Protein AF-A0AA36JQH6-F1 (afdb_monomer_lite)

Foldseek 3Di:
DDDDDDDDDDDDDDDDDDDDDDDDDDDDDDDDDDDDDDDDDDDDDDDDDDDDDDDDDDDDPPPDPPPPDDPPPPDPPCDPVNVVLVVLLVVVVVVQVVLVVVDPFDQDDDFPLLVLLVVLCVVLCVPHDQPDDQFPLNLRCLQSVQQVLPVPDPVCPQWFEEEEEDCRSNSSVCSNLRRTAANHEYEYEDQPPDPNRVVSQVSSQVVQVVRNHGYDYDHDQCLVVLVLCLVAQGQEYEYDYQLALVSLLSNVVSNLSSYDQNHKYKYKLAPFPDLSNPNVPVSVSVCVVVQQWDWSHKDPSDNGIIITMTGGHPPPPVPPPVVVVVVVPPDDPPPDDDDDDPDPCSVVVVVLVLLCVLQVDDLPDDLVSLVVSLVVLCVVLPLVVDDPVCSVVSVVSNVSSVVSSVSSNVSVVVVVVPDPVVVVVVVVVVVVVVVVVVVVVVVVVVVVVVVVVVVVVVVVVVVVVVVVPPPDPDPQPPVRVVVVVVVVVVVVVVVPDDPPDPDDDDDDDDDDDDDDDDDDDDDDDPPPVSVVVVVSVVVVVVVPPPDDDDD

pLDDT: mean 70.56, std 23.98, range [26.64, 98.62]

Structure (mmCIF, N/CA/C/O backbone):
data_AF-A0AA36JQH6-F1
#
_entry.id   AF-A0AA36JQH6-F1
#
loop_
_atom_site.group_PDB
_atom_site.id
_atom_site.type_symbol
_atom_site.label_atom_id
_atom_site.label_alt_id
_atom_site.label_comp_id
_atom_site.label_asym_id
_atom_site.label_entity_id
_atom_site.label_seq_id
_atom_site.pdbx_PDB_ins_code
_atom_site.Cartn_x
_atom_site.Cartn_y
_atom_site.Cartn_z
_atom_site.occupancy
_atom_site.B_iso_or_equiv
_atom_site.auth_seq_id
_atom_site.auth_comp_id
_atom_site.auth_asym_id
_atom_site.auth_atom_id
_atom_site.pdbx_PDB_model_num
ATOM 1 N N . MET A 1 1 ? 5.036 10.871 55.704 1.00 32.91 1 MET A N 1
ATOM 2 C CA . MET A 1 1 ? 5.614 12.116 56.252 1.00 32.91 1 MET A CA 1
ATOM 3 C C . MET A 1 1 ? 6.876 12.451 55.466 1.00 32.91 1 MET A C 1
ATOM 5 O O . MET A 1 1 ? 7.753 11.609 55.403 1.00 32.91 1 MET A O 1
ATOM 9 N N . GLN A 1 2 ? 6.891 13.655 54.884 1.00 33.25 2 GLN A N 1
ATOM 10 C CA . GLN A 1 2 ? 8.028 14.502 54.476 1.00 33.25 2 GLN A CA 1
ATOM 11 C C . GLN A 1 2 ? 9.043 14.059 53.398 1.00 33.25 2 GLN A C 1
ATOM 13 O O . GLN A 1 2 ? 9.871 13.175 53.583 1.00 33.25 2 GLN A O 1
ATOM 18 N N . CYS A 1 3 ? 9.012 14.841 52.309 1.00 30.34 3 CYS A N 1
ATOM 19 C CA . CYS A 1 3 ? 10.095 15.170 51.379 1.00 30.34 3 CYS A CA 1
ATOM 20 C C . CYS A 1 3 ? 11.311 15.819 52.060 1.00 30.34 3 CYS A C 1
ATOM 22 O O . CYS A 1 3 ? 11.116 16.521 53.041 1.00 30.34 3 CYS A O 1
ATOM 24 N N . TYR A 1 4 ? 12.495 15.688 51.443 1.00 40.56 4 TYR A N 1
ATOM 25 C CA . TYR A 1 4 ? 13.598 16.662 51.220 1.00 40.56 4 TYR A CA 1
ATOM 26 C C . TYR A 1 4 ? 14.717 15.861 50.502 1.00 40.56 4 TYR A C 1
ATOM 28 O O . TYR A 1 4 ? 14.885 14.688 50.803 1.00 40.56 4 TYR A O 1
ATOM 36 N N . GLY A 1 5 ? 15.539 16.313 49.554 1.00 30.97 5 GLY A N 1
ATOM 37 C CA . GLY A 1 5 ? 15.844 17.599 48.935 1.00 30.97 5 GLY A CA 1
ATOM 38 C C . GLY A 1 5 ? 17.164 17.434 48.140 1.00 30.97 5 GLY A C 1
ATOM 39 O O . GLY A 1 5 ? 18.012 16.624 48.506 1.00 30.97 5 GLY A O 1
ATOM 40 N N . CYS A 1 6 ? 17.317 18.172 47.037 1.00 33.44 6 CYS A N 1
ATOM 41 C CA . CYS A 1 6 ? 18.451 18.166 46.097 1.00 33.44 6 CYS A CA 1
ATOM 42 C C . CYS A 1 6 ? 19.841 18.454 46.706 1.00 33.44 6 CYS A C 1
ATOM 44 O O . CYS A 1 6 ? 19.935 19.220 47.664 1.00 33.44 6 CYS A O 1
ATOM 46 N N . ARG A 1 7 ? 20.918 18.026 46.010 1.00 33.38 7 ARG A N 1
ATOM 47 C CA . ARG A 1 7 ? 22.128 18.843 45.715 1.00 33.38 7 ARG A CA 1
ATOM 48 C C . ARG A 1 7 ? 23.041 18.204 44.646 1.00 33.38 7 ARG A C 1
ATOM 50 O O . ARG A 1 7 ? 23.493 17.076 44.794 1.00 33.38 7 ARG A O 1
ATOM 57 N N . HIS A 1 8 ? 23.336 18.979 43.599 1.00 34.56 8 HIS A N 1
ATOM 58 C CA . HIS A 1 8 ? 24.419 18.783 42.623 1.00 34.56 8 HIS A CA 1
ATOM 59 C C . HIS A 1 8 ? 25.797 19.048 43.250 1.00 34.56 8 HIS A C 1
ATOM 61 O O . HIS A 1 8 ? 25.884 19.999 44.017 1.00 34.56 8 HIS A O 1
ATOM 67 N N . ILE A 1 9 ? 26.856 18.341 42.816 1.00 35.47 9 ILE A N 1
ATOM 68 C CA . ILE A 1 9 ? 28.257 18.824 42.724 1.00 35.47 9 ILE A CA 1
ATOM 69 C C . ILE A 1 9 ? 28.956 18.128 41.528 1.00 35.47 9 ILE A C 1
ATOM 71 O O . ILE A 1 9 ? 28.904 16.911 41.375 1.00 35.47 9 ILE A O 1
ATOM 75 N N . LEU A 1 10 ? 29.608 18.942 40.689 1.00 33.53 10 LEU A N 1
ATOM 76 C CA . LEU A 1 10 ? 30.513 18.615 39.575 1.00 33.53 10 LEU A CA 1
ATOM 77 C C . LEU A 1 10 ? 31.900 18.170 40.071 1.00 33.53 10 LEU A C 1
ATOM 79 O O . LEU A 1 10 ? 32.489 18.902 40.862 1.00 33.53 10 LEU A O 1
ATOM 83 N N . VAL A 1 11 ? 32.497 17.115 39.494 1.00 33.66 11 VAL A N 1
ATOM 84 C CA . VAL A 1 11 ? 33.967 16.917 39.467 1.00 33.66 11 VAL A CA 1
ATOM 85 C C . VAL A 1 11 ? 34.404 16.200 38.172 1.00 33.66 11 VAL A C 1
ATOM 87 O O . VAL A 1 11 ? 33.908 15.127 37.849 1.00 33.66 11 VAL A O 1
ATOM 90 N N . ARG A 1 12 ? 35.356 16.797 37.435 1.00 36.34 12 ARG A N 1
ATOM 91 C CA . ARG A 1 12 ? 36.116 16.208 36.304 1.00 36.34 12 ARG A CA 1
ATOM 92 C C . ARG A 1 12 ? 37.389 15.493 36.801 1.00 36.34 12 ARG A C 1
ATOM 94 O O . ARG A 1 12 ? 38.004 15.995 37.740 1.00 36.34 12 ARG A O 1
ATOM 101 N N . PRO A 1 13 ? 37.919 14.510 36.049 1.00 44.22 13 PRO A N 1
ATOM 102 C CA . PRO A 1 13 ? 39.379 14.408 35.847 1.00 44.22 13 PRO A CA 1
ATOM 103 C C . PRO A 1 13 ? 39.734 14.184 34.355 1.00 44.22 13 PRO A C 1
ATOM 105 O O . PRO A 1 13 ? 39.079 13.421 33.660 1.00 44.22 13 PRO A O 1
ATOM 108 N N . ARG A 1 14 ? 40.558 15.038 33.725 1.00 32.00 14 ARG A N 1
ATOM 109 C CA . ARG A 1 14 ? 42.038 15.015 33.574 1.00 32.00 14 ARG A CA 1
ATOM 110 C C . ARG A 1 14 ? 42.609 13.824 32.771 1.00 32.00 14 ARG A C 1
ATOM 112 O O . ARG A 1 14 ? 42.687 12.708 33.259 1.00 32.00 14 ARG A O 1
ATOM 119 N N . LEU A 1 15 ? 43.075 14.156 31.560 1.00 36.34 15 LEU A N 1
ATOM 120 C CA . LEU A 1 15 ? 43.945 13.395 30.645 1.00 36.34 15 LEU A CA 1
ATOM 121 C C . LEU A 1 15 ? 45.370 13.206 31.204 1.00 36.34 15 LEU A C 1
ATOM 123 O O . LEU A 1 15 ? 45.842 14.104 31.910 1.00 36.34 15 LEU A O 1
ATOM 127 N N . PRO A 1 16 ? 46.128 12.185 30.754 1.00 44.91 16 PRO A N 1
ATOM 128 C CA . PRO A 1 16 ? 47.583 12.207 30.781 1.00 44.91 16 PRO A CA 1
ATOM 129 C C . PRO A 1 16 ? 48.196 12.496 29.398 1.00 44.91 16 PRO A C 1
ATOM 131 O O . PRO A 1 16 ? 47.676 12.119 28.348 1.00 44.91 16 PRO A O 1
ATOM 134 N N . LYS A 1 17 ? 49.334 13.192 29.440 1.00 33.78 17 LYS A N 1
ATOM 135 C CA . LYS A 1 17 ? 50.207 13.590 28.332 1.00 33.78 17 LYS A CA 1
ATOM 136 C C . LYS A 1 17 ? 51.505 12.768 28.366 1.00 33.78 17 LYS A C 1
ATOM 138 O O . LYS A 1 17 ? 52.043 12.552 29.443 1.00 33.78 17 LYS A O 1
ATOM 143 N N . CYS A 1 18 ? 52.027 12.516 27.163 1.00 31.12 18 CYS A N 1
ATOM 144 C CA . CYS A 1 18 ? 53.443 12.430 26.771 1.00 31.12 18 CYS A CA 1
ATOM 145 C C . CYS A 1 18 ? 54.308 11.238 27.223 1.00 31.12 18 CYS A C 1
ATOM 147 O O . CYS A 1 18 ? 54.627 11.109 28.395 1.00 31.12 18 CYS A O 1
ATOM 149 N N . CYS A 1 19 ? 54.887 10.552 26.227 1.00 31.78 19 CYS A N 1
ATOM 150 C CA . CYS A 1 19 ? 56.325 10.267 26.169 1.00 31.78 19 CYS A CA 1
ATOM 151 C C . CYS A 1 19 ? 56.838 10.509 24.736 1.00 31.78 19 CYS A C 1
ATOM 153 O O . CYS A 1 19 ? 56.255 10.039 23.762 1.00 31.78 19 CYS A O 1
ATOM 155 N N . LEU A 1 20 ? 57.907 11.300 24.652 1.00 32.56 20 LEU A N 1
ATOM 156 C CA . LEU A 1 20 ? 58.714 11.639 23.479 1.00 32.56 20 LEU A CA 1
ATOM 157 C C . LEU A 1 20 ? 59.750 10.538 23.212 1.00 32.56 20 LEU A C 1
ATOM 159 O O . LEU A 1 20 ? 60.310 10.015 24.170 1.00 32.56 20 LEU A O 1
ATOM 163 N N . PHE A 1 21 ? 60.108 10.302 21.947 1.00 32.84 21 PHE A N 1
ATOM 164 C CA . PHE A 1 21 ? 61.467 9.887 21.575 1.00 32.84 21 PHE A CA 1
ATOM 165 C C . PHE A 1 21 ? 61.855 10.480 20.210 1.00 32.84 21 PHE A C 1
ATOM 167 O O . PHE A 1 21 ? 61.095 10.422 19.246 1.00 32.84 21 PHE A O 1
ATOM 174 N N . HIS A 1 22 ? 63.038 11.096 20.174 1.00 37.53 22 HIS A N 1
ATOM 175 C CA . HIS A 1 22 ? 63.713 11.670 19.009 1.00 37.53 22 HIS A CA 1
ATOM 176 C C . HIS A 1 22 ? 64.668 10.648 18.368 1.00 37.53 22 HIS A C 1
ATOM 178 O O . HIS A 1 22 ? 65.313 9.891 19.088 1.00 37.53 22 HIS A O 1
ATOM 184 N N . GLY A 1 23 ? 64.864 10.733 17.046 1.00 28.55 23 GLY A N 1
ATOM 185 C CA . GLY A 1 23 ? 66.065 10.227 16.363 1.00 28.55 23 GLY A CA 1
ATOM 186 C C . GLY A 1 23 ? 65.950 10.233 14.822 1.00 28.55 23 GLY A C 1
ATOM 187 O O . GLY A 1 23 ? 64.893 9.835 14.346 1.00 28.55 23 GLY A O 1
ATOM 188 N N . PRO A 1 24 ? 66.949 10.701 14.033 1.00 54.59 24 PRO A N 1
ATOM 189 C CA . PRO A 1 24 ? 66.757 11.195 12.655 1.00 54.59 24 PRO A CA 1
ATOM 190 C C . PRO A 1 24 ? 67.507 10.390 11.559 1.00 54.59 24 PRO A C 1
ATOM 192 O O . PRO A 1 24 ? 68.151 9.392 11.862 1.00 54.59 24 PRO A O 1
ATOM 195 N N . VAL A 1 25 ? 67.525 10.949 10.326 1.00 32.41 25 VAL A N 1
ATOM 196 C CA . VAL A 1 25 ? 68.379 10.621 9.142 1.00 32.41 25 VAL A CA 1
ATOM 197 C C . VAL A 1 25 ? 67.731 9.540 8.232 1.00 32.41 25 VAL A C 1
ATOM 199 O O . VAL A 1 25 ? 67.203 8.567 8.736 1.00 32.41 25 VAL A O 1
ATOM 202 N N . GLU A 1 26 ? 67.578 9.636 6.899 1.00 29.95 26 GLU A N 1
ATOM 203 C CA . GLU A 1 26 ? 68.432 10.175 5.833 1.00 29.95 26 GLU A CA 1
ATOM 204 C C . GLU A 1 26 ? 67.656 10.422 4.514 1.00 29.95 26 GLU A C 1
ATOM 206 O O . GLU A 1 26 ? 66.592 9.861 4.260 1.00 29.95 26 GLU A O 1
ATOM 211 N N . ARG A 1 27 ? 68.235 11.254 3.640 1.00 38.19 27 ARG A N 1
ATOM 212 C CA . ARG A 1 27 ? 67.774 11.580 2.279 1.00 38.19 27 ARG A CA 1
ATOM 213 C C . ARG A 1 27 ? 67.980 10.411 1.307 1.00 38.19 27 ARG A C 1
ATOM 215 O O . ARG A 1 27 ? 69.056 9.829 1.315 1.00 38.19 27 ARG A O 1
ATOM 222 N N . ARG A 1 28 ? 67.079 10.246 0.328 1.00 32.28 28 ARG A N 1
ATOM 223 C CA . ARG A 1 28 ? 67.417 9.944 -1.084 1.00 32.28 28 ARG A CA 1
ATOM 224 C C . ARG A 1 28 ? 66.214 10.189 -2.002 1.00 32.28 28 ARG A C 1
ATOM 226 O O . ARG A 1 28 ? 65.122 9.693 -1.766 1.00 32.28 28 ARG A O 1
ATOM 233 N N . SER A 1 29 ? 66.443 10.988 -3.040 1.00 33.47 29 SER A N 1
ATOM 234 C CA . SER A 1 29 ? 65.605 11.108 -4.239 1.00 33.47 29 SER A CA 1
ATOM 235 C C . SER A 1 29 ? 65.913 9.942 -5.207 1.00 33.47 29 SER A C 1
ATOM 237 O O . SER A 1 29 ? 66.907 9.242 -4.986 1.00 33.47 29 SER A O 1
ATOM 239 N N . PRO A 1 30 ? 65.106 9.703 -6.264 1.00 49.97 30 PRO A N 1
ATOM 240 C CA . PRO A 1 30 ? 65.275 10.488 -7.489 1.00 49.97 30 PRO A CA 1
ATOM 241 C C . PRO A 1 30 ? 63.983 10.853 -8.252 1.00 49.97 30 PRO A C 1
ATOM 243 O O . PRO A 1 30 ? 62.890 10.346 -8.035 1.00 49.97 30 PRO A O 1
ATOM 246 N N . LYS A 1 31 ? 64.208 11.801 -9.163 1.00 39.59 31 LYS A N 1
ATOM 247 C CA . LYS A 1 31 ? 63.353 12.469 -10.153 1.00 39.59 31 LYS A CA 1
ATOM 248 C C . LYS A 1 31 ? 62.659 11.501 -11.132 1.00 39.59 31 LYS A C 1
ATOM 250 O O . LYS A 1 31 ? 63.304 10.549 -11.543 1.00 39.59 31 LYS A O 1
ATOM 255 N N . PHE A 1 32 ? 61.478 11.868 -11.655 1.00 31.11 32 PHE A N 1
ATOM 256 C CA . PHE A 1 32 ? 61.259 12.078 -13.104 1.00 31.11 32 PHE A CA 1
ATOM 257 C C . PHE A 1 32 ? 59.944 12.837 -13.420 1.00 31.11 32 PHE A C 1
ATOM 259 O O . PHE A 1 32 ? 58.983 12.802 -12.663 1.00 31.11 32 PHE A O 1
ATOM 266 N N . LEU A 1 33 ? 59.988 13.587 -14.527 1.00 33.53 33 LEU A N 1
ATOM 267 C CA . LEU A 1 33 ? 59.097 14.652 -15.024 1.00 33.53 33 LEU A CA 1
ATOM 268 C C . LEU A 1 33 ? 57.762 14.210 -15.666 1.00 33.53 33 LEU A C 1
ATOM 270 O O . LEU A 1 33 ? 57.743 13.202 -16.363 1.00 33.53 33 LEU A O 1
ATOM 274 N N . ARG A 1 34 ? 56.744 15.100 -15.631 1.00 31.11 34 ARG A N 1
ATOM 275 C CA . ARG A 1 34 ? 56.141 15.867 -16.774 1.00 31.11 34 ARG A CA 1
ATOM 276 C C . ARG A 1 34 ? 54.832 16.553 -16.309 1.00 31.11 34 ARG A C 1
ATOM 278 O O . ARG A 1 34 ? 53.919 15.882 -15.862 1.00 31.11 34 ARG A O 1
ATOM 285 N N . HIS A 1 35 ? 54.803 17.877 -16.115 1.00 32.59 35 HIS A N 1
ATOM 286 C CA . HIS A 1 35 ? 54.339 18.922 -17.058 1.00 32.59 35 HIS A CA 1
ATOM 287 C C . HIS A 1 35 ? 52.913 18.737 -17.615 1.00 32.59 35 HIS A C 1
ATOM 289 O O . HIS A 1 35 ? 52.744 17.991 -18.568 1.00 32.59 35 HIS A O 1
ATOM 295 N N . PHE A 1 36 ? 51.949 19.527 -17.119 1.00 29.11 36 PHE A N 1
ATOM 296 C CA . PHE A 1 36 ? 51.114 20.410 -17.951 1.00 29.11 36 PHE A CA 1
ATOM 297 C C . PHE A 1 36 ? 50.567 21.578 -17.108 1.00 29.11 36 PHE A C 1
ATOM 299 O O . PHE A 1 36 ? 50.152 21.399 -15.965 1.00 29.11 36 PHE A O 1
ATOM 306 N N . ARG A 1 37 ? 50.681 22.791 -17.660 1.00 29.39 37 ARG A N 1
ATOM 307 C CA . ARG A 1 37 ? 50.362 24.085 -17.039 1.00 29.39 37 ARG A CA 1
ATOM 308 C C . ARG A 1 37 ? 48.853 24.288 -16.893 1.00 29.39 37 ARG A C 1
ATOM 310 O O . ARG A 1 37 ? 48.108 24.042 -17.833 1.00 29.39 37 ARG A O 1
ATOM 317 N N . ALA A 1 38 ? 48.465 24.850 -15.753 1.00 32.44 38 ALA A N 1
ATOM 318 C CA . ALA A 1 38 ? 47.220 25.577 -15.554 1.00 32.44 38 ALA A CA 1
ATOM 319 C C . ALA A 1 38 ? 47.520 27.081 -15.632 1.00 32.44 38 ALA A C 1
ATOM 321 O O . ALA A 1 38 ? 48.481 27.537 -15.007 1.00 32.44 38 ALA A O 1
ATOM 322 N N . GLU A 1 39 ? 46.688 27.844 -16.337 1.00 34.47 39 GLU A N 1
ATOM 323 C CA . GLU A 1 39 ? 46.599 29.291 -16.153 1.00 34.47 39 GLU A CA 1
ATOM 324 C C . GLU A 1 39 ? 45.194 29.703 -15.714 1.00 34.47 39 GLU A C 1
ATOM 326 O O . GLU A 1 39 ? 44.181 29.091 -16.046 1.00 34.47 39 GLU A O 1
ATOM 331 N N . ARG A 1 40 ? 45.228 30.711 -14.848 1.00 35.12 40 ARG A N 1
ATOM 332 C CA . ARG A 1 40 ? 44.230 31.244 -13.925 1.00 35.12 40 ARG A CA 1
ATOM 333 C C . ARG A 1 40 ? 43.465 32.411 -14.578 1.00 35.12 40 ARG A C 1
ATOM 335 O O . ARG A 1 40 ? 44.050 33.146 -15.355 1.00 35.12 40 ARG A O 1
ATOM 342 N N . VAL A 1 41 ? 42.152 32.520 -14.345 1.00 33.66 41 VAL A N 1
ATOM 343 C CA . VAL A 1 41 ? 41.445 33.436 -13.403 1.00 33.66 41 VAL A CA 1
ATOM 344 C C . VAL A 1 41 ? 41.214 34.870 -13.897 1.00 33.66 41 VAL A C 1
ATOM 346 O O . VAL A 1 41 ? 42.155 35.611 -14.150 1.00 33.66 41 VAL A O 1
ATOM 349 N N . GLY A 1 42 ? 39.940 35.275 -13.786 1.00 29.78 42 GLY A N 1
ATOM 350 C CA . GLY A 1 42 ? 39.485 36.636 -13.463 1.00 29.78 42 GLY A CA 1
ATOM 351 C C . GLY A 1 42 ? 38.738 37.323 -14.608 1.00 29.78 42 GLY A C 1
ATOM 352 O O . GLY A 1 42 ? 39.168 37.235 -15.744 1.00 29.78 42 GLY A O 1
ATOM 353 N N . ALA A 1 43 ? 37.639 38.051 -14.422 1.00 31.03 43 ALA A N 1
ATOM 354 C CA . ALA A 1 43 ? 36.817 38.373 -13.262 1.00 31.03 43 ALA A CA 1
ATOM 355 C C . ALA A 1 43 ? 35.540 39.088 -13.769 1.00 31.03 43 ALA A C 1
ATOM 357 O O . ALA A 1 43 ? 35.568 39.709 -14.825 1.00 31.03 43 ALA A O 1
ATOM 358 N N . MET A 1 44 ? 34.465 38.976 -12.979 1.00 30.97 44 MET A N 1
ATOM 359 C CA . MET A 1 44 ? 33.331 39.899 -12.757 1.00 30.97 44 MET A CA 1
ATOM 360 C C . MET A 1 44 ? 33.048 41.076 -13.724 1.00 30.97 44 MET A C 1
ATOM 362 O O . MET A 1 44 ? 33.906 41.914 -13.958 1.00 30.97 44 MET A O 1
ATOM 366 N N . VAL A 1 45 ? 31.771 41.253 -14.096 1.00 29.05 45 VAL A N 1
ATOM 367 C CA . VAL A 1 45 ? 30.817 42.293 -13.612 1.00 29.05 45 VAL A CA 1
ATOM 368 C C . VAL A 1 45 ? 29.595 42.285 -14.552 1.00 29.05 45 VAL A C 1
ATOM 370 O O . VAL A 1 45 ? 29.737 42.213 -15.769 1.00 29.05 45 VAL A O 1
ATOM 373 N N . GLY A 1 46 ? 28.388 42.300 -13.977 1.00 29.89 46 GLY A N 1
ATOM 374 C CA . GLY A 1 46 ? 27.118 42.274 -14.711 1.00 29.89 46 GLY A CA 1
ATOM 375 C C . GLY A 1 46 ? 26.636 43.638 -15.213 1.00 29.89 46 GLY A C 1
ATOM 376 O O . GLY A 1 46 ? 27.298 44.644 -15.008 1.00 29.89 46 GLY A O 1
ATOM 377 N N . ILE A 1 47 ? 25.460 43.645 -15.851 1.00 29.30 47 ILE A N 1
ATOM 378 C CA . ILE A 1 47 ? 24.344 44.605 -15.709 1.00 29.30 47 ILE A CA 1
ATOM 379 C C . ILE A 1 47 ? 23.246 44.233 -16.726 1.00 29.30 47 ILE A C 1
ATOM 381 O O . ILE A 1 47 ? 23.494 43.627 -17.764 1.00 29.30 47 ILE A O 1
ATOM 385 N N . ALA A 1 48 ? 22.018 44.541 -16.322 1.00 30.52 48 ALA A N 1
ATOM 386 C CA . ALA A 1 48 ? 20.726 44.176 -16.873 1.00 30.52 48 ALA A CA 1
ATOM 387 C C . ALA A 1 48 ? 20.354 44.758 -18.261 1.00 30.52 48 ALA A C 1
ATOM 389 O O . ALA A 1 48 ? 20.970 45.692 -18.762 1.00 30.52 48 ALA A O 1
ATOM 390 N N . LEU A 1 49 ? 19.275 44.156 -18.791 1.00 36.12 49 LEU A N 1
ATOM 391 C CA . LEU A 1 49 ? 18.345 44.467 -19.902 1.00 36.12 49 LEU A CA 1
ATOM 392 C C . LEU A 1 49 ? 18.283 45.925 -20.425 1.00 36.12 49 LEU A C 1
ATOM 394 O O . LEU A 1 49 ? 18.467 46.865 -19.654 1.00 36.12 49 LEU A O 1
ATOM 398 N N . PRO A 1 50 ? 17.837 46.132 -21.689 1.00 46.62 50 PRO A N 1
ATOM 399 C CA . PRO A 1 50 ? 16.414 46.482 -21.877 1.00 46.62 50 PRO A CA 1
ATOM 400 C C . PRO A 1 50 ? 15.711 45.987 -23.171 1.00 46.62 50 PRO A C 1
ATOM 402 O O . PRO A 1 50 ? 16.297 45.865 -24.240 1.00 46.62 50 PRO A O 1
ATOM 405 N N . TYR A 1 51 ? 14.401 45.749 -23.010 1.00 31.84 51 TYR A N 1
ATOM 406 C CA . TYR A 1 51 ? 13.240 46.009 -23.886 1.00 31.84 51 TYR A CA 1
ATOM 407 C C . TYR A 1 51 ? 13.355 46.070 -25.430 1.00 31.84 51 TYR A C 1
ATOM 409 O O . TYR A 1 51 ? 13.920 46.990 -26.006 1.00 31.84 51 TYR A O 1
ATOM 417 N N . GLY A 1 52 ? 12.594 45.170 -26.074 1.00 33.44 52 GLY A N 1
ATOM 418 C CA . GLY A 1 52 ? 11.426 45.475 -26.921 1.00 33.44 52 GLY A CA 1
ATOM 419 C C . GLY A 1 52 ? 11.573 46.378 -28.152 1.00 33.44 52 GLY A C 1
ATOM 420 O O . GLY A 1 52 ? 11.598 47.593 -28.022 1.00 33.44 52 GLY A O 1
ATOM 421 N N . HIS A 1 53 ? 11.428 45.799 -29.353 1.00 29.98 53 HIS A N 1
ATOM 422 C CA . HIS A 1 53 ? 10.839 46.502 -30.499 1.00 29.98 53 HIS A CA 1
ATOM 423 C C . HIS A 1 53 ? 10.054 45.567 -31.434 1.00 29.98 53 HIS A C 1
ATOM 425 O O . HIS A 1 53 ? 10.501 44.501 -31.848 1.00 29.98 53 HIS A O 1
ATOM 431 N N . VAL A 1 54 ? 8.850 46.033 -31.756 1.00 40.94 54 VAL A N 1
ATOM 432 C CA . VAL A 1 54 ? 7.875 45.532 -32.728 1.00 40.94 54 VAL A CA 1
ATOM 433 C C . VAL A 1 54 ? 8.436 45.601 -34.149 1.00 40.94 54 VAL A C 1
ATOM 435 O O . VAL A 1 54 ? 8.783 46.695 -34.578 1.00 40.94 54 VAL A O 1
ATOM 438 N N . LEU A 1 55 ? 8.390 44.510 -34.931 1.00 33.38 55 LEU A N 1
ATOM 439 C CA . LEU A 1 55 ? 8.376 44.586 -36.401 1.00 33.38 55 LEU A CA 1
ATOM 440 C C . LEU A 1 55 ? 7.535 43.468 -37.061 1.00 33.38 55 LEU A C 1
ATOM 442 O O . LEU A 1 55 ? 7.839 42.283 -37.032 1.00 33.38 55 LEU A O 1
ATOM 446 N N . ARG A 1 56 ? 6.429 43.948 -37.637 1.00 32.44 56 ARG A N 1
ATOM 447 C CA . ARG A 1 56 ? 5.580 43.496 -38.754 1.00 32.44 56 ARG A CA 1
ATOM 448 C C . ARG A 1 56 ? 5.772 42.103 -39.385 1.00 32.44 56 ARG A C 1
ATOM 450 O O . ARG A 1 56 ? 6.786 41.773 -39.984 1.00 32.44 56 ARG A O 1
ATOM 457 N N . ARG A 1 57 ? 4.618 41.425 -39.469 1.00 45.97 57 ARG A N 1
ATOM 458 C CA . ARG A 1 57 ? 4.226 40.396 -40.449 1.00 45.97 57 ARG A CA 1
ATOM 459 C C . ARG A 1 57 ? 4.639 40.749 -41.888 1.00 45.97 57 ARG A C 1
ATOM 461 O O . ARG A 1 57 ? 4.175 41.764 -42.405 1.00 45.97 57 ARG A O 1
ATOM 468 N N . ARG A 1 58 ? 5.336 39.829 -42.564 1.00 37.84 58 ARG A N 1
ATOM 469 C CA . ARG A 1 58 ? 5.085 39.367 -43.951 1.00 37.84 58 ARG A CA 1
ATOM 470 C C . ARG A 1 58 ? 6.087 38.258 -44.301 1.00 37.84 58 ARG A C 1
ATOM 472 O O . ARG A 1 58 ? 7.282 38.474 -44.189 1.00 37.84 58 ARG A O 1
ATOM 479 N N . GLY A 1 59 ? 5.585 37.106 -44.757 1.00 39.91 59 GLY A N 1
ATOM 480 C CA . GLY A 1 59 ? 6.403 36.091 -45.438 1.00 39.91 59 GLY A CA 1
ATOM 481 C C . GLY A 1 59 ? 6.635 34.776 -44.688 1.00 39.91 59 GLY A C 1
ATOM 482 O O . GLY A 1 59 ? 7.773 34.403 -44.464 1.00 39.91 59 GLY A O 1
ATOM 483 N N . ALA A 1 60 ? 5.576 34.040 -44.337 1.00 34.72 60 ALA A N 1
ATOM 484 C CA . ALA A 1 60 ? 5.699 32.626 -43.945 1.00 34.72 60 ALA A CA 1
ATOM 485 C C . ALA A 1 60 ? 4.474 31.802 -44.388 1.00 34.72 60 ALA A C 1
ATOM 487 O O . ALA A 1 60 ? 3.899 31.028 -43.631 1.00 34.72 60 ALA A O 1
ATOM 488 N N . ARG A 1 61 ? 4.029 32.005 -45.634 1.00 38.59 61 ARG A N 1
ATOM 489 C CA . ARG A 1 61 ? 3.051 31.139 -46.317 1.00 38.59 61 ARG A CA 1
ATOM 490 C C . ARG A 1 61 ? 3.643 30.618 -47.624 1.00 38.59 61 ARG A C 1
ATOM 492 O O . ARG A 1 61 ? 3.079 30.845 -48.683 1.00 38.59 61 ARG A O 1
ATOM 499 N N . GLN A 1 62 ? 4.801 29.964 -47.561 1.00 36.94 62 GLN A N 1
ATOM 500 C CA . GLN A 1 62 ? 5.301 29.194 -48.708 1.00 36.94 62 GLN A CA 1
ATOM 501 C C . GLN A 1 62 ? 6.291 28.082 -48.332 1.00 36.94 62 GLN A C 1
ATOM 503 O O . GLN A 1 62 ? 7.104 27.686 -49.151 1.00 36.94 62 GLN A O 1
ATOM 508 N N . ILE A 1 63 ? 6.214 27.554 -47.105 1.00 38.06 63 ILE A N 1
ATOM 509 C CA . ILE A 1 63 ? 6.933 26.338 -46.690 1.00 38.06 63 ILE A CA 1
ATOM 510 C C . ILE A 1 63 ? 6.003 25.549 -45.759 1.00 38.06 63 ILE A C 1
ATOM 512 O O . ILE A 1 63 ? 6.225 25.475 -44.563 1.00 38.06 63 ILE A O 1
ATOM 516 N N . LEU A 1 64 ? 4.858 25.090 -46.275 1.00 34.50 64 LEU A N 1
ATOM 517 C CA . LEU A 1 64 ? 3.944 24.165 -45.571 1.00 34.50 64 LEU A CA 1
ATOM 518 C C . LEU A 1 64 ? 2.936 23.524 -46.548 1.00 34.50 64 LEU A C 1
ATOM 520 O O . LEU A 1 64 ? 1.761 23.346 -46.242 1.00 34.50 64 LEU A O 1
ATOM 524 N N . ARG A 1 65 ? 3.378 23.230 -47.780 1.00 35.50 65 ARG A N 1
ATOM 525 C CA . ARG A 1 65 ? 2.536 22.593 -48.814 1.00 35.50 65 ARG A CA 1
ATOM 526 C C . ARG A 1 65 ? 3.230 21.507 -49.646 1.00 35.50 65 ARG A C 1
ATOM 528 O O . ARG A 1 65 ? 2.688 21.109 -50.667 1.00 35.50 65 ARG A O 1
ATOM 535 N N . GLN A 1 66 ? 4.392 21.005 -49.219 1.00 36.84 66 GLN A N 1
ATOM 536 C CA . GLN A 1 66 ? 5.120 19.949 -49.948 1.00 36.84 66 GLN A CA 1
ATOM 537 C C . GLN A 1 66 ? 5.514 18.728 -49.097 1.00 36.84 66 GLN A C 1
ATOM 539 O O . GLN A 1 66 ? 6.381 17.961 -49.491 1.00 36.84 66 GLN A O 1
ATOM 544 N N . SER A 1 67 ? 4.855 18.495 -47.959 1.00 34.41 67 SER A N 1
ATOM 545 C CA . SER A 1 67 ? 5.092 17.298 -47.129 1.00 34.41 67 SER A CA 1
ATOM 546 C C . SER A 1 67 ? 3.819 16.523 -46.760 1.00 34.41 67 SER A C 1
ATOM 548 O O . SER A 1 67 ? 3.841 15.658 -45.891 1.00 34.41 67 SER A O 1
ATOM 550 N N . SER A 1 68 ? 2.704 16.767 -47.453 1.00 39.91 68 SER A N 1
ATOM 551 C CA . SER A 1 68 ? 1.491 15.944 -47.364 1.00 39.91 68 SER A CA 1
ATOM 552 C C . SER A 1 68 ? 1.521 14.857 -48.443 1.00 39.91 68 SER A C 1
ATOM 554 O O . SER A 1 68 ? 0.907 15.013 -49.497 1.00 39.91 68 SER A O 1
ATOM 556 N N . GLY A 1 69 ? 2.294 13.793 -48.219 1.00 36.44 69 GLY A N 1
ATOM 557 C CA . GLY A 1 69 ? 2.448 12.720 -49.209 1.00 36.44 69 GLY A CA 1
ATOM 558 C C . GLY A 1 69 ? 2.871 11.352 -48.677 1.00 36.44 69 GLY A C 1
ATOM 559 O O . GLY A 1 69 ? 2.916 10.405 -49.453 1.00 36.44 69 GLY A O 1
ATOM 560 N N . THR A 1 70 ? 3.130 11.202 -47.379 1.00 36.38 70 THR A N 1
ATOM 561 C CA . THR A 1 70 ? 3.373 9.894 -46.758 1.00 36.38 70 THR A CA 1
ATOM 562 C C . THR A 1 70 ? 2.199 9.554 -45.857 1.00 36.38 70 THR A C 1
ATOM 564 O O . THR A 1 70 ? 2.153 9.892 -44.677 1.00 36.38 70 THR A O 1
ATOM 567 N N . LEU A 1 71 ? 1.211 8.891 -46.461 1.00 39.12 71 LEU A N 1
ATOM 568 C CA . LEU A 1 71 ? 0.217 8.109 -45.741 1.00 39.12 71 LEU A CA 1
ATOM 569 C C . LEU A 1 71 ? 1.001 7.063 -44.931 1.00 39.12 71 LEU A C 1
ATOM 571 O O . LEU A 1 71 ? 1.501 6.089 -45.497 1.00 39.12 71 LEU A O 1
ATOM 575 N N . TRP A 1 72 ? 1.171 7.288 -43.629 1.00 34.91 72 TRP A N 1
ATOM 576 C CA . TRP A 1 72 ? 1.663 6.261 -42.716 1.00 34.91 72 TRP A CA 1
ATOM 577 C C . TRP A 1 72 ? 0.658 5.110 -42.759 1.00 34.91 72 TRP A C 1
ATOM 579 O O . TRP A 1 72 ? -0.412 5.176 -42.153 1.00 34.91 72 TRP A O 1
ATOM 589 N N . ARG A 1 73 ? 0.950 4.079 -43.559 1.00 39.03 73 ARG A N 1
ATOM 590 C CA . ARG A 1 73 ? 0.170 2.843 -43.547 1.00 39.03 73 ARG A CA 1
ATOM 591 C C . ARG A 1 73 ? 0.285 2.255 -42.145 1.00 39.03 73 ARG A C 1
ATOM 593 O O . ARG A 1 73 ? 1.393 2.020 -41.668 1.00 39.03 73 ARG A O 1
ATOM 600 N N . ARG A 1 74 ? -0.871 2.043 -41.507 1.00 40.94 74 ARG A N 1
ATOM 601 C CA . ARG A 1 74 ? -1.002 1.310 -40.244 1.00 40.94 74 ARG A CA 1
ATOM 602 C C . ARG A 1 74 ? -0.231 -0.018 -40.351 1.00 40.94 74 ARG A C 1
ATOM 604 O O . ARG A 1 74 ? -0.400 -0.714 -41.357 1.00 40.94 74 ARG A O 1
ATOM 611 N N . PRO A 1 75 ? 0.594 -0.386 -39.359 1.00 44.19 75 PRO A N 1
ATOM 612 C CA . PRO A 1 75 ? 1.131 -1.735 -39.275 1.00 44.19 75 PRO A CA 1
ATOM 613 C C . PRO A 1 75 ? -0.030 -2.732 -39.175 1.00 44.19 75 PRO A C 1
ATOM 615 O O . PRO A 1 75 ? -0.911 -2.579 -38.336 1.00 44.19 75 PRO A O 1
ATOM 618 N N . ASN A 1 76 ? -0.042 -3.738 -40.047 1.00 46.00 76 ASN A N 1
ATOM 619 C CA . ASN A 1 76 ? -1.145 -4.697 -40.212 1.00 46.00 76 ASN A CA 1
ATOM 620 C C . ASN A 1 76 ? -1.276 -5.724 -39.062 1.00 46.00 76 ASN A C 1
ATOM 622 O O . ASN A 1 76 ? -1.995 -6.705 -39.217 1.00 46.00 76 ASN A O 1
ATOM 626 N N . TRP A 1 77 ? -0.542 -5.544 -37.959 1.00 45.28 77 TRP A N 1
ATOM 627 C CA . TRP A 1 77 ? -0.431 -6.516 -36.866 1.00 45.28 77 TRP A CA 1
ATOM 628 C C . TRP A 1 77 ? -1.109 -6.080 -35.563 1.00 45.28 77 TRP A C 1
ATOM 630 O O . TRP A 1 77 ? -1.297 -6.925 -34.699 1.00 45.28 77 TRP A O 1
ATOM 640 N N . ALA A 1 78 ? -1.489 -4.806 -35.414 1.00 43.47 78 ALA A N 1
ATOM 641 C CA . ALA A 1 78 ? -2.250 -4.374 -34.244 1.00 43.47 78 ALA A CA 1
ATOM 642 C C . ALA A 1 78 ? -3.670 -4.943 -34.351 1.00 43.47 78 ALA A C 1
ATOM 644 O O . ALA A 1 78 ? -4.418 -4.592 -35.273 1.00 43.47 78 ALA A O 1
ATOM 645 N N . SER A 1 79 ? -4.014 -5.857 -33.448 1.00 66.44 79 SER A N 1
ATOM 646 C CA . SER A 1 79 ? -5.353 -6.428 -33.382 1.00 66.44 79 SER A CA 1
ATOM 647 C C . SER A 1 79 ? -6.363 -5.354 -32.954 1.00 66.44 79 SER A C 1
ATOM 649 O O . SER A 1 79 ? -6.006 -4.307 -32.407 1.00 66.44 79 SER A O 1
ATOM 651 N N . SER A 1 80 ? -7.654 -5.580 -33.207 1.00 71.06 80 SER A N 1
ATOM 652 C CA . SER A 1 80 ? -8.703 -4.682 -32.701 1.00 71.06 80 SER A CA 1
ATOM 653 C C . SER A 1 80 ? -8.748 -4.623 -31.169 1.00 71.06 80 SER A C 1
ATOM 655 O O . SER A 1 80 ? -9.236 -3.636 -30.621 1.00 71.06 80 SER A O 1
ATOM 657 N N . GLU A 1 81 ? -8.251 -5.663 -30.496 1.00 70.50 81 GLU A N 1
ATOM 658 C CA . GLU A 1 81 ? -8.179 -5.756 -29.035 1.00 70.50 81 GLU A CA 1
ATOM 659 C C . GLU A 1 81 ? -7.092 -4.823 -28.485 1.00 70.50 81 GLU A C 1
ATOM 661 O O . GLU A 1 81 ? -7.386 -4.017 -27.603 1.00 70.50 81 GLU A O 1
ATOM 666 N N . ASP A 1 82 ? -5.910 -4.791 -29.113 1.00 73.38 82 ASP A N 1
ATOM 667 C CA . ASP A 1 82 ? -4.819 -3.877 -28.735 1.00 73.38 82 ASP A CA 1
ATOM 668 C C . ASP A 1 82 ? -5.243 -2.399 -28.832 1.00 73.38 82 ASP A C 1
ATOM 670 O O . ASP A 1 82 ? -4.887 -1.567 -27.993 1.00 73.38 82 ASP A O 1
ATOM 674 N N . GLU A 1 83 ? -6.044 -2.049 -29.849 1.00 79.25 83 GLU A N 1
ATOM 675 C CA . GLU A 1 83 ? -6.560 -0.683 -30.009 1.00 79.25 83 GLU A CA 1
ATOM 676 C C . GLU A 1 83 ? -7.599 -0.329 -28.926 1.00 79.25 83 GLU A C 1
ATOM 678 O O . GLU A 1 83 ? -7.693 0.831 -28.512 1.00 79.25 83 GLU A O 1
ATOM 683 N N . SER A 1 84 ? -8.385 -1.305 -28.466 1.00 82.94 84 SER A N 1
ATOM 684 C CA . SER A 1 84 ? -9.354 -1.124 -27.380 1.00 82.94 84 SER A CA 1
ATOM 685 C C . SER A 1 84 ? -8.652 -0.936 -26.035 1.00 82.94 84 SER A C 1
ATOM 687 O O . SER A 1 84 ? -8.989 -0.010 -25.291 1.00 82.94 84 SER A O 1
ATOM 689 N N . ASP A 1 85 ? -7.639 -1.752 -25.752 1.00 80.56 85 ASP A N 1
ATOM 690 C CA . ASP A 1 85 ? -6.888 -1.693 -24.499 1.00 80.56 85 ASP A CA 1
ATOM 691 C C . ASP A 1 85 ? -6.084 -0.403 -24.368 1.00 80.56 85 ASP A C 1
ATOM 693 O O . ASP A 1 85 ? -6.173 0.267 -23.339 1.00 80.56 85 ASP A O 1
ATOM 697 N N . ALA A 1 86 ? -5.418 0.038 -25.437 1.00 81.81 86 ALA A N 1
ATOM 698 C CA . ALA A 1 86 ? -4.714 1.320 -25.440 1.00 81.81 86 ALA A CA 1
ATOM 699 C C . ALA A 1 86 ? -5.663 2.514 -25.215 1.00 81.81 86 ALA A C 1
ATOM 701 O O . ALA A 1 86 ? -5.318 3.478 -24.525 1.00 81.81 86 ALA A O 1
ATOM 702 N N . LYS A 1 87 ? -6.882 2.468 -25.776 1.00 86.25 87 LYS A N 1
ATOM 703 C CA . LYS A 1 87 ? -7.908 3.501 -25.539 1.00 86.25 87 LYS A CA 1
ATOM 704 C C . LYS A 1 87 ? -8.402 3.483 -24.098 1.00 86.25 87 LYS A C 1
ATOM 706 O O . LYS A 1 87 ? -8.580 4.554 -23.518 1.00 86.25 87 LYS A O 1
ATOM 711 N N . HIS A 1 88 ? -8.625 2.296 -23.538 1.00 87.50 88 HIS A N 1
ATOM 712 C CA . HIS A 1 88 ? -9.042 2.141 -22.151 1.00 87.50 88 HIS A CA 1
ATOM 713 C C . HIS A 1 88 ? -7.971 2.667 -21.192 1.00 87.50 88 HIS A C 1
ATOM 715 O O . HIS A 1 88 ? -8.274 3.517 -20.359 1.00 87.50 88 HIS A O 1
ATOM 721 N N . GLU A 1 89 ? -6.717 2.255 -21.371 1.00 87.62 89 GLU A N 1
ATOM 722 C CA . GLU A 1 89 ? -5.592 2.742 -20.575 1.00 87.62 89 GLU A CA 1
ATOM 723 C C . GLU A 1 89 ? -5.468 4.267 -20.640 1.00 87.62 89 GLU A C 1
ATOM 725 O O . GLU A 1 89 ? -5.380 4.930 -19.605 1.00 87.62 89 GLU A O 1
ATOM 730 N N . MET A 1 90 ? -5.511 4.843 -21.845 1.00 87.19 90 MET A N 1
ATOM 731 C CA . MET A 1 90 ? -5.451 6.294 -22.018 1.00 87.19 90 MET A CA 1
ATOM 732 C C . MET A 1 90 ? -6.604 6.998 -21.288 1.00 87.19 90 MET A C 1
ATOM 734 O O . MET A 1 90 ? -6.385 8.017 -20.634 1.00 87.19 90 MET A O 1
ATOM 738 N N . ALA A 1 91 ? -7.822 6.455 -21.356 1.00 89.19 91 ALA A N 1
ATOM 739 C CA . ALA A 1 91 ? -8.974 7.008 -20.649 1.00 89.19 91 ALA A CA 1
ATOM 740 C C . ALA A 1 91 ? -8.797 6.951 -19.122 1.00 89.19 91 ALA A C 1
ATOM 742 O O . ALA A 1 91 ? -9.057 7.949 -18.448 1.00 89.19 91 ALA A O 1
ATOM 743 N N . VAL A 1 92 ? -8.304 5.828 -18.585 1.00 89.38 92 VAL A N 1
ATOM 744 C CA . VAL A 1 92 ? -8.018 5.671 -17.150 1.00 89.38 92 VAL A CA 1
ATOM 745 C C . VAL A 1 92 ? -6.942 6.658 -16.698 1.00 89.38 92 VAL A C 1
ATOM 747 O O . VAL A 1 92 ? -7.134 7.328 -15.684 1.00 89.38 92 VAL A O 1
ATOM 750 N N . ARG A 1 93 ? -5.852 6.816 -17.463 1.00 85.94 93 ARG A N 1
ATOM 751 C CA . ARG A 1 93 ? -4.781 7.789 -17.176 1.00 85.94 93 ARG A CA 1
ATOM 752 C C . ARG A 1 93 ? -5.302 9.228 -17.162 1.00 85.94 93 ARG A C 1
ATOM 754 O O . ARG A 1 93 ? -4.964 9.992 -16.261 1.00 85.94 93 ARG A O 1
ATOM 761 N N . ILE A 1 94 ? -6.138 9.603 -18.134 1.00 86.62 94 ILE A N 1
ATOM 762 C CA . ILE A 1 94 ? -6.752 10.940 -18.193 1.00 86.62 94 ILE A CA 1
ATOM 763 C C . ILE A 1 94 ? -7.653 11.179 -16.974 1.00 86.62 94 ILE A C 1
ATOM 765 O O . ILE A 1 94 ? -7.577 12.246 -16.364 1.00 86.62 94 ILE A O 1
ATOM 769 N N . ASP A 1 95 ? -8.478 10.197 -16.597 1.00 88.62 95 ASP A N 1
ATOM 770 C CA . ASP A 1 95 ? -9.309 10.282 -15.392 1.00 88.62 95 ASP A CA 1
ATOM 771 C C . ASP A 1 95 ? -8.457 10.438 -14.123 1.00 88.62 95 ASP A C 1
ATOM 773 O O . ASP A 1 95 ? -8.746 11.293 -13.284 1.00 88.62 95 ASP A O 1
ATOM 777 N N . ALA A 1 96 ? -7.366 9.678 -14.026 1.00 86.31 96 ALA A N 1
ATOM 778 C CA . ALA A 1 96 ? -6.434 9.709 -12.903 1.00 86.31 96 ALA A CA 1
ATOM 779 C C . ALA A 1 96 ? -5.808 11.099 -12.736 1.00 86.31 96 ALA A C 1
ATOM 781 O O . ALA A 1 96 ? -5.807 11.654 -11.636 1.00 86.31 96 ALA A O 1
ATOM 782 N N . LEU A 1 97 ? -5.332 11.690 -13.837 1.00 82.25 97 LEU A N 1
ATOM 783 C CA . LEU A 1 97 ? -4.756 13.037 -13.848 1.00 82.25 97 LEU A CA 1
ATOM 784 C C . LEU A 1 97 ? -5.781 14.111 -13.473 1.00 82.25 97 LEU A C 1
ATOM 786 O O . LEU A 1 97 ? -5.443 15.043 -12.745 1.00 82.25 97 LEU A O 1
ATOM 790 N N . ARG A 1 98 ? -7.028 13.982 -13.938 1.00 88.31 98 ARG A N 1
ATOM 791 C CA . ARG A 1 98 ? -8.112 14.898 -13.559 1.00 88.31 98 ARG A CA 1
ATOM 792 C C . ARG A 1 98 ? -8.374 14.842 -12.053 1.00 88.31 98 ARG A C 1
ATOM 794 O O . ARG A 1 98 ? -8.358 15.879 -11.403 1.00 88.31 98 ARG A O 1
ATOM 801 N N . ARG A 1 99 ? -8.545 13.642 -11.492 1.00 86.81 99 ARG A N 1
ATOM 802 C CA . ARG A 1 99 ? -8.782 13.449 -10.051 1.00 86.81 99 ARG A CA 1
ATOM 803 C C . ARG A 1 99 ? -7.593 13.906 -9.200 1.00 86.81 99 ARG A C 1
ATOM 805 O O . ARG A 1 99 ? -7.780 14.454 -8.120 1.00 86.81 99 ARG A O 1
ATOM 812 N N . LEU A 1 100 ? -6.363 13.760 -9.699 1.00 79.25 100 LEU A N 1
ATOM 813 C CA . LEU A 1 100 ? -5.175 14.308 -9.039 1.00 79.25 100 LEU A CA 1
ATOM 814 C C . LEU A 1 100 ? -5.210 15.832 -8.933 1.00 79.25 100 LEU A C 1
ATOM 816 O O . LEU A 1 100 ? -4.857 16.370 -7.891 1.00 79.25 100 LEU A O 1
ATOM 820 N N . GLN A 1 101 ? -5.636 16.530 -9.987 1.00 81.56 101 GLN A N 1
ATOM 821 C CA . GLN A 1 101 ? -5.765 17.992 -9.951 1.00 81.56 101 GLN A CA 1
ATOM 822 C C . GLN A 1 101 ? -6.812 18.459 -8.932 1.00 81.56 101 GLN A C 1
ATOM 824 O O . GLN A 1 101 ? -6.728 19.579 -8.429 1.00 81.56 101 GLN A O 1
ATOM 829 N N . GLU A 1 102 ? -7.782 17.602 -8.618 1.00 85.44 102 GLU A N 1
ATOM 830 C CA . GLU A 1 102 ? -8.806 17.846 -7.605 1.00 85.44 102 GLU A CA 1
ATOM 831 C C . GLU A 1 102 ? -8.300 17.540 -6.180 1.00 85.44 102 GLU A C 1
ATOM 833 O O . GLU A 1 102 ? -8.795 18.129 -5.215 1.00 85.44 102 GLU A O 1
ATOM 838 N N . MET A 1 103 ? -7.279 16.684 -6.026 1.00 83.56 103 MET A N 1
ATOM 839 C CA . MET A 1 103 ? -6.662 16.379 -4.731 1.00 83.56 103 MET A CA 1
ATOM 840 C C . MET A 1 103 ? -5.803 17.545 -4.225 1.00 83.56 103 MET A C 1
ATOM 842 O O . MET A 1 103 ? -4.657 17.744 -4.625 1.00 83.56 103 MET A O 1
ATOM 846 N N . GLN A 1 104 ? -6.348 18.300 -3.273 1.00 84.44 104 GLN A N 1
ATOM 847 C CA . GLN A 1 104 ? -5.634 19.369 -2.569 1.00 84.44 104 GLN A CA 1
ATOM 848 C C . GLN A 1 104 ? -4.812 18.817 -1.395 1.00 84.44 104 GLN A C 1
ATOM 850 O O . GLN A 1 104 ? -5.175 18.994 -0.232 1.00 84.44 104 GLN A O 1
ATOM 855 N N . LEU A 1 105 ? -3.705 18.138 -1.706 1.00 88.75 105 LEU A N 1
ATOM 856 C CA . LEU A 1 105 ? -2.811 17.594 -0.683 1.00 88.75 105 LEU A CA 1
ATOM 857 C C . LEU A 1 105 ? -2.127 18.729 0.103 1.00 88.75 105 LEU A C 1
ATOM 859 O O . LEU A 1 105 ? -1.583 19.655 -0.508 1.00 88.75 105 LEU A O 1
ATOM 863 N N . PRO A 1 106 ? -2.113 18.676 1.447 1.00 91.38 106 PRO A N 1
ATOM 864 C CA . PRO A 1 106 ? -1.406 19.661 2.252 1.00 91.38 106 PRO A CA 1
ATOM 865 C C . PRO A 1 106 ? 0.107 19.537 2.053 1.00 91.38 106 PRO A C 1
ATOM 867 O O . PRO A 1 106 ? 0.642 18.438 1.921 1.00 91.38 106 PRO A O 1
ATOM 870 N N . SER A 1 107 ? 0.814 20.666 2.088 1.00 92.94 107 SER A N 1
ATOM 871 C CA . SER A 1 107 ? 2.271 20.657 2.231 1.00 92.94 107 SER A CA 1
ATOM 872 C C . SER A 1 107 ? 2.614 20.469 3.703 1.00 92.94 107 SER A C 1
ATOM 874 O O . SER A 1 107 ? 2.164 21.252 4.546 1.00 92.94 107 SER A O 1
ATOM 876 N N . LEU A 1 108 ? 3.389 19.434 4.017 1.00 94.81 108 LEU A N 1
ATOM 877 C CA . LEU A 1 108 ? 3.767 19.118 5.386 1.00 94.81 108 LEU A CA 1
ATOM 878 C C . LEU A 1 108 ? 5.212 19.555 5.658 1.00 94.81 108 LEU A C 1
ATOM 880 O O . LEU A 1 108 ? 6.052 19.604 4.757 1.00 94.81 108 LEU A O 1
ATOM 884 N N . PRO A 1 109 ? 5.556 19.877 6.917 1.00 95.62 109 PRO A N 1
ATOM 885 C CA . PRO A 1 109 ? 6.948 20.090 7.278 1.00 95.62 109 PRO A CA 1
ATOM 886 C C . PRO A 1 109 ? 7.753 18.787 7.105 1.00 95.62 109 PRO A C 1
ATOM 888 O O . PRO A 1 109 ? 7.185 17.689 7.191 1.00 95.62 109 PRO A O 1
ATOM 891 N N . PRO A 1 110 ? 9.087 18.865 6.930 1.00 96.12 110 PRO A N 1
ATOM 892 C CA . PRO A 1 110 ? 9.936 17.678 6.865 1.00 96.12 110 PRO A CA 1
ATOM 893 C C . PRO A 1 110 ? 9.758 16.778 8.096 1.00 96.12 110 PRO A C 1
ATOM 895 O O . PRO A 1 110 ? 9.845 17.254 9.231 1.00 96.12 110 PRO A O 1
ATOM 898 N N . SER A 1 111 ? 9.548 15.475 7.889 1.00 97.00 111 SER A N 1
ATOM 899 C CA . SER A 1 111 ? 9.371 14.531 9.002 1.00 97.00 111 SER A CA 1
ATOM 900 C C . SER A 1 111 ? 10.665 14.372 9.806 1.00 97.00 111 SER A C 1
ATOM 902 O O . S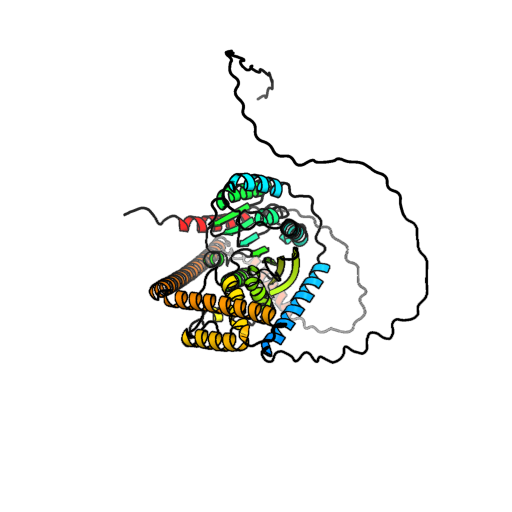ER A 1 111 ? 11.743 14.091 9.270 1.00 97.00 111 SER A O 1
ATOM 904 N N . ALA A 1 112 ? 10.572 14.527 11.128 1.00 97.31 112 ALA A N 1
ATOM 905 C CA . ALA A 1 112 ? 11.658 14.162 12.032 1.00 97.31 112 ALA A CA 1
ATOM 906 C C . ALA A 1 112 ? 11.895 12.643 12.038 1.00 97.31 112 ALA A C 1
ATOM 908 O O . ALA A 1 112 ? 13.048 12.217 12.017 1.00 97.31 112 ALA A O 1
ATOM 909 N N . ASN A 1 113 ? 10.826 11.849 11.961 1.00 97.25 113 ASN A N 1
ATOM 910 C CA . ASN A 1 113 ? 10.878 10.389 12.004 1.00 97.25 113 ASN A CA 1
ATOM 911 C C . ASN A 1 113 ? 11.567 9.808 10.764 1.00 97.25 113 ASN A C 1
ATOM 913 O O . ASN A 1 113 ? 12.429 8.942 10.900 1.00 97.25 113 ASN A O 1
ATOM 917 N N . LEU A 1 114 ? 11.302 10.352 9.569 1.00 97.12 114 LEU A N 1
ATOM 918 C CA . LEU A 1 114 ? 12.036 9.954 8.357 1.00 97.12 114 LEU A CA 1
ATOM 919 C C . LEU A 1 114 ? 13.533 10.286 8.442 1.00 97.12 114 LEU A C 1
ATOM 921 O O . LEU A 1 114 ? 14.355 9.530 7.929 1.00 97.12 114 LEU A O 1
ATOM 925 N N . ARG A 1 115 ? 13.924 11.373 9.124 1.00 97.06 115 ARG A N 1
ATOM 926 C CA . ARG A 1 115 ? 15.349 11.677 9.363 1.00 97.06 115 ARG A CA 1
ATOM 927 C C . ARG A 1 115 ? 15.993 10.681 10.326 1.00 97.06 115 ARG A C 1
ATOM 929 O O . ARG A 1 115 ? 17.127 10.268 10.088 1.00 97.06 115 ARG A O 1
ATOM 936 N N . VAL A 1 116 ? 15.286 10.296 11.392 1.00 97.75 116 VAL A N 1
ATOM 937 C CA . VAL A 1 116 ? 15.751 9.267 12.339 1.00 97.75 116 VAL A CA 1
ATOM 938 C C . VAL A 1 116 ? 15.920 7.928 11.622 1.00 97.75 116 VAL A C 1
ATOM 940 O O . VAL A 1 116 ? 16.992 7.325 11.714 1.00 97.75 116 VAL A O 1
ATOM 943 N N . LEU A 1 117 ? 14.921 7.512 10.836 1.00 96.62 117 LEU A N 1
ATOM 944 C CA . LEU A 1 117 ? 15.007 6.301 10.024 1.00 96.62 117 LEU A CA 1
ATOM 945 C C . LEU A 1 117 ? 16.165 6.385 9.023 1.00 96.62 117 LEU A C 1
ATOM 947 O O . LEU A 1 117 ? 16.971 5.467 8.969 1.00 96.62 117 LEU A O 1
ATOM 951 N N . GLY A 1 118 ? 16.330 7.494 8.297 1.00 95.19 118 GLY A N 1
ATOM 952 C CA . GLY A 1 118 ? 17.426 7.658 7.333 1.00 95.19 118 GLY A CA 1
ATOM 953 C C . GLY A 1 118 ? 18.821 7.522 7.962 1.00 95.19 118 GLY A C 1
ATOM 954 O O . GLY A 1 118 ? 19.729 6.920 7.376 1.00 95.19 118 GLY A O 1
ATOM 955 N N . ALA A 1 119 ? 18.997 8.009 9.195 1.00 95.81 119 ALA A N 1
ATOM 956 C CA . ALA A 1 119 ? 20.225 7.794 9.960 1.00 95.81 119 ALA A CA 1
ATOM 957 C C . ALA A 1 119 ? 20.409 6.317 10.360 1.00 95.81 119 ALA A C 1
ATOM 959 O O . ALA A 1 119 ? 21.528 5.797 10.300 1.00 95.81 119 ALA A O 1
ATOM 960 N N . ALA A 1 120 ? 19.328 5.628 10.737 1.00 95.50 120 ALA A N 1
ATOM 961 C CA . ALA A 1 120 ? 19.353 4.199 11.038 1.00 95.50 120 ALA A CA 1
ATOM 962 C C . ALA A 1 120 ? 19.654 3.354 9.792 1.00 95.50 120 ALA A C 1
ATOM 964 O O . ALA A 1 120 ? 20.524 2.486 9.860 1.00 95.50 120 ALA A O 1
ATOM 965 N N . VAL A 1 121 ? 19.029 3.650 8.653 1.00 93.62 121 VAL A N 1
ATOM 966 C CA . VAL A 1 121 ? 19.287 3.011 7.355 1.00 93.62 121 VAL A CA 1
ATOM 967 C C . VAL A 1 121 ? 20.767 3.130 7.011 1.00 93.62 121 VAL A C 1
ATOM 969 O O . VAL A 1 121 ? 21.432 2.115 6.849 1.00 93.62 121 VAL A O 1
ATOM 972 N N . SER A 1 122 ? 21.333 4.341 7.068 1.00 92.38 122 SER A N 1
ATOM 973 C CA . SER A 1 122 ? 22.763 4.589 6.802 1.00 92.38 122 SER A CA 1
ATOM 974 C C . SER A 1 122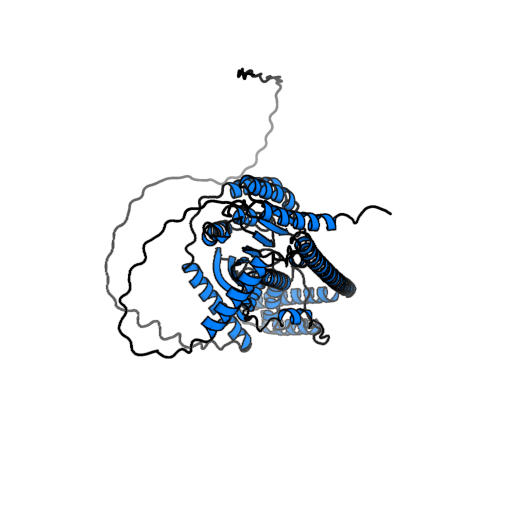 ? 23.718 3.799 7.713 1.00 92.38 122 SER A C 1
ATOM 976 O O . SER A 1 122 ? 24.885 3.572 7.377 1.00 92.38 122 SER A O 1
ATOM 978 N N . LYS A 1 123 ? 23.259 3.414 8.908 1.00 92.94 123 LYS A N 1
ATOM 979 C CA . LYS A 1 123 ? 24.026 2.598 9.854 1.00 92.94 123 LYS A CA 1
ATOM 980 C C . LYS A 1 123 ? 23.919 1.104 9.537 1.00 92.94 123 LYS A C 1
ATOM 982 O O . LYS A 1 123 ? 24.930 0.415 9.658 1.00 92.94 123 LYS A O 1
ATOM 987 N N . HIS A 1 124 ? 22.732 0.624 9.170 1.00 88.88 124 HIS A N 1
ATOM 988 C CA . HIS A 1 124 ? 22.435 -0.804 9.015 1.00 88.88 124 HIS A CA 1
ATOM 989 C C . HIS A 1 124 ? 22.642 -1.319 7.586 1.00 88.88 124 HIS A C 1
ATOM 991 O O . HIS A 1 124 ? 22.893 -2.503 7.420 1.00 88.88 124 HIS A O 1
ATOM 997 N N . SER A 1 125 ? 22.639 -0.449 6.573 1.00 82.44 125 SER A N 1
ATOM 998 C CA . SER A 1 125 ? 22.900 -0.826 5.176 1.00 82.44 125 SER A CA 1
ATOM 999 C C . SER A 1 125 ? 24.390 -0.881 4.811 1.00 82.44 125 SER A C 1
ATOM 1001 O O . SER A 1 125 ? 24.739 -1.048 3.644 1.00 82.44 125 SER A O 1
ATOM 1003 N N . ARG A 1 126 ? 25.310 -0.712 5.776 1.00 78.31 126 ARG A N 1
ATOM 1004 C CA . ARG A 1 126 ? 26.755 -0.658 5.494 1.00 78.31 126 ARG A CA 1
ATOM 1005 C C . ARG A 1 126 ? 27.240 -1.960 4.852 1.00 78.31 126 ARG A C 1
ATOM 1007 O O . ARG A 1 126 ? 27.466 -2.943 5.548 1.00 78.31 126 ARG A O 1
ATOM 1014 N N . GLY A 1 127 ? 27.485 -1.908 3.544 1.00 73.50 127 GLY A N 1
ATOM 1015 C CA . GLY A 1 127 ? 28.026 -3.019 2.759 1.00 73.50 127 GLY A CA 1
ATOM 1016 C C . GLY A 1 127 ? 26.996 -3.783 1.924 1.00 73.50 127 GLY A C 1
ATOM 1017 O O . GLY A 1 127 ? 27.397 -4.704 1.221 1.00 73.50 127 GLY A O 1
ATOM 1018 N N . GLN A 1 128 ? 25.718 -3.397 1.958 1.00 76.88 128 GLN A N 1
ATOM 1019 C CA . GLN A 1 128 ? 24.672 -3.941 1.087 1.00 76.88 128 GLN A CA 1
ATOM 1020 C C . GLN A 1 128 ? 24.136 -2.837 0.173 1.00 76.88 128 GLN A C 1
ATOM 1022 O O . GLN A 1 128 ? 23.981 -1.690 0.603 1.00 76.88 128 GLN A O 1
ATOM 1027 N N . GLU A 1 129 ? 23.854 -3.172 -1.087 1.00 77.94 129 GLU A N 1
ATOM 1028 C CA . GLU A 1 129 ? 22.997 -2.321 -1.911 1.00 77.94 129 GLU A CA 1
ATOM 1029 C C . GLU A 1 129 ? 21.605 -2.330 -1.275 1.00 77.94 129 GLU A C 1
ATOM 1031 O O . GLU A 1 129 ? 21.026 -3.389 -1.042 1.00 77.94 129 GLU A O 1
ATOM 1036 N N . MET A 1 130 ? 21.117 -1.150 -0.890 1.00 80.62 130 MET A N 1
ATOM 1037 C CA . MET A 1 130 ? 19.785 -1.024 -0.312 1.00 80.62 130 MET A CA 1
ATOM 1038 C C . MET A 1 130 ? 18.770 -1.096 -1.447 1.00 80.62 130 MET A C 1
ATOM 1040 O O . MET A 1 130 ? 18.778 -0.241 -2.336 1.00 80.62 130 MET A O 1
ATOM 1044 N N . GLU A 1 131 ? 17.897 -2.091 -1.394 1.00 76.81 131 GLU A N 1
ATOM 1045 C CA . GLU A 1 131 ? 16.737 -2.169 -2.268 1.00 76.81 131 GLU A CA 1
ATOM 1046 C C . GLU A 1 131 ? 15.616 -1.258 -1.739 1.00 76.81 131 GLU A C 1
ATOM 1048 O O . GLU A 1 131 ? 15.616 -0.868 -0.570 1.00 76.81 131 GLU A O 1
ATOM 1053 N N . GLY A 1 132 ? 14.670 -0.880 -2.604 1.00 67.56 132 GLY A N 1
ATOM 1054 C CA . GLY A 1 132 ? 13.397 -0.244 -2.237 1.00 67.56 132 GLY A CA 1
ATOM 1055 C C . GLY A 1 132 ? 13.500 1.094 -1.492 1.00 67.56 132 GLY A C 1
ATOM 1056 O O . GLY A 1 132 ? 12.855 1.311 -0.462 1.00 67.56 132 GLY A O 1
ATOM 1057 N N . HIS A 1 133 ? 14.291 2.025 -2.030 1.00 75.38 133 HIS A N 1
ATOM 1058 C CA . HIS A 1 133 ? 14.262 3.421 -1.601 1.00 75.38 133 HIS A CA 1
ATOM 1059 C C . HIS A 1 133 ? 13.008 4.124 -2.154 1.00 75.38 133 HIS A C 1
ATOM 1061 O O . HIS A 1 133 ? 12.910 4.374 -3.353 1.00 75.38 133 HIS A O 1
ATOM 1067 N N . CYS A 1 134 ? 12.086 4.533 -1.277 1.00 86.56 134 CYS A N 1
ATOM 1068 C CA . CYS A 1 134 ? 10.972 5.407 -1.665 1.00 86.56 134 CYS A CA 1
ATOM 1069 C C . CYS A 1 134 ? 11.482 6.813 -2.005 1.00 86.56 134 CYS A C 1
ATOM 1071 O O . CYS A 1 134 ? 12.198 7.418 -1.200 1.00 86.56 134 CYS A O 1
ATOM 1073 N N . ALA A 1 135 ? 11.091 7.355 -3.158 1.00 89.25 135 ALA A N 1
ATOM 1074 C CA . ALA A 1 135 ? 11.450 8.721 -3.537 1.00 89.25 135 ALA A CA 1
ATOM 1075 C C . ALA A 1 135 ? 10.887 9.746 -2.523 1.00 89.25 135 ALA A C 1
ATOM 1077 O O . ALA A 1 135 ? 9.806 9.520 -1.971 1.00 89.25 135 ALA A O 1
ATOM 1078 N N . PRO A 1 136 ? 11.566 10.881 -2.267 1.00 91.31 136 PRO A N 1
ATOM 1079 C CA . PRO A 1 136 ? 11.075 11.904 -1.337 1.00 91.31 136 PRO A CA 1
ATOM 1080 C C . PRO A 1 136 ? 9.639 12.365 -1.618 1.00 91.31 136 PRO A C 1
ATOM 1082 O O . PRO A 1 136 ? 8.852 12.546 -0.694 1.00 91.31 136 PRO A O 1
ATOM 1085 N N . GLU A 1 137 ? 9.280 12.502 -2.888 1.00 91.44 137 GLU A N 1
ATOM 1086 C CA . GLU A 1 137 ? 7.946 12.878 -3.350 1.00 91.44 137 GLU A CA 1
ATOM 1087 C C . GLU A 1 137 ? 6.899 11.799 -3.041 1.00 91.44 137 GLU A C 1
ATOM 1089 O O . GLU A 1 137 ? 5.773 12.121 -2.671 1.00 91.44 137 GLU A O 1
ATOM 1094 N N . GLN A 1 138 ? 7.277 10.518 -3.128 1.00 92.81 138 GLN A N 1
ATOM 1095 C CA . GLN A 1 138 ? 6.422 9.399 -2.722 1.00 92.81 138 GLN A CA 1
ATOM 1096 C C . GLN A 1 138 ? 6.139 9.448 -1.220 1.00 92.81 138 GLN A C 1
ATOM 1098 O O . GLN A 1 138 ? 5.001 9.271 -0.791 1.00 92.81 138 GLN A O 1
ATOM 1103 N N . LEU A 1 139 ? 7.171 9.716 -0.417 1.00 94.81 139 LEU A N 1
ATOM 1104 C CA . LEU A 1 139 ? 7.037 9.823 1.034 1.00 94.81 139 LEU A CA 1
ATOM 1105 C C . LEU A 1 139 ? 6.172 11.018 1.430 1.00 94.81 139 LEU A C 1
ATOM 1107 O O . LEU A 1 139 ? 5.316 10.881 2.300 1.00 94.81 139 LEU A O 1
ATOM 1111 N N . GLU A 1 140 ? 6.358 12.167 0.782 1.00 94.44 140 GLU A N 1
ATOM 1112 C CA . GLU A 1 140 ? 5.516 13.339 1.020 1.00 94.44 140 GLU A CA 1
ATOM 1113 C C . GLU A 1 140 ? 4.065 13.071 0.617 1.00 94.44 140 GLU A C 1
ATOM 1115 O O . GLU A 1 140 ? 3.160 13.371 1.391 1.00 94.44 140 GLU A O 1
ATOM 1120 N N . PHE A 1 141 ? 3.836 12.418 -0.526 1.00 94.88 141 PHE A N 1
ATOM 1121 C CA . PHE A 1 141 ? 2.497 12.009 -0.933 1.00 94.88 141 PHE A CA 1
ATOM 1122 C C . PHE A 1 141 ? 1.815 11.133 0.117 1.00 94.88 141 PHE A C 1
ATOM 1124 O O . PHE A 1 141 ? 0.710 11.467 0.530 1.00 94.88 141 PHE A O 1
ATOM 1131 N N . LEU A 1 142 ? 2.456 10.052 0.577 1.00 96.56 142 LEU A N 1
ATOM 1132 C CA . LEU A 1 142 ? 1.858 9.146 1.565 1.00 96.56 142 LEU A CA 1
ATOM 1133 C C . LEU A 1 142 ? 1.487 9.891 2.854 1.00 96.56 142 LEU A C 1
ATOM 1135 O O . LEU A 1 142 ? 0.380 9.728 3.368 1.00 96.56 142 LEU A O 1
ATOM 1139 N N . ARG A 1 143 ? 2.376 10.767 3.337 1.00 96.88 143 ARG A N 1
ATOM 1140 C CA . ARG A 1 143 ? 2.135 11.587 4.532 1.00 96.88 143 ARG A CA 1
ATOM 1141 C C . ARG A 1 143 ? 0.949 12.526 4.330 1.00 96.88 143 ARG A C 1
ATOM 1143 O O . ARG A 1 143 ? 0.018 12.526 5.133 1.00 96.88 143 ARG A O 1
ATOM 1150 N N . SER A 1 144 ? 0.964 13.311 3.256 1.00 95.56 144 SER A N 1
ATOM 1151 C CA . SER A 1 144 ? -0.091 14.280 2.955 1.00 95.56 144 SER A CA 1
ATOM 1152 C C . SER A 1 144 ? -1.426 13.604 2.675 1.00 95.56 144 SER A C 1
ATOM 1154 O O . SER A 1 144 ? -2.466 14.119 3.084 1.00 95.56 144 SER A O 1
ATOM 1156 N N . PHE A 1 145 ? -1.402 12.433 2.039 1.00 95.31 145 PHE A N 1
ATOM 1157 C CA . PHE A 1 145 ? -2.582 11.625 1.778 1.00 95.31 145 PHE A CA 1
ATOM 1158 C C . PHE A 1 145 ? -3.236 11.175 3.085 1.00 95.31 145 PHE A C 1
ATOM 1160 O O . PHE A 1 145 ? -4.428 11.423 3.269 1.00 95.31 145 PHE A O 1
ATOM 1167 N N . VAL A 1 146 ? -2.460 10.597 4.012 1.00 95.75 146 VAL A N 1
ATOM 1168 C CA . VAL A 1 146 ? -2.970 10.173 5.326 1.00 95.75 146 VAL A CA 1
ATOM 1169 C C . VAL A 1 146 ? -3.490 11.371 6.125 1.00 95.75 146 VAL A C 1
ATOM 1171 O O . VAL A 1 146 ? -4.603 11.316 6.652 1.00 95.75 146 VAL A O 1
ATOM 1174 N N . ALA A 1 147 ? -2.743 12.480 6.151 1.00 94.12 147 ALA A N 1
ATOM 1175 C CA . ALA A 1 147 ? -3.161 13.706 6.832 1.00 94.12 147 ALA A CA 1
ATOM 1176 C C . ALA A 1 147 ? -4.505 14.234 6.304 1.00 94.12 147 ALA A C 1
ATOM 1178 O O . ALA A 1 147 ? -5.389 14.574 7.088 1.00 94.12 147 ALA A O 1
ATOM 1179 N N . GLN A 1 148 ? -4.672 14.282 4.980 1.00 92.50 148 GLN A N 1
ATOM 1180 C CA . GLN A 1 148 ? -5.879 14.810 4.347 1.00 92.50 148 GLN A CA 1
ATOM 1181 C C . GLN A 1 148 ? -7.084 13.875 4.500 1.00 92.50 148 GLN A C 1
ATOM 1183 O O . GLN A 1 148 ? -8.178 14.347 4.801 1.00 92.50 148 GLN A O 1
ATOM 1188 N N . HIS A 1 149 ? -6.903 12.572 4.271 1.00 91.19 149 HIS A N 1
ATOM 1189 C CA . HIS A 1 149 ? -8.019 11.620 4.215 1.00 91.19 149 HIS A CA 1
ATOM 1190 C C . HIS A 1 149 ? -8.467 11.157 5.599 1.00 91.19 149 HIS A C 1
ATOM 1192 O O . HIS A 1 149 ? -9.647 10.878 5.798 1.00 91.19 149 HIS A O 1
ATOM 1198 N N . PHE A 1 150 ? -7.550 11.113 6.566 1.00 91.62 150 PHE A N 1
ATOM 1199 C CA . PHE A 1 150 ? -7.826 10.516 7.869 1.00 91.62 150 PHE A CA 1
ATOM 1200 C C . PHE A 1 150 ? -7.559 11.448 9.055 1.00 91.62 150 PHE A C 1
ATOM 1202 O O . PHE A 1 150 ? -8.102 11.212 10.132 1.00 91.62 150 PHE A O 1
ATOM 1209 N N . GLY A 1 151 ? -6.808 12.541 8.881 1.00 80.88 151 GLY A N 1
ATOM 1210 C CA . GLY A 1 151 ? -6.418 13.435 9.980 1.00 80.88 151 GLY A CA 1
ATOM 1211 C C . GLY A 1 151 ? -7.567 14.205 10.647 1.00 80.88 151 GLY A C 1
ATOM 1212 O O . GLY A 1 151 ? -7.391 14.751 11.732 1.00 80.88 151 GLY A O 1
ATOM 1213 N N . SER A 1 152 ? -8.750 14.269 10.031 1.00 71.12 152 SER A N 1
ATOM 1214 C CA . SER A 1 152 ? -9.953 14.897 10.611 1.00 71.12 152 SER A CA 1
ATOM 1215 C C . SER A 1 152 ? -11.194 14.003 10.547 1.00 71.12 152 SER A C 1
ATOM 1217 O O . SER A 1 152 ? -12.301 14.472 10.814 1.00 71.12 152 SER A O 1
ATOM 1219 N N . SER A 1 153 ? -11.037 12.731 10.166 1.00 68.00 153 SER A N 1
ATOM 1220 C CA . SER A 1 153 ? -12.183 11.839 9.992 1.00 68.00 153 SER A CA 1
ATOM 1221 C C . SER A 1 153 ? -12.753 11.422 11.355 1.00 68.00 153 SER A C 1
ATOM 1223 O O . SER A 1 153 ? -11.997 10.968 12.211 1.00 68.00 153 SER A O 1
ATOM 1225 N N . PRO A 1 154 ? -14.081 11.475 11.568 1.00 62.44 154 PRO A N 1
ATOM 1226 C CA . PRO A 1 154 ? -14.726 10.854 12.729 1.00 62.44 154 PRO A CA 1
ATOM 1227 C C . PRO A 1 154 ? -14.454 9.345 12.837 1.00 62.44 154 PRO A C 1
ATOM 1229 O O . PRO A 1 154 ? -14.585 8.778 13.917 1.00 62.44 154 PRO A O 1
ATOM 1232 N N . GLN A 1 155 ? -14.066 8.689 11.737 1.00 61.53 155 GLN A N 1
ATOM 1233 C CA . GLN A 1 155 ? -13.667 7.275 11.721 1.00 61.53 155 GLN A CA 1
ATOM 1234 C C . GLN A 1 155 ? -12.313 7.038 12.404 1.00 61.53 155 GLN A C 1
ATOM 1236 O O . GLN A 1 155 ? -12.037 5.925 12.826 1.00 61.53 155 GLN A O 1
ATOM 1241 N N . ALA A 1 156 ? -11.497 8.082 12.583 1.00 61.84 156 ALA A N 1
ATOM 1242 C CA . ALA A 1 156 ? -10.235 8.008 13.315 1.00 61.84 156 ALA A CA 1
ATOM 1243 C C . ALA A 1 156 ? -10.413 7.926 14.842 1.00 61.84 156 ALA A C 1
ATOM 1245 O O . ALA A 1 156 ? -9.420 7.864 15.571 1.00 61.84 156 ALA A O 1
ATOM 1246 N N . VAL A 1 157 ? -11.652 7.951 15.352 1.00 67.81 157 VAL A N 1
ATOM 1247 C CA . VAL A 1 157 ? -11.942 7.773 16.779 1.00 67.81 157 VAL A CA 1
ATOM 1248 C C . VAL A 1 157 ? -11.604 6.327 17.160 1.00 67.81 157 VAL A C 1
ATOM 1250 O O . VAL A 1 157 ? -12.419 5.422 17.009 1.00 67.81 157 VAL A O 1
ATOM 1253 N N . GLY A 1 158 ? -10.371 6.119 17.626 1.00 78.56 158 GLY A N 1
ATOM 1254 C CA . GLY A 1 158 ? -9.803 4.802 17.939 1.00 78.56 158 GLY A CA 1
ATOM 1255 C C . GLY A 1 158 ? -8.550 4.428 17.138 1.00 78.56 158 GLY A C 1
ATOM 1256 O O . GLY A 1 158 ? -8.006 3.354 17.378 1.00 78.56 158 GLY A O 1
ATOM 1257 N N . GLY A 1 159 ? -8.078 5.302 16.241 1.00 90.69 159 GLY A N 1
ATOM 1258 C CA . GLY A 1 159 ? -6.920 5.051 15.381 1.00 90.69 159 GLY A CA 1
ATOM 1259 C C . GLY A 1 159 ? -7.269 4.327 14.078 1.00 90.69 159 GLY A C 1
ATOM 1260 O O . GLY A 1 159 ? -8.338 3.740 13.943 1.00 90.69 159 GLY A O 1
ATOM 1261 N N . LEU A 1 160 ? -6.361 4.387 13.103 1.00 95.50 160 LEU A N 1
ATOM 1262 C CA . LEU A 1 160 ? -6.503 3.708 11.811 1.00 95.50 160 LEU A CA 1
ATOM 1263 C C . LEU A 1 160 ? -5.953 2.288 11.860 1.00 95.50 160 LEU A C 1
ATOM 1265 O O . LEU A 1 160 ? -4.903 2.052 12.453 1.00 95.50 160 LEU A O 1
ATOM 1269 N N . LYS A 1 161 ? -6.590 1.366 11.145 1.00 97.00 161 LYS A N 1
ATOM 1270 C CA . LYS A 1 161 ? -6.043 0.044 10.827 1.00 97.00 161 LYS A CA 1
ATOM 1271 C C . LYS A 1 161 ? -5.467 0.079 9.422 1.00 97.00 161 LYS A C 1
ATOM 1273 O O . LYS A 1 161 ? -6.201 0.135 8.437 1.00 97.00 161 LYS A O 1
ATOM 1278 N N . ILE A 1 162 ? -4.147 0.025 9.334 1.00 98.31 162 ILE A N 1
ATOM 1279 C CA . ILE A 1 162 ? -3.407 0.105 8.079 1.00 98.31 162 ILE A CA 1
ATOM 1280 C C . ILE A 1 162 ? -2.764 -1.254 7.798 1.00 98.31 162 ILE A C 1
ATOM 1282 O O . ILE A 1 162 ? -2.132 -1.837 8.678 1.00 98.31 162 ILE A O 1
ATOM 1286 N N . CYS A 1 163 ? -2.907 -1.756 6.574 1.00 98.56 163 CYS A N 1
ATOM 1287 C CA . CYS A 1 163 ? -2.175 -2.916 6.072 1.00 98.56 163 CYS A CA 1
ATOM 1288 C C . CYS A 1 163 ? -1.168 -2.463 5.012 1.00 98.56 163 CYS A C 1
ATOM 1290 O O . CYS A 1 163 ? -1.491 -1.661 4.139 1.00 98.56 163 CYS A O 1
ATOM 1292 N N . GLN A 1 164 ? 0.050 -2.981 5.076 1.00 98.62 164 GLN A N 1
ATOM 1293 C CA . GLN A 1 164 ? 1.097 -2.745 4.096 1.00 98.62 164 GLN A CA 1
ATOM 1294 C C . GLN A 1 164 ? 1.657 -4.078 3.610 1.00 98.62 164 GLN A C 1
ATOM 1296 O O . GLN A 1 164 ? 2.009 -4.932 4.420 1.00 98.62 164 GLN A O 1
ATOM 1301 N N . ILE A 1 165 ? 1.814 -4.219 2.299 1.00 98.56 165 ILE A N 1
ATOM 1302 C CA . ILE A 1 165 ? 2.525 -5.329 1.665 1.00 98.56 165 ILE A CA 1
ATOM 1303 C C . ILE A 1 165 ? 3.813 -4.759 1.074 1.00 98.56 165 ILE A C 1
ATOM 1305 O O . ILE A 1 165 ? 3.739 -3.852 0.251 1.00 98.56 165 ILE A O 1
ATOM 1309 N N . GLY A 1 166 ? 4.964 -5.264 1.521 1.00 97.12 166 GLY A N 1
ATOM 1310 C CA . GLY A 1 166 ? 6.291 -4.734 1.196 1.00 97.12 166 GLY A CA 1
ATOM 1311 C C . GLY A 1 166 ? 6.751 -3.684 2.209 1.00 97.12 166 GLY A C 1
ATOM 1312 O O . GLY A 1 166 ? 6.448 -2.498 2.080 1.00 97.12 166 GLY A O 1
ATOM 1313 N N . PHE A 1 167 ? 7.474 -4.112 3.248 1.00 97.25 167 PHE A N 1
ATOM 1314 C CA . PHE A 1 167 ? 8.039 -3.238 4.286 1.00 97.25 167 PHE A CA 1
ATOM 1315 C C . PHE A 1 167 ? 9.446 -2.761 3.920 1.00 97.25 167 PHE A C 1
ATOM 1317 O O . PHE A 1 167 ? 9.755 -1.568 4.018 1.00 97.25 167 PHE A O 1
ATOM 1324 N N . ASN A 1 168 ? 10.297 -3.705 3.516 1.00 95.56 168 ASN A N 1
ATOM 1325 C CA . ASN A 1 168 ? 11.689 -3.514 3.156 1.00 95.56 168 ASN A CA 1
ATOM 1326 C C . ASN A 1 168 ? 12.474 -2.698 4.216 1.00 95.56 168 ASN A C 1
ATOM 1328 O O . ASN A 1 168 ? 12.709 -3.175 5.325 1.00 95.56 168 ASN A O 1
ATOM 1332 N N . ALA A 1 169 ? 12.882 -1.459 3.918 1.00 96.12 169 ALA A N 1
ATOM 1333 C CA . ALA A 1 169 ? 13.609 -0.594 4.856 1.00 96.12 169 ALA A CA 1
ATOM 1334 C C . ALA A 1 169 ? 12.700 0.278 5.754 1.00 96.12 169 ALA A C 1
ATOM 1336 O O . ALA A 1 169 ? 13.203 1.062 6.560 1.00 96.12 169 ALA A O 1
ATOM 1337 N N . GLY A 1 170 ? 11.373 0.186 5.611 1.00 96.75 170 GLY A N 1
ATOM 1338 C CA . GLY A 1 170 ? 10.398 0.859 6.476 1.00 96.75 170 GLY A CA 1
ATOM 1339 C C . GLY A 1 170 ? 10.115 2.334 6.161 1.00 96.75 170 GLY A C 1
ATOM 1340 O O . GLY A 1 170 ? 9.449 3.004 6.949 1.00 96.75 170 GLY A O 1
ATOM 1341 N N . HIS A 1 171 ? 10.585 2.870 5.028 1.00 97.25 171 HIS A N 1
ATOM 1342 C CA . HIS A 1 171 ? 10.364 4.281 4.666 1.00 97.25 171 HIS A CA 1
ATOM 1343 C C . HIS A 1 171 ? 8.876 4.621 4.508 1.00 97.25 171 HIS A C 1
ATOM 1345 O O . HIS A 1 171 ? 8.391 5.583 5.107 1.00 97.25 171 HIS A O 1
ATOM 1351 N N . SER A 1 172 ? 8.149 3.815 3.734 1.00 97.19 172 SER A N 1
ATOM 1352 C CA . SER A 1 172 ? 6.701 3.936 3.553 1.00 97.19 172 SER A CA 1
ATOM 1353 C C . SER A 1 172 ? 5.943 3.696 4.860 1.00 97.19 172 SER A C 1
ATOM 1355 O O . SER A 1 172 ? 5.014 4.442 5.151 1.00 97.19 172 SER A O 1
ATOM 1357 N N . ALA A 1 173 ? 6.388 2.753 5.699 1.00 98.25 173 ALA A N 1
ATOM 1358 C CA . ALA A 1 173 ? 5.789 2.503 7.012 1.00 98.25 173 ALA A CA 1
ATOM 1359 C C . ALA A 1 173 ? 5.845 3.749 7.913 1.00 98.25 173 ALA A C 1
ATOM 1361 O O . ALA A 1 173 ? 4.829 4.170 8.469 1.00 98.25 173 ALA A O 1
ATOM 1362 N N . VAL A 1 174 ? 7.012 4.402 7.993 1.00 98.19 174 VAL A N 1
ATOM 1363 C CA . VAL A 1 174 ? 7.152 5.671 8.722 1.00 98.19 174 VAL A CA 1
ATOM 1364 C C . VAL A 1 174 ? 6.302 6.767 8.088 1.00 98.19 174 VAL A C 1
ATOM 1366 O O . VAL A 1 174 ? 5.661 7.512 8.820 1.00 98.19 174 VAL A O 1
ATOM 1369 N N . ALA A 1 175 ? 6.258 6.877 6.758 1.00 97.81 175 ALA A N 1
ATOM 1370 C CA . ALA A 1 175 ? 5.448 7.891 6.079 1.00 97.81 175 ALA A CA 1
ATOM 1371 C C . ALA A 1 175 ? 3.941 7.736 6.355 1.00 97.81 175 ALA A C 1
ATOM 1373 O O . ALA A 1 175 ? 3.271 8.733 6.621 1.00 97.81 175 ALA A O 1
ATOM 1374 N N . LEU A 1 176 ? 3.430 6.501 6.347 1.00 98.00 176 LEU A N 1
ATOM 1375 C CA . LEU A 1 176 ? 2.036 6.184 6.665 1.00 98.00 176 LEU A CA 1
ATOM 1376 C C . LEU A 1 176 ? 1.700 6.525 8.126 1.00 98.00 176 LEU A C 1
ATOM 1378 O O . LEU A 1 176 ? 0.663 7.125 8.396 1.00 98.00 176 LEU A O 1
ATOM 1382 N N . LEU A 1 177 ? 2.594 6.200 9.065 1.00 97.62 177 LEU A N 1
ATOM 1383 C CA . LEU A 1 177 ? 2.395 6.455 10.497 1.00 97.62 177 LEU A CA 1
ATOM 1384 C C . LEU A 1 177 ? 2.607 7.925 10.901 1.00 97.62 177 LEU A C 1
ATOM 1386 O O . LEU A 1 177 ? 1.968 8.408 11.836 1.00 97.62 177 LEU A O 1
ATOM 1390 N N . ASP A 1 178 ? 3.458 8.673 10.192 1.00 95.62 178 ASP A N 1
ATOM 1391 C CA . ASP A 1 178 ? 3.861 10.042 10.554 1.00 95.62 178 ASP A CA 1
ATOM 1392 C C . ASP A 1 178 ? 2.687 11.028 10.631 1.00 95.62 178 ASP A C 1
ATOM 1394 O O . ASP A 1 178 ? 2.775 12.020 11.356 1.00 95.62 178 ASP A O 1
ATOM 1398 N N . GLN A 1 179 ? 1.600 10.768 9.905 1.00 94.12 179 GLN A N 1
ATOM 1399 C CA . GLN A 1 179 ? 0.376 11.576 9.934 1.00 94.12 179 GLN A CA 1
ATOM 1400 C C . GLN A 1 179 ? -0.856 10.783 10.380 1.00 94.12 179 GLN A C 1
ATOM 1402 O O . GLN A 1 179 ? -1.957 11.331 10.415 1.00 94.12 179 GLN A O 1
ATOM 1407 N N . ALA A 1 180 ? -0.684 9.509 10.739 1.00 95.31 180 ALA A N 1
ATOM 1408 C CA . ALA A 1 180 ? -1.775 8.717 11.271 1.00 95.31 180 ALA A CA 1
ATOM 1409 C C . ALA A 1 180 ? -2.174 9.230 12.676 1.00 95.31 180 ALA A C 1
ATOM 1411 O O . ALA A 1 180 ? -1.314 9.685 13.441 1.00 95.31 180 ALA A O 1
ATOM 1412 N N . PRO A 1 181 ? -3.463 9.161 13.040 1.00 93.94 181 PRO A N 1
ATOM 1413 C CA . PRO A 1 181 ? -3.949 9.454 14.387 1.00 93.94 181 PRO A CA 1
ATOM 1414 C C . PRO A 1 181 ? -3.268 8.603 15.472 1.00 93.94 181 PRO A C 1
ATOM 1416 O O . PRO A 1 181 ? -2.747 7.518 15.195 1.00 93.94 181 PRO A O 1
ATOM 1419 N N . GLU A 1 182 ? -3.306 9.068 16.720 1.00 92.88 182 GLU A N 1
ATOM 1420 C CA . GLU A 1 182 ? -2.962 8.243 17.887 1.00 92.88 182 GLU A CA 1
ATOM 1421 C C . GLU A 1 182 ? -3.868 6.997 17.948 1.00 92.88 182 GLU A C 1
ATOM 1423 O O . GLU A 1 182 ? -5.015 7.026 17.496 1.00 92.88 182 GLU A O 1
ATOM 1428 N N . GLY A 1 183 ? -3.342 5.880 18.449 1.00 93.50 183 GLY A N 1
ATOM 1429 C CA . GLY A 1 183 ? -4.029 4.587 18.473 1.00 93.50 183 GLY A CA 1
ATOM 1430 C C . GLY A 1 183 ? -3.997 3.824 17.146 1.00 93.50 183 GLY A C 1
ATOM 1431 O O . GLY A 1 183 ? -4.470 2.692 17.092 1.00 93.50 183 GLY A O 1
ATOM 1432 N N . SER A 1 184 ? -3.440 4.405 16.076 1.00 96.44 184 SER A N 1
ATOM 1433 C CA . SER A 1 184 ? -3.343 3.717 14.784 1.00 96.44 184 SER A CA 1
ATOM 1434 C C . SER A 1 184 ? -2.426 2.498 14.853 1.00 96.44 184 SER A C 1
ATOM 1436 O O . SER A 1 184 ? -1.376 2.523 15.498 1.00 96.44 184 SER A O 1
ATOM 1438 N N . VAL A 1 185 ? -2.806 1.449 14.131 1.00 98.00 185 VAL A N 1
ATOM 1439 C CA . VAL A 1 185 ? -2.064 0.203 13.978 1.00 98.00 185 VAL A CA 1
ATOM 1440 C C . VAL A 1 185 ? -1.677 0.030 12.516 1.00 98.00 185 VAL A C 1
ATOM 1442 O O . VAL A 1 185 ? -2.542 -0.008 11.643 1.00 98.00 185 VAL A O 1
ATOM 1445 N N . LEU A 1 186 ? -0.384 -0.142 12.255 1.00 98.56 186 LEU A N 1
ATOM 1446 C CA . LEU A 1 186 ? 0.140 -0.555 10.959 1.00 98.56 186 LEU A CA 1
ATOM 1447 C C . LEU A 1 186 ? 0.629 -2.004 11.029 1.00 98.56 186 LEU A C 1
ATOM 1449 O O . LEU A 1 186 ? 1.587 -2.305 11.741 1.00 98.56 186 LEU A O 1
ATOM 1453 N N . LEU A 1 187 ? -0.006 -2.876 10.250 1.00 98.62 187 LEU A N 1
ATOM 1454 C CA . LEU A 1 187 ? 0.453 -4.230 9.967 1.00 98.62 187 LEU A CA 1
ATOM 1455 C C . LEU A 1 187 ? 1.224 -4.233 8.644 1.00 98.62 187 LEU A C 1
ATOM 1457 O O . LEU A 1 187 ? 0.620 -4.054 7.589 1.00 98.62 187 LEU A O 1
ATOM 1461 N N . SER A 1 188 ? 2.528 -4.478 8.686 1.00 98.62 188 SER A N 1
ATOM 1462 C CA . SER A 1 188 ? 3.351 -4.666 7.490 1.00 98.62 188 SER A CA 1
ATOM 1463 C C . SER A 1 188 ? 3.645 -6.151 7.260 1.00 98.62 188 SER A C 1
ATOM 1465 O O . SER A 1 188 ? 3.955 -6.882 8.202 1.00 98.62 188 SER A O 1
ATOM 1467 N N . LEU A 1 189 ? 3.578 -6.591 6.006 1.00 98.44 189 LEU A N 1
ATOM 1468 C CA . LEU A 1 189 ? 3.957 -7.927 5.547 1.00 98.44 189 LEU A CA 1
ATOM 1469 C C . LEU A 1 189 ? 5.212 -7.824 4.683 1.00 98.44 189 LEU A C 1
ATOM 1471 O O . LEU A 1 189 ? 5.285 -6.971 3.797 1.00 98.44 189 LEU A O 1
ATOM 1475 N N . ASP A 1 190 ? 6.191 -8.686 4.937 1.00 98.00 190 ASP A N 1
ATOM 1476 C CA . ASP A 1 190 ? 7.439 -8.725 4.176 1.00 98.00 190 ASP A CA 1
ATOM 1477 C C . ASP A 1 190 ? 8.075 -10.116 4.226 1.00 98.00 190 ASP A C 1
ATOM 1479 O O . ASP A 1 190 ? 7.921 -10.848 5.203 1.00 98.00 190 ASP A O 1
ATOM 1483 N N . LEU A 1 191 ? 8.848 -10.483 3.207 1.00 95.06 191 LEU A N 1
ATOM 1484 C CA . LEU A 1 191 ? 9.604 -11.740 3.218 1.00 95.06 191 LEU A CA 1
ATOM 1485 C C . LEU A 1 191 ? 10.814 -11.686 4.174 1.00 95.06 191 LEU A C 1
ATOM 1487 O O . LEU A 1 191 ? 11.360 -12.728 4.553 1.00 95.06 191 LEU A O 1
ATOM 1491 N N . CYS A 1 192 ? 11.224 -10.482 4.582 1.00 95.50 192 CYS A N 1
ATOM 1492 C CA . CYS A 1 192 ? 12.390 -10.170 5.403 1.00 95.50 192 CYS A CA 1
ATOM 1493 C C . CYS A 1 192 ? 13.688 -10.757 4.835 1.00 95.50 192 CYS A C 1
ATOM 1495 O O . CYS A 1 192 ? 14.523 -11.274 5.579 1.00 95.50 192 CYS A O 1
ATOM 1497 N N . GLN A 1 193 ? 13.852 -10.701 3.511 1.00 91.75 193 GLN A N 1
ATOM 1498 C CA . GLN A 1 193 ? 15.025 -11.259 2.829 1.00 91.75 193 GLN A CA 1
ATOM 1499 C C . GLN A 1 193 ? 16.294 -10.431 3.062 1.00 91.75 193 GLN A C 1
ATOM 1501 O O . GLN A 1 193 ? 17.397 -10.974 3.016 1.00 91.75 193 GLN A O 1
ATOM 1506 N N . HIS A 1 194 ? 16.152 -9.137 3.355 1.00 91.81 194 HIS A N 1
ATOM 1507 C CA . HIS A 1 194 ? 17.291 -8.264 3.618 1.00 91.81 194 HIS A CA 1
ATOM 1508 C C . HIS A 1 194 ? 17.660 -8.244 5.100 1.00 91.81 194 HIS A C 1
ATOM 1510 O O . HIS A 1 194 ? 16.797 -8.075 5.967 1.00 91.81 194 HIS A O 1
ATOM 1516 N N . GLU A 1 195 ? 18.959 -8.312 5.398 1.00 92.50 195 GLU A N 1
ATOM 1517 C CA . GLU A 1 195 ? 19.472 -8.304 6.775 1.00 92.50 195 GLU A CA 1
ATOM 1518 C C . GLU A 1 195 ? 19.124 -7.014 7.533 1.00 92.50 195 GLU A C 1
ATOM 1520 O O . GLU A 1 195 ? 18.995 -7.025 8.759 1.00 92.50 195 GLU A O 1
ATOM 1525 N N . TYR A 1 196 ? 18.936 -5.900 6.818 1.00 93.75 196 TYR A N 1
ATOM 1526 C CA . TYR A 1 196 ? 18.549 -4.624 7.417 1.00 93.75 196 TYR A CA 1
ATOM 1527 C C . TYR A 1 196 ? 17.077 -4.561 7.847 1.00 93.75 196 TYR A C 1
ATOM 1529 O O . TYR A 1 196 ? 16.731 -3.683 8.635 1.00 93.75 196 TYR A O 1
ATOM 1537 N N . THR A 1 197 ? 16.222 -5.478 7.382 1.00 95.00 197 THR A N 1
ATOM 1538 C CA . THR A 1 197 ? 14.764 -5.409 7.580 1.00 95.00 197 THR A CA 1
ATOM 1539 C C . THR A 1 197 ? 14.396 -5.416 9.062 1.00 95.00 197 THR A C 1
ATOM 1541 O O . THR A 1 197 ? 13.791 -4.471 9.560 1.00 95.00 197 THR A O 1
ATOM 1544 N N . GLN A 1 198 ? 14.826 -6.442 9.806 1.00 95.75 198 GLN A N 1
ATOM 1545 C CA . GLN A 1 198 ? 14.469 -6.580 11.223 1.00 95.75 198 GLN A CA 1
ATOM 1546 C C . GLN A 1 198 ? 15.083 -5.491 12.123 1.00 95.75 198 GLN A C 1
ATOM 1548 O O . GLN A 1 198 ? 14.397 -4.999 13.016 1.00 95.75 198 GLN A O 1
ATOM 1553 N N . PRO A 1 199 ? 16.353 -5.070 11.953 1.00 95.94 199 PRO A N 1
ATOM 1554 C CA . PRO A 1 199 ? 16.875 -3.940 12.717 1.00 95.94 199 PRO A CA 1
ATOM 1555 C C . PRO A 1 199 ? 16.129 -2.626 12.462 1.00 95.94 199 PRO A C 1
ATOM 1557 O O . PRO A 1 199 ? 15.960 -1.845 13.399 1.00 95.94 199 PRO A O 1
ATOM 1560 N N . LEU A 1 200 ? 15.705 -2.369 11.220 1.00 96.94 200 LEU A N 1
ATOM 1561 C CA . LEU A 1 200 ? 14.970 -1.153 10.871 1.00 96.94 200 LEU A CA 1
ATOM 1562 C C . LEU A 1 200 ? 13.516 -1.206 11.333 1.00 96.94 200 LEU A C 1
ATOM 1564 O O . LEU A 1 200 ? 13.016 -0.193 11.810 1.00 96.94 200 LEU A O 1
ATOM 1568 N N . GLU A 1 201 ? 12.877 -2.374 11.301 1.00 97.69 201 GLU A N 1
ATOM 1569 C CA . GLU A 1 201 ? 11.569 -2.604 11.922 1.00 97.69 201 GLU A CA 1
ATOM 1570 C C . GLU A 1 201 ? 11.539 -2.133 13.374 1.00 97.69 201 GLU A C 1
ATOM 1572 O O . GLU A 1 201 ? 10.674 -1.342 13.728 1.00 97.69 201 GLU A O 1
ATOM 1577 N N . ARG A 1 202 ? 12.547 -2.478 14.182 1.00 98.00 202 ARG A N 1
ATOM 1578 C CA . ARG A 1 202 ? 12.602 -2.039 15.587 1.00 98.00 202 ARG A CA 1
ATOM 1579 C C . ARG A 1 202 ? 12.656 -0.524 15.735 1.00 98.00 202 ARG A C 1
ATOM 1581 O O . ARG A 1 202 ? 12.169 0.020 16.722 1.00 98.00 202 ARG A O 1
ATOM 1588 N N . VAL A 1 203 ? 13.280 0.161 14.775 1.00 98.44 203 VAL A N 1
ATOM 1589 C CA . VAL A 1 203 ? 13.308 1.628 14.742 1.00 98.44 203 VAL A CA 1
ATOM 1590 C C . VAL A 1 203 ? 11.922 2.165 14.400 1.00 98.44 203 VAL A C 1
ATOM 1592 O O . VAL A 1 203 ? 11.461 3.085 15.067 1.00 98.44 203 VAL A O 1
ATOM 1595 N N . VAL A 1 204 ? 11.241 1.585 13.408 1.00 98.44 204 VAL A N 1
ATOM 1596 C CA . VAL A 1 204 ? 9.869 1.973 13.044 1.00 98.44 204 VAL A CA 1
ATOM 1597 C C . VAL A 1 204 ? 8.898 1.723 14.201 1.00 98.44 204 VAL A C 1
ATOM 1599 O O . VAL A 1 204 ? 8.128 2.620 14.536 1.00 98.44 204 VAL A O 1
ATOM 1602 N N . ALA A 1 205 ? 8.986 0.570 14.866 1.00 98.38 205 ALA A N 1
ATOM 1603 C CA . ALA A 1 205 ? 8.168 0.227 16.024 1.00 98.38 205 ALA A CA 1
ATOM 1604 C C . ALA A 1 205 ? 8.358 1.210 17.186 1.00 98.38 205 ALA A C 1
ATOM 1606 O O . ALA A 1 205 ? 7.372 1.705 17.727 1.00 98.38 205 ALA A O 1
ATOM 1607 N N . ALA A 1 206 ? 9.603 1.576 17.509 1.00 98.38 206 ALA A N 1
ATOM 1608 C CA . ALA A 1 206 ? 9.878 2.581 18.536 1.00 98.38 206 ALA A CA 1
ATOM 1609 C C . ALA A 1 206 ? 9.314 3.965 18.163 1.00 98.38 206 ALA A C 1
ATOM 1611 O O . ALA A 1 206 ? 8.699 4.628 18.995 1.00 98.38 206 ALA A O 1
ATOM 1612 N N . LEU A 1 207 ? 9.468 4.388 16.901 1.00 98.25 207 LEU A N 1
ATOM 1613 C CA . LEU A 1 207 ? 8.908 5.655 16.412 1.00 98.25 207 LEU A CA 1
ATOM 1614 C C . LEU A 1 207 ? 7.371 5.674 16.448 1.00 98.25 207 LEU A C 1
ATOM 1616 O O . LEU A 1 207 ? 6.784 6.736 16.655 1.00 98.25 207 LEU A O 1
ATOM 1620 N N . ALA A 1 208 ? 6.723 4.526 16.227 1.00 97.88 208 ALA A N 1
ATOM 1621 C CA . ALA A 1 208 ? 5.275 4.376 16.346 1.00 97.88 208 ALA A CA 1
ATOM 1622 C C . ALA A 1 208 ? 4.832 4.472 17.816 1.00 97.88 208 ALA A C 1
ATOM 1624 O O . ALA A 1 208 ? 3.926 5.240 18.142 1.00 97.88 208 ALA A O 1
ATOM 1625 N N . GLU A 1 209 ? 5.511 3.755 18.715 1.00 97.44 209 GLU A N 1
ATOM 1626 C CA . GLU A 1 209 ? 5.205 3.740 20.150 1.00 97.44 209 GLU A CA 1
ATOM 1627 C C . GLU A 1 209 ? 5.331 5.137 20.780 1.00 97.44 209 GLU A C 1
ATOM 1629 O O . GLU A 1 209 ? 4.445 5.564 21.520 1.00 97.44 209 GLU A O 1
ATOM 1634 N N . GLU A 1 210 ? 6.363 5.907 20.410 1.00 97.12 210 GLU A N 1
ATOM 1635 C CA . GLU A 1 210 ? 6.548 7.303 20.844 1.00 97.12 210 GLU A CA 1
ATOM 1636 C C . GLU A 1 210 ? 5.363 8.219 20.488 1.00 97.12 210 GLU A C 1
ATOM 1638 O O . GLU A 1 210 ? 5.193 9.283 21.089 1.00 97.12 210 GLU A O 1
ATOM 1643 N N . ARG A 1 211 ? 4.534 7.814 19.521 1.00 95.00 211 ARG A N 1
ATOM 1644 C CA . ARG A 1 211 ? 3.354 8.544 19.046 1.00 95.00 211 ARG A CA 1
ATOM 1645 C C . ARG A 1 211 ? 2.032 7.928 19.505 1.00 95.00 211 ARG A C 1
ATOM 1647 O O . ARG A 1 211 ? 0.983 8.322 18.996 1.00 95.00 211 ARG A O 1
ATOM 1654 N N . GLY A 1 212 ? 2.072 6.954 20.414 1.00 95.38 212 GLY A N 1
ATOM 1655 C CA . GLY A 1 212 ? 0.887 6.209 20.845 1.00 95.38 212 GLY A CA 1
ATOM 1656 C C . GLY A 1 212 ? 0.281 5.357 19.725 1.00 95.38 212 GLY A C 1
ATOM 1657 O O . GLY A 1 212 ? -0.923 5.116 19.708 1.00 95.38 212 GLY A O 1
ATOM 1658 N N . GLN A 1 213 ? 1.095 4.941 18.756 1.00 97.06 213 GLN A N 1
ATOM 1659 C CA . GLN A 1 213 ? 0.711 4.074 17.644 1.00 97.06 213 GLN A CA 1
ATOM 1660 C C . GLN A 1 213 ? 1.349 2.695 17.817 1.00 97.06 213 GLN A C 1
ATOM 1662 O O . GLN A 1 213 ? 2.179 2.465 18.695 1.00 97.06 213 GLN A O 1
ATOM 1667 N N . THR A 1 214 ? 0.966 1.754 16.963 1.00 98.00 214 THR A N 1
ATOM 1668 C CA . THR A 1 214 ? 1.535 0.408 16.930 1.00 98.00 214 THR A CA 1
ATOM 1669 C C . THR A 1 214 ? 1.992 0.073 15.520 1.00 98.00 214 THR A C 1
ATOM 1671 O O . THR A 1 214 ? 1.241 0.233 14.560 1.00 98.00 214 THR A O 1
ATOM 1674 N N . HIS A 1 215 ? 3.206 -0.457 15.401 1.00 98.50 215 HIS A N 1
ATOM 1675 C CA . HIS A 1 215 ? 3.684 -1.105 14.185 1.00 98.50 215 HIS A CA 1
ATOM 1676 C C . HIS A 1 215 ? 3.931 -2.585 14.466 1.00 98.50 215 HIS A C 1
ATOM 1678 O O . HIS A 1 215 ? 4.478 -2.936 15.511 1.00 98.50 215 HIS A O 1
ATOM 1684 N N . VAL A 1 216 ? 3.496 -3.446 13.549 1.00 97.75 216 VAL A N 1
ATOM 1685 C CA . VAL A 1 216 ? 3.746 -4.887 13.586 1.00 97.75 216 VAL A CA 1
ATOM 1686 C C . VAL A 1 216 ? 4.257 -5.313 12.220 1.00 97.75 216 VAL A C 1
ATOM 1688 O O . VAL A 1 216 ? 3.546 -5.170 11.227 1.00 97.75 216 VAL A O 1
ATOM 1691 N N . LEU A 1 217 ? 5.458 -5.884 12.169 1.00 98.19 217 LEU A N 1
ATOM 1692 C CA . LEU A 1 217 ? 5.952 -6.586 10.988 1.00 98.19 217 LEU A CA 1
ATOM 1693 C C . LEU A 1 217 ? 5.718 -8.087 11.136 1.00 98.19 217 LEU A C 1
ATOM 1695 O O . LEU A 1 217 ? 6.175 -8.699 12.103 1.00 98.19 217 LEU A O 1
ATOM 1699 N N . LEU A 1 218 ? 5.067 -8.695 10.148 1.00 96.88 218 LEU A N 1
ATOM 1700 C CA . LEU A 1 218 ? 4.998 -10.145 10.028 1.00 96.88 218 LEU A CA 1
ATOM 1701 C C . LEU A 1 218 ? 5.836 -10.615 8.848 1.00 96.88 218 LEU A C 1
ATOM 1703 O O . LEU A 1 218 ? 5.671 -10.152 7.721 1.00 96.88 218 LEU A O 1
ATOM 1707 N N . GLN A 1 219 ? 6.716 -11.571 9.134 1.00 97.31 219 GLN A N 1
ATOM 1708 C CA . GLN A 1 219 ? 7.525 -12.215 8.116 1.00 97.31 219 GLN A CA 1
ATOM 1709 C C . GLN A 1 219 ? 6.718 -13.313 7.414 1.00 97.31 219 GLN A C 1
ATOM 1711 O O . GLN A 1 219 ? 6.286 -14.266 8.066 1.00 97.31 219 GLN A O 1
ATOM 1716 N N . GLY A 1 220 ? 6.558 -13.213 6.097 1.00 93.19 220 GLY A N 1
ATOM 1717 C CA . GLY A 1 220 ? 5.890 -14.228 5.285 1.00 93.19 220 GLY A CA 1
ATOM 1718 C C . GLY A 1 220 ? 5.416 -13.710 3.931 1.00 93.19 220 GLY A C 1
ATOM 1719 O O . GLY A 1 220 ? 5.394 -12.506 3.686 1.00 93.19 220 GLY A O 1
ATOM 1720 N N . ASP A 1 221 ? 5.036 -14.643 3.060 1.00 92.94 221 ASP A N 1
ATOM 1721 C CA . ASP A 1 221 ? 4.415 -14.340 1.769 1.00 92.94 221 ASP A CA 1
ATOM 1722 C C . ASP A 1 221 ? 3.006 -13.759 1.987 1.00 92.94 221 ASP A C 1
ATOM 1724 O O . ASP A 1 221 ? 2.213 -14.298 2.769 1.00 92.94 221 ASP A O 1
ATOM 1728 N N . SER A 1 222 ? 2.677 -12.653 1.315 1.00 95.88 222 SER A N 1
ATOM 1729 C CA . SER A 1 222 ? 1.367 -12.010 1.433 1.00 95.88 222 SER A CA 1
ATOM 1730 C C . SER A 1 222 ? 0.225 -12.934 1.009 1.00 95.88 222 SER A C 1
ATOM 1732 O O . SER A 1 222 ? -0.829 -12.914 1.653 1.00 95.88 222 SER A O 1
ATOM 1734 N N . ALA A 1 223 ? 0.449 -13.819 0.032 1.00 88.75 223 ALA A N 1
ATOM 1735 C CA . ALA A 1 223 ? -0.522 -14.814 -0.420 1.00 88.75 223 ALA A CA 1
ATOM 1736 C C . ALA A 1 223 ? -0.940 -15.783 0.699 1.00 88.75 223 ALA A C 1
ATOM 1738 O O . ALA A 1 223 ? -2.093 -16.212 0.762 1.00 88.75 223 ALA A O 1
ATOM 1739 N N . GLU A 1 224 ? -0.020 -16.112 1.608 1.00 88.56 224 GLU A N 1
ATOM 1740 C CA . GLU A 1 224 ? -0.281 -17.000 2.747 1.00 88.56 224 GLU A CA 1
ATOM 1741 C C . GLU A 1 224 ? -0.793 -16.247 3.981 1.00 88.56 224 GLU A C 1
ATOM 1743 O O . GLU A 1 224 ? -1.532 -16.801 4.807 1.00 88.56 224 GLU A O 1
ATOM 1748 N N . MET A 1 225 ? -0.373 -14.990 4.136 1.00 91.94 225 MET A N 1
ATOM 1749 C CA . MET A 1 225 ? -0.610 -14.201 5.340 1.00 91.94 225 MET A CA 1
ATOM 1750 C C . MET A 1 225 ? -1.934 -13.440 5.294 1.00 91.94 225 MET A C 1
ATOM 1752 O O . MET A 1 225 ? -2.688 -13.499 6.267 1.00 91.94 225 MET A O 1
ATOM 1756 N N . LEU A 1 226 ? -2.267 -12.778 4.182 1.00 91.88 226 LEU A N 1
ATOM 1757 C CA . LEU A 1 226 ? -3.494 -11.979 4.054 1.00 91.88 226 LEU A CA 1
ATOM 1758 C C . LEU A 1 226 ? -4.783 -12.776 4.343 1.00 91.88 226 LEU A C 1
ATOM 1760 O O . LEU A 1 226 ? -5.622 -12.257 5.083 1.00 91.88 226 LEU A O 1
ATOM 1764 N N . PRO A 1 227 ? -4.959 -14.043 3.899 1.00 91.19 227 PRO A N 1
ATOM 1765 C CA . PRO A 1 227 ? -6.164 -14.819 4.219 1.00 91.19 227 PRO A CA 1
ATOM 1766 C C . PRO A 1 227 ? -6.417 -15.010 5.724 1.00 91.19 227 PRO A C 1
ATOM 1768 O O . PRO A 1 227 ? -7.558 -15.224 6.147 1.00 91.19 227 PRO A O 1
ATOM 1771 N N . ARG A 1 228 ? -5.373 -14.906 6.558 1.00 91.50 228 ARG A N 1
ATOM 1772 C CA . ARG A 1 228 ? -5.486 -14.992 8.023 1.00 91.50 228 ARG A CA 1
ATOM 1773 C C . ARG A 1 228 ? -6.136 -13.748 8.621 1.00 91.50 228 ARG A C 1
ATOM 1775 O O . ARG A 1 228 ? -6.737 -13.847 9.685 1.00 91.50 228 ARG A O 1
ATOM 1782 N N . PHE A 1 229 ? -6.082 -12.617 7.923 1.00 91.81 229 PHE A N 1
ATOM 1783 C CA . PHE A 1 229 ? -6.635 -11.332 8.351 1.00 91.81 229 PHE A CA 1
ATOM 1784 C C . PHE A 1 229 ? -7.962 -10.987 7.673 1.00 91.81 229 PHE A C 1
ATOM 1786 O O . PHE A 1 229 ? -8.471 -9.897 7.885 1.00 91.81 229 PHE A O 1
ATOM 1793 N N . GLN A 1 230 ? -8.583 -11.918 6.938 1.00 87.38 230 GLN A N 1
ATOM 1794 C CA . GLN A 1 230 ? -9.841 -11.680 6.206 1.00 87.38 230 GLN A CA 1
ATOM 1795 C C . GLN A 1 230 ? -11.023 -11.188 7.067 1.00 87.38 230 GLN A C 1
ATOM 1797 O O . GLN A 1 230 ? -12.030 -10.723 6.545 1.00 87.38 230 GLN A O 1
ATOM 1802 N N . HIS A 1 231 ? -10.924 -11.349 8.387 1.00 88.62 231 HIS A N 1
ATOM 1803 C CA . HIS A 1 231 ? -11.914 -10.913 9.371 1.00 88.62 231 HIS A CA 1
ATOM 1804 C C . HIS A 1 231 ? -11.622 -9.509 9.930 1.00 88.62 231 HIS A C 1
ATOM 1806 O O . HIS A 1 231 ? -12.345 -9.034 10.806 1.00 88.62 231 HIS A O 1
ATOM 1812 N N . ILE A 1 232 ? -10.548 -8.868 9.466 1.00 90.69 232 ILE A N 1
ATOM 1813 C CA . ILE A 1 232 ? -10.145 -7.515 9.823 1.00 90.69 232 ILE A CA 1
ATOM 1814 C C . ILE A 1 232 ? -10.442 -6.610 8.635 1.00 90.69 232 ILE A C 1
ATOM 1816 O O . ILE A 1 232 ? -9.928 -6.801 7.537 1.00 90.69 232 ILE A O 1
ATOM 1820 N N . GLU A 1 233 ? -11.255 -5.595 8.887 1.00 92.38 233 GLU A N 1
ATOM 1821 C CA . GLU A 1 233 ? -11.477 -4.502 7.952 1.00 92.38 233 GLU A CA 1
ATOM 1822 C C . GLU A 1 233 ? -10.380 -3.453 8.163 1.00 92.38 233 GLU A C 1
ATOM 1824 O O . GLU A 1 233 ? -10.203 -2.949 9.279 1.00 92.38 233 GLU A O 1
ATOM 1829 N N . PHE A 1 234 ? -9.617 -3.169 7.107 1.00 95.94 234 PHE A N 1
ATOM 1830 C CA . PHE A 1 234 ? -8.560 -2.157 7.112 1.00 95.94 234 PHE A CA 1
ATOM 1831 C C . PHE A 1 234 ? -9.075 -0.848 6.518 1.00 95.94 234 PHE A C 1
ATOM 1833 O O . PHE A 1 234 ? -9.735 -0.855 5.482 1.00 95.94 234 PHE A O 1
ATOM 1840 N N . ASP A 1 235 ? -8.727 0.281 7.127 1.00 96.12 235 ASP A N 1
ATOM 1841 C CA . ASP A 1 235 ? -9.081 1.613 6.621 1.00 96.12 235 ASP A CA 1
ATOM 1842 C C . ASP A 1 235 ? -8.213 1.995 5.414 1.00 96.12 235 ASP A C 1
ATOM 1844 O O . ASP A 1 235 ? -8.667 2.646 4.472 1.00 96.12 235 ASP A O 1
ATOM 1848 N N . LEU A 1 236 ? -6.954 1.549 5.430 1.00 97.81 236 LEU A N 1
ATOM 1849 C CA . LEU A 1 236 ? -5.969 1.823 4.393 1.00 97.81 236 LEU A CA 1
ATOM 1850 C C . LEU A 1 236 ? -5.131 0.575 4.105 1.00 97.81 236 LEU A C 1
ATOM 1852 O O . LEU A 1 236 ? -4.565 -0.024 5.016 1.00 97.81 236 LEU A O 1
ATOM 1856 N N . MET A 1 237 ? -5.013 0.205 2.834 1.00 98.44 237 MET A N 1
ATOM 1857 C CA . MET A 1 237 ? -4.125 -0.860 2.364 1.00 98.44 237 MET A CA 1
ATOM 1858 C C . MET A 1 237 ? -3.126 -0.288 1.363 1.00 98.44 237 MET A C 1
ATOM 1860 O O . MET A 1 237 ? -3.535 0.337 0.388 1.00 98.44 237 MET A O 1
ATOM 1864 N N . PHE A 1 238 ? -1.832 -0.499 1.587 1.00 98.56 238 PHE A N 1
ATOM 1865 C CA . PHE A 1 238 ? -0.758 -0.072 0.692 1.00 98.56 238 PHE A CA 1
ATOM 1866 C C . PHE A 1 238 ? -0.024 -1.289 0.122 1.00 98.56 238 PHE A C 1
ATOM 1868 O O . PHE A 1 238 ? 0.571 -2.062 0.870 1.00 98.56 238 PHE A O 1
ATOM 1875 N N . ILE A 1 239 ? -0.086 -1.456 -1.199 1.00 98.38 239 ILE A N 1
ATOM 1876 C CA . ILE A 1 239 ? 0.508 -2.574 -1.937 1.00 98.38 239 ILE A CA 1
ATOM 1877 C C . ILE A 1 239 ? 1.771 -2.073 -2.644 1.00 98.38 239 ILE A C 1
ATOM 1879 O O . ILE A 1 239 ? 1.690 -1.287 -3.593 1.00 98.38 239 ILE A O 1
ATOM 1883 N N . ASP A 1 240 ? 2.925 -2.525 -2.159 1.00 96.62 240 ASP A N 1
ATOM 1884 C CA . ASP A 1 240 ? 4.268 -2.152 -2.623 1.00 96.62 240 ASP A CA 1
ATOM 1885 C C . ASP A 1 240 ? 5.254 -3.327 -2.460 1.00 96.62 240 ASP A C 1
ATOM 1887 O O . ASP A 1 240 ? 6.378 -3.177 -1.983 1.00 96.62 240 ASP A O 1
ATOM 1891 N N . GLY A 1 241 ? 4.764 -4.536 -2.746 1.00 94.50 241 GLY A N 1
ATOM 1892 C CA . GLY A 1 241 ? 5.498 -5.788 -2.593 1.00 94.50 241 GLY A CA 1
ATOM 1893 C C . GLY A 1 241 ? 6.052 -6.309 -3.916 1.00 94.50 241 GLY A C 1
ATOM 1894 O O . GLY A 1 241 ? 6.780 -5.629 -4.631 1.00 94.50 241 GLY A O 1
ATOM 1895 N N . ASN A 1 242 ? 5.713 -7.555 -4.242 1.00 92.44 242 ASN A N 1
ATOM 1896 C CA . ASN A 1 242 ? 6.151 -8.192 -5.479 1.00 92.44 242 ASN A CA 1
ATOM 1897 C C . ASN A 1 242 ? 5.510 -7.506 -6.702 1.00 92.44 242 ASN A C 1
ATOM 1899 O O . ASN A 1 242 ? 4.321 -7.209 -6.690 1.00 92.44 242 ASN A O 1
ATOM 1903 N N . HIS A 1 243 ? 6.285 -7.283 -7.765 1.00 92.69 243 HIS A N 1
ATOM 1904 C CA . HIS A 1 243 ? 5.851 -6.607 -8.994 1.00 92.69 243 HIS A CA 1
ATOM 1905 C C . HIS A 1 243 ? 5.371 -7.548 -10.112 1.00 92.69 243 HIS A C 1
ATOM 1907 O O . HIS A 1 243 ? 4.921 -7.093 -11.168 1.00 92.69 243 HIS A O 1
ATOM 1913 N N . ALA A 1 244 ? 5.452 -8.863 -9.910 1.00 88.69 244 ALA A N 1
ATOM 1914 C CA . ALA A 1 244 ? 4.892 -9.844 -10.826 1.00 88.69 244 ALA A CA 1
ATOM 1915 C C . ALA A 1 244 ? 3.365 -9.711 -10.882 1.00 88.69 244 ALA A C 1
ATOM 1917 O O . ALA A 1 244 ? 2.700 -9.574 -9.856 1.00 88.69 244 ALA A O 1
ATOM 1918 N N . TYR A 1 245 ? 2.807 -9.781 -12.092 1.00 89.88 245 TYR A N 1
ATOM 1919 C CA . TYR A 1 245 ? 1.375 -9.603 -12.339 1.00 89.88 245 TYR A CA 1
ATOM 1920 C C . TYR A 1 245 ? 0.503 -10.478 -11.425 1.00 89.88 245 TYR A C 1
ATOM 1922 O O . TYR A 1 245 ? -0.454 -9.985 -10.834 1.00 89.88 245 TYR A O 1
ATOM 1930 N N . GLU A 1 246 ? 0.849 -11.756 -11.276 1.00 88.88 246 GLU A N 1
ATOM 1931 C CA . GLU A 1 246 ? 0.090 -12.732 -10.496 1.00 88.88 246 GLU A CA 1
ATOM 1932 C C . GLU A 1 246 ? 0.091 -12.395 -9.003 1.00 88.88 246 GLU A C 1
ATOM 1934 O O . GLU A 1 246 ? -0.956 -12.463 -8.357 1.00 88.88 246 GLU A O 1
ATOM 1939 N N . ALA A 1 247 ? 1.250 -11.991 -8.472 1.00 88.81 247 ALA A N 1
ATOM 1940 C CA . ALA A 1 247 ? 1.389 -11.599 -7.075 1.00 88.81 247 ALA A CA 1
ATOM 1941 C C . ALA A 1 247 ? 0.585 -10.323 -6.792 1.00 88.81 247 ALA A C 1
ATOM 1943 O O . ALA A 1 247 ? -0.252 -10.310 -5.892 1.00 88.81 247 ALA A O 1
ATOM 1944 N N . VAL A 1 248 ? 0.732 -9.294 -7.638 1.00 95.69 248 VAL A N 1
ATOM 1945 C CA . VAL A 1 248 ? -0.013 -8.035 -7.490 1.00 95.69 248 VAL A CA 1
ATOM 1946 C C . VAL A 1 248 ? -1.520 -8.249 -7.641 1.00 95.69 248 VAL A C 1
ATOM 1948 O O . VAL A 1 248 ? -2.297 -7.653 -6.896 1.00 95.69 248 VAL A O 1
ATOM 1951 N N . LYS A 1 249 ? -1.971 -9.095 -8.583 1.00 94.81 249 LYS A N 1
ATOM 1952 C CA . LYS A 1 249 ? -3.406 -9.390 -8.759 1.00 94.81 249 LYS A CA 1
ATOM 1953 C C . LYS A 1 249 ? -3.957 -10.074 -7.517 1.00 94.81 249 LYS A C 1
ATOM 1955 O O . LYS A 1 249 ? -5.041 -9.704 -7.074 1.00 94.81 249 LYS A O 1
ATOM 1960 N N . LEU A 1 250 ? -3.227 -11.030 -6.942 1.00 92.38 250 LEU A N 1
ATOM 1961 C CA . LEU A 1 250 ? -3.653 -11.711 -5.723 1.00 92.38 250 LEU A CA 1
ATOM 1962 C C . LEU A 1 250 ? -3.707 -10.754 -4.524 1.00 92.38 250 LEU A C 1
ATOM 1964 O O . LEU A 1 250 ? -4.729 -10.718 -3.838 1.00 92.38 250 LEU A O 1
ATOM 1968 N N . ASP A 1 251 ? -2.671 -9.938 -4.322 1.00 97.44 251 ASP A N 1
ATOM 1969 C CA . ASP A 1 251 ? -2.631 -8.917 -3.270 1.00 97.44 251 ASP A CA 1
ATOM 1970 C C . ASP A 1 251 ? -3.800 -7.932 -3.407 1.00 97.44 251 ASP A C 1
ATOM 1972 O O . ASP A 1 251 ? -4.544 -7.703 -2.452 1.00 97.44 251 ASP A O 1
ATOM 1976 N N . MET A 1 252 ? -4.031 -7.411 -4.619 1.00 96.75 252 MET A N 1
ATOM 1977 C CA . MET A 1 252 ? -5.136 -6.495 -4.912 1.00 96.75 252 MET A CA 1
ATOM 1978 C C . MET A 1 252 ? -6.495 -7.137 -4.611 1.00 96.75 252 MET A C 1
ATOM 1980 O O . MET A 1 252 ? -7.335 -6.523 -3.953 1.00 96.75 252 MET A O 1
ATOM 1984 N N . LEU A 1 253 ? -6.716 -8.382 -5.046 1.00 93.38 253 LEU A N 1
ATOM 1985 C CA . LEU A 1 253 ? -7.963 -9.108 -4.802 1.00 93.38 253 LEU A CA 1
ATOM 1986 C C . LEU A 1 253 ? -8.209 -9.343 -3.307 1.00 93.38 253 LEU A C 1
ATOM 1988 O O . LEU A 1 253 ? -9.323 -9.113 -2.833 1.00 93.38 253 LEU A O 1
ATOM 1992 N N . LEU A 1 254 ? -7.194 -9.783 -2.559 1.00 93.00 254 LEU A N 1
ATOM 1993 C CA . LEU A 1 254 ? -7.308 -10.044 -1.122 1.00 93.00 254 LEU A CA 1
ATOM 1994 C C . LEU A 1 254 ? -7.532 -8.745 -0.336 1.00 93.00 254 LEU A C 1
ATOM 1996 O O . LEU A 1 254 ? -8.418 -8.696 0.519 1.00 93.00 254 LEU A O 1
ATOM 2000 N N . CYS A 1 255 ? -6.826 -7.664 -0.676 1.00 96.25 255 CYS A N 1
ATOM 2001 C CA . CYS A 1 255 ? -7.079 -6.342 -0.102 1.00 96.25 255 CYS A CA 1
ATOM 2002 C C . CYS A 1 255 ? -8.510 -5.864 -0.391 1.00 96.25 255 CYS A C 1
ATOM 2004 O O . CYS A 1 255 ? -9.224 -5.470 0.529 1.00 96.25 255 CYS A O 1
ATOM 2006 N N . LEU A 1 256 ? -8.994 -5.972 -1.632 1.00 93.62 256 LEU A N 1
ATOM 2007 C CA . LEU A 1 256 ? -10.371 -5.591 -1.978 1.00 93.62 256 LEU A CA 1
ATOM 2008 C C . LEU A 1 256 ? -11.439 -6.462 -1.295 1.00 93.62 256 LEU A C 1
ATOM 2010 O O . LEU A 1 256 ? -12.567 -6.005 -1.101 1.00 93.62 256 LEU A O 1
ATOM 2014 N N . GLN A 1 257 ? -11.127 -7.707 -0.929 1.00 89.88 257 GLN A N 1
ATOM 2015 C CA . GLN A 1 257 ? -12.035 -8.553 -0.146 1.00 89.88 257 GLN A CA 1
ATOM 2016 C C . GLN A 1 257 ? -12.159 -8.081 1.307 1.00 89.88 257 GLN A C 1
ATOM 2018 O O . GLN A 1 257 ? -13.265 -8.120 1.848 1.00 89.88 257 GLN A O 1
ATOM 2023 N N . MET A 1 258 ? -11.059 -7.606 1.897 1.00 92.31 258 MET A N 1
ATOM 2024 C CA . MET A 1 258 ? -11.003 -7.048 3.258 1.00 92.31 258 MET A CA 1
ATOM 2025 C C . MET A 1 258 ? -11.444 -5.579 3.331 1.00 92.31 258 MET A C 1
ATOM 2027 O O . MET A 1 258 ? -11.697 -5.057 4.414 1.00 92.31 258 MET A O 1
ATOM 2031 N N . ALA A 1 259 ? -11.544 -4.908 2.182 1.00 92.81 259 ALA A N 1
ATOM 2032 C CA . ALA A 1 259 ? -11.960 -3.519 2.079 1.00 92.81 259 ALA A CA 1
ATOM 2033 C C . ALA A 1 259 ? -13.468 -3.342 2.338 1.00 92.81 259 ALA A C 1
ATOM 2035 O O . ALA A 1 259 ? -14.318 -4.018 1.742 1.00 92.81 259 ALA A O 1
ATOM 2036 N N . THR A 1 260 ? -13.816 -2.357 3.157 1.00 90.69 260 THR A N 1
ATOM 2037 C CA . THR A 1 260 ? -15.159 -1.773 3.215 1.00 90.69 260 THR A CA 1
ATOM 2038 C C . THR A 1 260 ? -15.334 -0.766 2.068 1.00 90.69 260 THR A C 1
ATOM 2040 O O . THR A 1 260 ? -14.372 -0.447 1.361 1.00 90.69 260 THR A O 1
ATOM 2043 N N . PRO A 1 261 ? -16.552 -0.254 1.821 1.00 87.94 261 PRO A N 1
ATOM 2044 C CA . PRO A 1 261 ? -16.750 0.853 0.884 1.00 87.94 261 PRO A CA 1
ATOM 2045 C C . PRO A 1 261 ? -15.977 2.134 1.245 1.00 87.94 261 PRO A C 1
ATOM 2047 O O . PRO A 1 261 ? -15.761 2.971 0.372 1.00 87.94 261 PRO A O 1
ATOM 2050 N N . GLU A 1 262 ? -15.602 2.299 2.513 1.00 90.62 262 GLU A N 1
ATOM 2051 C CA . GLU A 1 262 ? -14.845 3.437 3.038 1.00 90.62 262 GLU A CA 1
ATOM 2052 C C . GLU A 1 262 ? -13.328 3.205 3.009 1.00 90.62 262 GLU A C 1
ATOM 2054 O O . GLU A 1 262 ? -12.565 4.170 3.065 1.00 90.62 262 GLU A O 1
ATOM 2059 N N . SER A 1 263 ? -12.887 1.950 2.891 1.00 94.81 263 SER A N 1
ATOM 2060 C CA . SER A 1 263 ? -11.473 1.608 2.787 1.00 94.81 263 SER A CA 1
ATOM 2061 C C . SER A 1 263 ? -10.831 2.174 1.524 1.00 94.81 263 SER A C 1
ATOM 2063 O O . SER A 1 263 ? -11.405 2.146 0.428 1.00 94.81 263 SER A O 1
ATOM 2065 N N . VAL A 1 264 ? -9.573 2.582 1.667 1.00 96.81 264 VAL A N 1
ATOM 2066 C CA . VAL A 1 264 ? -8.726 3.012 0.555 1.00 96.81 264 VAL A CA 1
ATOM 2067 C C . VAL A 1 264 ? -7.661 1.959 0.269 1.00 96.81 264 VAL A C 1
ATOM 2069 O O . VAL A 1 264 ? -6.991 1.470 1.177 1.00 96.81 264 VAL A O 1
ATOM 2072 N N . VAL A 1 265 ? -7.468 1.651 -1.011 1.00 97.81 265 VAL A N 1
ATOM 2073 C CA . VAL A 1 265 ? -6.362 0.830 -1.508 1.00 97.81 265 VAL A CA 1
ATOM 2074 C C . VAL A 1 265 ? -5.422 1.712 -2.324 1.00 97.81 265 VAL A C 1
ATOM 2076 O O . VAL A 1 265 ? -5.840 2.393 -3.262 1.00 97.81 265 VAL A O 1
ATOM 2079 N N . LEU A 1 266 ? -4.147 1.693 -1.959 1.00 98.06 266 LEU A N 1
ATOM 2080 C CA . LEU A 1 266 ? -3.050 2.352 -2.650 1.00 98.06 266 LEU A CA 1
ATOM 2081 C C . LEU A 1 266 ? -2.185 1.284 -3.323 1.00 98.06 266 LEU A C 1
ATOM 2083 O O . LEU A 1 266 ? -1.674 0.400 -2.638 1.00 98.06 266 LEU A O 1
ATOM 2087 N N . LEU A 1 267 ? -1.995 1.376 -4.638 1.00 97.56 267 LEU A N 1
ATOM 2088 C CA . LEU A 1 267 ? -1.126 0.472 -5.398 1.00 97.56 267 LEU A CA 1
ATOM 2089 C C . LEU A 1 267 ? 0.059 1.253 -5.966 1.00 97.56 267 LEU A C 1
ATOM 2091 O O . LEU A 1 267 ? -0.135 2.190 -6.748 1.00 97.56 267 LEU A O 1
ATOM 2095 N N . ASN A 1 268 ? 1.277 0.889 -5.565 1.00 95.06 268 ASN A N 1
ATOM 2096 C CA . ASN A 1 268 ? 2.487 1.518 -6.081 1.00 95.06 268 ASN A CA 1
ATOM 2097 C C . ASN A 1 268 ? 2.826 1.028 -7.505 1.00 95.06 268 ASN A C 1
ATOM 2099 O O . ASN A 1 268 ? 2.268 0.049 -8.000 1.00 95.06 268 ASN A O 1
ATOM 2103 N N . HIS A 1 269 ? 3.744 1.726 -8.178 1.00 92.44 269 HIS A N 1
ATOM 2104 C CA . HIS A 1 269 ? 4.272 1.358 -9.500 1.00 92.44 269 HIS A CA 1
ATOM 2105 C C . HIS A 1 269 ? 3.221 1.279 -10.629 1.00 92.44 269 HIS A C 1
ATOM 2107 O O . HIS A 1 269 ? 3.387 0.542 -11.600 1.00 92.44 269 HIS A O 1
ATOM 2113 N N . VAL A 1 270 ? 2.163 2.093 -10.565 1.00 91.38 270 VAL A N 1
ATOM 2114 C CA . VAL A 1 270 ? 1.154 2.191 -11.635 1.00 91.38 270 VAL A CA 1
ATOM 2115 C C . VAL A 1 270 ? 1.499 3.331 -12.597 1.00 91.38 270 VAL A C 1
ATOM 2117 O O . VAL A 1 270 ? 1.813 4.443 -12.168 1.00 91.38 270 VAL A O 1
ATOM 2120 N N . PHE A 1 271 ? 1.404 3.069 -13.905 1.00 84.44 271 PHE A N 1
ATOM 2121 C CA . PHE A 1 271 ? 1.726 3.999 -15.001 1.00 84.44 271 PHE A CA 1
ATOM 2122 C C . PHE A 1 271 ? 3.176 4.497 -15.012 1.00 84.44 271 PHE A C 1
ATOM 2124 O O . PHE A 1 271 ? 3.455 5.649 -15.347 1.00 84.44 271 PHE A O 1
ATOM 2131 N N . THR A 1 272 ? 4.108 3.612 -14.679 1.00 76.00 272 THR A N 1
ATOM 2132 C CA . THR A 1 272 ? 5.549 3.849 -14.805 1.00 76.00 272 THR A CA 1
ATOM 2133 C C . THR A 1 272 ? 6.075 3.403 -16.175 1.00 76.00 272 THR A C 1
ATOM 2135 O O . THR A 1 272 ? 5.477 2.567 -16.850 1.00 76.00 272 THR A O 1
ATOM 2138 N N . ASP A 1 273 ? 7.184 4.004 -16.602 1.00 74.12 273 ASP A N 1
ATOM 2139 C CA . ASP A 1 273 ? 7.983 3.603 -17.764 1.00 74.12 273 ASP A CA 1
ATOM 2140 C C . ASP A 1 273 ? 8.970 2.462 -17.451 1.00 74.12 273 ASP A C 1
ATOM 2142 O O . ASP A 1 273 ? 9.677 1.986 -18.340 1.00 74.12 273 ASP A O 1
ATOM 2146 N N . MET A 1 274 ? 9.028 2.029 -16.194 1.00 75.00 274 MET A N 1
ATOM 2147 C CA . MET A 1 274 ? 9.871 0.941 -15.730 1.00 75.00 274 MET A CA 1
ATOM 2148 C C . MET A 1 274 ? 9.229 -0.421 -15.988 1.00 75.00 274 MET A C 1
ATOM 2150 O O . MET A 1 274 ? 8.006 -0.580 -15.970 1.00 75.00 274 MET A O 1
ATOM 2154 N N . THR A 1 27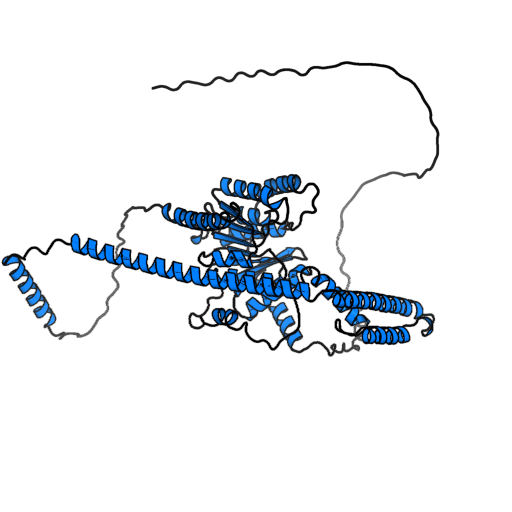5 ? 10.079 -1.431 -16.151 1.00 79.19 275 THR A N 1
ATOM 2155 C CA . THR A 1 275 ? 9.668 -2.829 -16.335 1.00 79.19 275 THR A CA 1
ATOM 2156 C C . THR A 1 275 ? 8.827 -3.359 -15.175 1.00 79.19 275 THR A C 1
ATOM 2158 O O . THR A 1 275 ? 7.895 -4.133 -15.377 1.00 79.19 275 THR A O 1
ATOM 2161 N N . GLU A 1 276 ? 9.114 -2.887 -13.970 1.00 81.38 276 GLU A N 1
ATOM 2162 C CA . GLU A 1 276 ? 8.510 -3.278 -12.706 1.00 81.38 276 GLU A CA 1
ATOM 2163 C C . GLU A 1 276 ? 7.044 -2.849 -12.608 1.00 81.38 276 GLU A C 1
ATOM 2165 O O . GLU A 1 276 ? 6.260 -3.500 -11.931 1.00 81.38 276 GLU A O 1
ATOM 2170 N N . GLY A 1 277 ? 6.616 -1.802 -13.316 1.00 86.12 277 GLY A N 1
ATOM 2171 C CA . GLY A 1 277 ? 5.205 -1.415 -13.288 1.00 86.12 277 GLY A CA 1
ATOM 2172 C C . GLY A 1 277 ? 4.325 -2.066 -14.329 1.00 86.12 277 GLY A C 1
ATOM 2173 O O . GLY A 1 277 ? 3.134 -1.758 -14.357 1.00 86.12 277 GLY A O 1
ATOM 2174 N N . VAL A 1 278 ? 4.859 -2.941 -15.186 1.00 89.25 278 VAL A N 1
ATOM 2175 C CA . VAL A 1 278 ? 4.044 -3.652 -16.182 1.00 89.25 278 VAL A CA 1
ATOM 2176 C C . VAL A 1 278 ? 2.973 -4.492 -15.480 1.00 89.25 278 VAL A C 1
ATOM 2178 O O . VAL A 1 278 ? 1.800 -4.407 -15.843 1.00 89.25 278 VAL A O 1
ATOM 2181 N N . GLY A 1 279 ? 3.356 -5.240 -14.439 1.00 92.94 279 GLY A N 1
ATOM 2182 C CA . GLY A 1 279 ? 2.436 -6.031 -13.617 1.00 92.94 279 GLY A CA 1
ATOM 2183 C C . GLY A 1 279 ? 1.389 -5.162 -12.910 1.00 92.94 279 GLY A C 1
ATOM 2184 O O . GLY A 1 279 ? 0.205 -5.286 -13.233 1.00 92.94 279 GLY A O 1
ATOM 2185 N N . PRO A 1 280 ? 1.794 -4.235 -12.020 1.00 95.62 280 PRO A N 1
ATOM 2186 C CA . PRO A 1 280 ? 0.876 -3.347 -11.309 1.00 95.62 280 PRO A CA 1
ATOM 2187 C C . PRO A 1 280 ? -0.052 -2.543 -12.219 1.00 95.62 280 PRO A C 1
ATOM 2189 O O . PRO A 1 280 ? -1.249 -2.458 -11.954 1.00 95.62 280 PRO A O 1
ATOM 2192 N N . THR A 1 281 ? 0.456 -2.003 -13.332 1.00 93.75 281 THR A N 1
ATOM 2193 C CA . THR A 1 281 ? -0.369 -1.246 -14.286 1.00 93.75 281 THR A CA 1
ATOM 2194 C C . THR A 1 281 ? -1.420 -2.134 -14.940 1.00 93.75 281 THR A C 1
ATOM 2196 O O . THR A 1 281 ? -2.580 -1.733 -15.042 1.00 93.75 281 THR A O 1
ATOM 2199 N N . LYS A 1 282 ? -1.053 -3.351 -15.352 1.00 92.25 282 LYS A N 1
ATOM 2200 C CA . LYS A 1 282 ? -2.005 -4.295 -15.942 1.00 92.25 282 LYS A CA 1
ATOM 2201 C C . LYS A 1 282 ? -3.093 -4.689 -14.939 1.00 92.25 282 LYS A C 1
ATOM 2203 O O . LYS A 1 282 ? -4.273 -4.600 -15.273 1.00 92.25 282 LYS A O 1
ATOM 2208 N N . VAL A 1 283 ? -2.710 -5.042 -13.708 1.00 96.25 283 VAL A N 1
ATOM 2209 C CA . VAL A 1 283 ? -3.660 -5.368 -12.628 1.00 96.25 283 VAL A CA 1
ATOM 2210 C C . VAL A 1 283 ? -4.599 -4.200 -12.358 1.00 96.25 283 VAL A C 1
ATOM 2212 O O . VAL A 1 283 ? -5.808 -4.403 -12.252 1.00 96.25 283 VAL A O 1
ATOM 2215 N N . TRP A 1 284 ? -4.066 -2.980 -12.288 1.00 96.44 284 TRP A N 1
ATOM 2216 C CA . TRP A 1 284 ? -4.859 -1.776 -12.068 1.00 96.44 284 TRP A CA 1
ATOM 2217 C C . TRP A 1 284 ? -5.945 -1.600 -13.134 1.00 96.44 284 TRP A C 1
ATOM 2219 O O . TRP A 1 284 ? -7.125 -1.460 -12.810 1.00 96.44 284 TRP A O 1
ATOM 2229 N N . LEU A 1 285 ? -5.557 -1.659 -14.412 1.00 94.12 285 LEU A N 1
ATOM 2230 C CA . LEU A 1 285 ? -6.475 -1.496 -15.540 1.00 94.12 285 LEU A CA 1
ATOM 2231 C C . LEU A 1 285 ? -7.558 -2.580 -15.561 1.00 94.12 285 LEU A C 1
ATOM 2233 O O . LEU A 1 285 ? -8.733 -2.266 -15.737 1.00 94.12 285 LEU A O 1
ATOM 2237 N N . GLU A 1 286 ? -7.186 -3.842 -15.344 1.00 94.00 286 GLU A N 1
ATOM 2238 C CA . GLU A 1 286 ? -8.139 -4.956 -15.293 1.00 94.00 286 GLU A CA 1
ATOM 2239 C C . GLU A 1 286 ? -9.124 -4.810 -14.134 1.00 94.00 286 GLU A C 1
ATOM 2241 O O . GLU A 1 286 ? -10.328 -4.904 -14.349 1.00 94.00 286 GLU A O 1
ATOM 2246 N N . THR A 1 287 ? -8.637 -4.471 -12.939 1.00 94.50 287 THR A N 1
ATOM 2247 C CA . THR A 1 287 ? -9.469 -4.286 -11.737 1.00 94.50 287 THR A CA 1
ATOM 2248 C C . THR A 1 287 ? -10.532 -3.198 -11.944 1.00 94.50 287 THR A C 1
ATOM 2250 O O . THR A 1 287 ? -11.684 -3.345 -11.522 1.00 94.50 287 THR A O 1
ATOM 2253 N N . LEU A 1 288 ? -10.177 -2.107 -12.634 1.00 94.00 288 LEU A N 1
ATOM 2254 C CA . LEU A 1 288 ? -11.125 -1.048 -12.994 1.00 94.00 288 LEU A CA 1
ATOM 2255 C C . LEU A 1 288 ? -12.093 -1.483 -14.101 1.00 94.00 288 LEU A C 1
ATOM 2257 O O . LEU A 1 288 ? -13.289 -1.194 -14.014 1.00 94.00 288 LEU A O 1
ATOM 2261 N N . ARG A 1 289 ? -11.600 -2.185 -15.129 1.00 91.88 289 ARG A N 1
ATOM 2262 C CA . ARG A 1 289 ? -12.414 -2.703 -16.242 1.00 91.88 289 ARG A CA 1
ATOM 2263 C C . ARG A 1 289 ? -13.467 -3.703 -15.757 1.00 91.88 289 ARG A C 1
ATOM 2265 O O . ARG A 1 289 ? -14.612 -3.643 -16.198 1.00 91.88 289 ARG A O 1
ATOM 2272 N N . GLU A 1 290 ? -13.087 -4.581 -14.835 1.00 89.12 290 GLU A N 1
ATOM 2273 C CA . GLU A 1 290 ? -13.942 -5.582 -14.182 1.00 89.12 290 GLU A CA 1
ATOM 2274 C C . GLU A 1 290 ? -14.907 -4.945 -13.167 1.00 89.12 290 GLU A C 1
ATOM 2276 O O . GLU A 1 290 ? -15.886 -5.562 -12.746 1.00 89.12 290 GLU A O 1
ATOM 2281 N N . GLY A 1 291 ? -14.674 -3.681 -12.798 1.00 90.88 291 GLY A N 1
ATOM 2282 C CA . GLY A 1 291 ? -15.503 -2.950 -11.848 1.00 90.88 291 GLY A CA 1
ATOM 2283 C C . GLY A 1 291 ? -15.354 -3.443 -10.410 1.00 90.88 291 GLY A C 1
ATOM 2284 O O . GLY A 1 291 ? -16.273 -3.252 -9.614 1.00 90.88 291 GLY A O 1
ATOM 2285 N N . GLU A 1 292 ? -14.225 -4.066 -10.070 1.00 89.69 292 GLU A N 1
ATOM 2286 C CA . GLU A 1 292 ? -13.918 -4.505 -8.704 1.00 89.69 292 GLU A CA 1
ATOM 2287 C C . GLU A 1 292 ? -13.574 -3.312 -7.796 1.00 89.69 292 GLU A C 1
ATOM 2289 O O . GLU A 1 292 ? -13.907 -3.306 -6.607 1.00 89.69 292 GLU A O 1
ATOM 2294 N N . ALA A 1 293 ? -12.976 -2.272 -8.380 1.00 93.94 293 ALA A N 1
ATOM 2295 C CA . ALA A 1 293 ? -12.605 -1.035 -7.708 1.00 93.94 293 ALA A CA 1
ATOM 2296 C C . ALA A 1 293 ? -13.104 0.204 -8.465 1.00 93.94 293 ALA A C 1
ATOM 2298 O O . ALA A 1 293 ? -13.380 0.164 -9.668 1.00 93.94 293 ALA A O 1
ATOM 2299 N N . GLU A 1 294 ? -13.206 1.319 -7.748 1.00 93.69 294 GLU A N 1
ATOM 2300 C CA . GLU A 1 294 ? -13.362 2.648 -8.326 1.00 93.69 294 GLU A CA 1
ATOM 2301 C C . GLU A 1 294 ? -12.065 3.436 -8.146 1.00 93.69 294 GLU A C 1
ATOM 2303 O O . GLU A 1 294 ? -11.508 3.496 -7.052 1.00 93.69 294 GLU A O 1
ATOM 2308 N N . GLN A 1 295 ? -11.596 4.068 -9.222 1.00 94.31 295 GLN A N 1
ATOM 2309 C CA . GLN A 1 295 ? -10.443 4.955 -9.167 1.00 94.31 295 GLN A CA 1
ATOM 2310 C C . GLN A 1 295 ? -10.807 6.242 -8.425 1.00 94.31 295 GLN A C 1
ATOM 2312 O O . GLN A 1 295 ? -11.706 6.969 -8.838 1.00 94.31 295 GLN A O 1
ATOM 2317 N N . LEU A 1 296 ? -10.065 6.551 -7.366 1.00 92.88 296 LEU A N 1
ATOM 2318 C CA . LEU A 1 296 ? -10.161 7.809 -6.626 1.00 92.88 296 LEU A CA 1
ATOM 2319 C C . LEU A 1 296 ? -9.123 8.830 -7.088 1.00 92.88 296 LEU A C 1
ATOM 2321 O O . LEU A 1 296 ? -9.359 10.029 -6.977 1.00 92.88 296 LEU A O 1
ATOM 2325 N N . GLY A 1 297 ? -8.007 8.371 -7.650 1.00 91.88 297 GLY A N 1
ATOM 2326 C CA . GLY A 1 297 ? -6.961 9.234 -8.177 1.00 91.88 297 GLY A CA 1
ATOM 2327 C C . GLY A 1 297 ? -5.669 8.479 -8.459 1.00 91.88 297 GLY A C 1
ATOM 2328 O O . GLY A 1 297 ? -5.608 7.254 -8.376 1.00 91.88 297 GLY A O 1
ATOM 2329 N N . TRP A 1 298 ? -4.630 9.228 -8.804 1.00 92.19 298 TRP A N 1
ATOM 2330 C CA . TRP A 1 298 ? -3.279 8.715 -9.005 1.00 92.19 298 TRP A CA 1
ATOM 2331 C C . TRP A 1 298 ? -2.286 9.835 -8.734 1.00 92.19 298 TRP A C 1
ATOM 2333 O O . TRP A 1 298 ? -2.537 10.960 -9.148 1.00 92.19 298 TRP A O 1
ATOM 2343 N N . HIS A 1 299 ? -1.169 9.556 -8.077 1.00 88.81 299 HIS A N 1
ATOM 2344 C CA . HIS A 1 299 ? -0.132 10.545 -7.809 1.00 88.81 299 HIS A CA 1
ATOM 2345 C C . HIS A 1 299 ? 1.172 10.181 -8.512 1.00 88.81 299 HIS A C 1
ATOM 2347 O O . HIS A 1 299 ? 1.708 9.099 -8.293 1.00 88.81 299 HIS A O 1
ATOM 2353 N N . SER A 1 300 ? 1.713 11.110 -9.305 1.00 86.31 300 SER A N 1
ATOM 2354 C CA . SER A 1 300 ? 3.037 10.972 -9.921 1.00 86.31 300 SER A CA 1
ATOM 2355 C C . SER A 1 300 ? 4.118 11.278 -8.888 1.00 86.31 300 SER A C 1
ATOM 2357 O O . SER A 1 300 ? 4.430 12.442 -8.650 1.00 86.31 300 SER A O 1
ATOM 2359 N N . CYS A 1 301 ? 4.720 10.249 -8.296 1.00 75.25 301 CYS A N 1
ATOM 2360 C CA . CYS A 1 301 ? 5.825 10.429 -7.354 1.00 75.25 301 CYS A CA 1
ATOM 2361 C C . CYS A 1 301 ? 7.090 10.934 -8.064 1.00 75.25 301 CYS A C 1
ATOM 2363 O O . CYS A 1 301 ? 7.849 11.715 -7.516 1.00 75.25 301 CYS A O 1
ATOM 2365 N N . CYS A 1 302 ? 7.341 10.522 -9.305 1.00 70.44 302 CYS A N 1
ATOM 2366 C CA . CYS A 1 302 ? 8.391 11.127 -10.130 1.00 70.44 302 CYS A CA 1
ATOM 2367 C C . CYS A 1 302 ? 8.064 10.944 -11.614 1.00 70.44 302 CYS A C 1
ATOM 2369 O O . CYS A 1 302 ? 7.005 10.415 -11.950 1.00 70.44 302 CYS A O 1
ATOM 2371 N N . SER A 1 303 ? 8.980 11.327 -12.515 1.00 64.38 303 SER A N 1
ATOM 2372 C CA . SER A 1 303 ? 8.807 11.121 -13.964 1.00 64.38 303 SER A CA 1
ATOM 2373 C C . SER A 1 303 ? 8.615 9.654 -14.363 1.00 64.38 303 SER A C 1
ATOM 2375 O O . SER A 1 303 ? 8.249 9.385 -15.500 1.00 64.38 303 SER A O 1
ATOM 2377 N N . ARG A 1 304 ? 8.896 8.726 -13.441 1.00 66.62 304 ARG A N 1
ATOM 2378 C CA . ARG A 1 304 ? 8.930 7.282 -13.661 1.00 66.62 304 ARG A CA 1
ATOM 2379 C C . ARG A 1 304 ? 8.077 6.484 -12.687 1.00 66.62 304 ARG A C 1
ATOM 2381 O O . ARG A 1 304 ? 8.169 5.276 -12.703 1.00 66.62 304 ARG A O 1
ATOM 2388 N N . HIS A 1 305 ? 7.308 7.089 -11.786 1.00 75.06 305 HIS A N 1
ATOM 2389 C CA . HIS A 1 305 ? 6.574 6.335 -10.761 1.00 75.06 305 HIS A CA 1
ATOM 2390 C C . HIS A 1 305 ? 5.266 7.016 -10.414 1.00 75.06 305 HIS A C 1
ATOM 2392 O O . HIS A 1 305 ? 5.221 8.247 -10.330 1.00 75.06 305 HIS A O 1
ATOM 2398 N N . GLY A 1 306 ? 4.246 6.220 -10.102 1.00 88.00 306 GLY A N 1
ATOM 2399 C CA . GLY A 1 306 ? 3.071 6.743 -9.439 1.00 88.00 306 GLY A CA 1
ATOM 2400 C C . GLY A 1 306 ? 2.313 5.722 -8.611 1.00 88.00 306 GLY A C 1
ATOM 2401 O O . GLY A 1 306 ? 2.408 4.515 -8.835 1.00 88.00 306 GLY A O 1
ATOM 2402 N N . ILE A 1 307 ? 1.570 6.254 -7.645 1.00 94.56 307 ILE A N 1
ATOM 2403 C CA . ILE A 1 307 ? 0.693 5.500 -6.755 1.00 94.56 307 ILE A CA 1
ATOM 2404 C C . ILE A 1 307 ? -0.738 5.712 -7.222 1.00 94.56 307 ILE A C 1
ATOM 2406 O O . ILE A 1 307 ? -1.219 6.847 -7.267 1.00 94.56 307 ILE A O 1
ATOM 2410 N N . ALA A 1 308 ? -1.420 4.626 -7.559 1.00 95.56 308 ALA A N 1
ATOM 2411 C CA . ALA A 1 308 ? -2.838 4.655 -7.864 1.00 95.56 308 ALA A CA 1
ATOM 2412 C C . ALA A 1 308 ? -3.676 4.509 -6.589 1.00 95.56 308 ALA A C 1
ATOM 2414 O O . ALA A 1 308 ? -3.263 3.851 -5.636 1.00 95.56 308 ALA A O 1
ATOM 2415 N N . ILE A 1 309 ? -4.844 5.147 -6.575 1.00 96.19 309 ILE A N 1
ATOM 2416 C CA . ILE A 1 309 ? -5.715 5.264 -5.404 1.00 96.19 309 ILE A CA 1
ATOM 2417 C C . ILE A 1 309 ? -7.091 4.743 -5.788 1.00 96.19 309 ILE A C 1
ATOM 2419 O O . ILE A 1 309 ? -7.693 5.233 -6.749 1.00 96.19 309 ILE A O 1
ATOM 2423 N N . ALA A 1 310 ? -7.589 3.755 -5.053 1.00 95.38 310 ALA A N 1
ATOM 2424 C CA . ALA A 1 310 ? -8.884 3.132 -5.285 1.00 95.38 310 ALA A CA 1
ATOM 2425 C C . ALA A 1 310 ? -9.694 3.017 -3.999 1.00 95.38 310 ALA A C 1
ATOM 2427 O O . ALA A 1 310 ? -9.143 2.916 -2.904 1.00 95.38 310 ALA A O 1
ATOM 2428 N N . SER A 1 311 ? -11.010 2.949 -4.157 1.00 94.06 311 SER A N 1
ATOM 2429 C CA . SER A 1 311 ? -11.907 2.352 -3.172 1.00 94.06 311 SER A CA 1
ATOM 2430 C C . SER A 1 311 ? -12.542 1.096 -3.746 1.00 94.06 311 SER A C 1
ATOM 2432 O O . SER A 1 311 ? -12.618 0.889 -4.964 1.00 94.06 311 SER A O 1
ATOM 2434 N N . ARG A 1 312 ? -13.037 0.239 -2.856 1.00 90.62 312 ARG A N 1
ATOM 2435 C CA . ARG A 1 312 ? -13.845 -0.900 -3.269 1.00 90.62 312 ARG A CA 1
ATOM 2436 C C . ARG A 1 312 ? -15.167 -0.400 -3.843 1.00 90.62 312 ARG A C 1
ATOM 2438 O O . ARG A 1 312 ? -15.913 0.328 -3.184 1.00 90.62 312 ARG A O 1
ATOM 2445 N N . LYS A 1 313 ? -15.523 -0.861 -5.042 1.00 85.00 313 LYS A N 1
ATOM 2446 C CA . LYS A 1 313 ? -16.847 -0.566 -5.593 1.00 85.00 313 LYS A CA 1
ATOM 2447 C C . LYS A 1 313 ? -17.903 -1.300 -4.765 1.00 85.00 313 LYS A C 1
ATOM 2449 O O . LYS A 1 313 ? -17.775 -2.501 -4.520 1.00 85.00 313 LYS A O 1
ATOM 2454 N N . LYS A 1 314 ? -18.972 -0.606 -4.348 1.00 72.69 314 LYS A N 1
ATOM 2455 C CA . LYS A 1 314 ? -20.120 -1.253 -3.688 1.00 72.69 314 LYS A CA 1
ATOM 2456 C C . LYS A 1 314 ? -20.664 -2.342 -4.616 1.00 72.69 314 LYS A C 1
ATOM 2458 O O . LYS A 1 314 ? -21.286 -2.035 -5.631 1.00 72.69 314 LYS A O 1
ATOM 2463 N N . ARG A 1 315 ? -20.411 -3.613 -4.284 1.00 63.81 315 ARG A N 1
ATOM 2464 C CA . ARG A 1 315 ? -21.043 -4.741 -4.974 1.00 63.81 315 ARG A CA 1
ATOM 2465 C C . ARG A 1 315 ? -22.537 -4.671 -4.688 1.00 63.81 315 ARG A C 1
ATOM 2467 O O . ARG A 1 315 ? -22.940 -4.621 -3.528 1.00 63.81 315 ARG A O 1
ATOM 2474 N N . ASP A 1 316 ? -23.344 -4.675 -5.741 1.00 54.88 316 ASP A N 1
ATOM 2475 C CA . ASP A 1 316 ? -24.777 -4.909 -5.610 1.00 54.88 316 ASP A CA 1
ATOM 2476 C C . ASP A 1 316 ? -24.951 -6.285 -4.941 1.00 54.88 316 ASP A C 1
ATOM 2478 O O . ASP A 1 316 ? -24.444 -7.294 -5.442 1.00 54.88 316 ASP A O 1
ATOM 2482 N N . GLU A 1 317 ? -25.593 -6.339 -3.768 1.00 47.12 317 GLU A N 1
ATOM 2483 C CA . GLU A 1 317 ? -25.650 -7.542 -2.919 1.00 47.12 317 GLU A CA 1
ATOM 2484 C C . GLU A 1 317 ? -26.262 -8.769 -3.625 1.00 47.12 317 GLU A C 1
ATOM 2486 O O . GLU A 1 317 ? -26.149 -9.892 -3.128 1.00 47.12 317 GLU A O 1
ATOM 2491 N N . ARG A 1 318 ? -26.880 -8.575 -4.796 1.00 42.75 318 ARG A N 1
ATOM 2492 C CA . ARG A 1 318 ? -27.431 -9.626 -5.660 1.00 42.75 318 ARG A CA 1
ATOM 2493 C C . ARG A 1 318 ? -26.389 -10.502 -6.369 1.00 42.75 318 ARG A C 1
ATOM 2495 O O . ARG A 1 318 ? -26.767 -11.567 -6.842 1.00 42.75 318 ARG A O 1
ATOM 2502 N N . LEU A 1 319 ? -25.111 -10.113 -6.427 1.00 42.94 319 LEU A N 1
ATOM 2503 C CA . LEU A 1 319 ? -24.066 -10.806 -7.210 1.00 42.94 319 LEU A CA 1
ATOM 2504 C C . LEU A 1 319 ? -22.975 -11.472 -6.343 1.00 42.94 319 LEU A C 1
ATOM 2506 O O . LEU A 1 319 ? -21.802 -11.505 -6.706 1.00 42.94 319 LEU A O 1
ATOM 2510 N N . LYS A 1 320 ? -23.341 -12.033 -5.180 1.00 43.97 320 LYS A N 1
ATOM 2511 C CA . LYS A 1 320 ? -22.410 -12.681 -4.224 1.00 43.97 320 LYS A CA 1
ATOM 2512 C C . LYS A 1 320 ? -21.706 -13.961 -4.738 1.00 43.97 320 LYS A C 1
ATOM 2514 O O . LYS A 1 320 ? -20.970 -14.576 -3.974 1.00 43.97 320 LYS A O 1
ATOM 2519 N N . THR A 1 321 ? -21.886 -14.380 -5.993 1.00 46.09 321 THR A N 1
ATOM 2520 C CA . THR A 1 321 ? -21.536 -15.744 -6.440 1.00 46.09 321 THR A CA 1
ATOM 2521 C C . THR A 1 321 ? -20.235 -15.859 -7.249 1.00 46.09 321 THR A C 1
ATOM 2523 O O . THR A 1 321 ? -19.668 -16.944 -7.299 1.00 46.09 321 THR A O 1
ATOM 2526 N N . GLU A 1 322 ? -19.695 -14.786 -7.838 1.00 40.34 322 GLU A N 1
ATOM 2527 C CA . GLU A 1 322 ? -18.579 -14.924 -8.802 1.00 40.34 322 GLU A CA 1
ATOM 2528 C C . GLU A 1 322 ? -17.177 -15.026 -8.178 1.00 40.34 322 GLU A C 1
ATOM 2530 O O . GLU A 1 322 ? -16.338 -15.765 -8.689 1.00 40.34 322 GLU A O 1
ATOM 2535 N N . ALA A 1 323 ? -16.929 -14.409 -7.018 1.00 41.84 323 ALA A N 1
ATOM 2536 C CA . ALA A 1 323 ? -15.643 -14.565 -6.323 1.00 41.84 323 ALA A CA 1
ATOM 2537 C C . ALA A 1 323 ? -15.437 -15.995 -5.779 1.00 41.84 323 ALA A C 1
ATOM 2539 O O . ALA A 1 323 ? -14.317 -16.493 -5.754 1.00 41.84 323 ALA A O 1
ATOM 2540 N N . ALA A 1 324 ? -16.522 -16.688 -5.414 1.00 41.22 324 ALA A N 1
ATOM 2541 C CA . ALA A 1 324 ? -16.485 -18.105 -5.051 1.00 41.22 324 ALA A CA 1
ATOM 2542 C C . ALA A 1 324 ? -16.281 -19.021 -6.277 1.00 41.22 324 ALA A C 1
ATOM 2544 O O . ALA A 1 324 ? -15.763 -20.129 -6.148 1.00 41.22 324 ALA A O 1
ATOM 2545 N N . LEU A 1 325 ? -16.653 -18.559 -7.478 1.00 39.03 325 LEU A N 1
ATOM 2546 C CA . LEU A 1 325 ? -16.522 -19.320 -8.723 1.00 39.03 325 LEU A CA 1
ATOM 2547 C C . LEU A 1 325 ? -15.100 -19.288 -9.297 1.00 39.03 325 LEU A C 1
ATOM 2549 O O . LEU A 1 325 ? -14.676 -20.294 -9.859 1.00 39.03 325 LEU A O 1
ATOM 2553 N N . TRP A 1 326 ? -14.333 -18.212 -9.094 1.00 40.34 326 TRP A N 1
ATOM 2554 C CA . TRP A 1 326 ? -12.918 -18.162 -9.497 1.00 40.34 326 TRP A CA 1
ATOM 2555 C C . TRP A 1 326 ? -12.064 -19.227 -8.784 1.00 40.34 326 TRP A C 1
ATOM 2557 O O . TRP A 1 326 ? -11.198 -19.840 -9.404 1.00 40.34 326 TRP A O 1
ATOM 2567 N N . PHE A 1 327 ? -12.376 -19.535 -7.520 1.00 43.94 327 PHE A N 1
ATOM 2568 C CA . PHE A 1 327 ? -11.729 -20.623 -6.774 1.00 43.94 327 PHE A CA 1
ATOM 2569 C C . PHE A 1 327 ? -12.299 -22.014 -7.108 1.00 43.94 327 PHE A C 1
ATOM 2571 O O . PHE A 1 327 ? -11.571 -23.004 -7.043 1.00 43.94 327 PHE A O 1
ATOM 2578 N N . ALA A 1 328 ? -13.567 -22.109 -7.525 1.00 37.62 328 ALA A N 1
ATOM 2579 C CA . ALA A 1 328 ? -14.202 -23.380 -7.891 1.00 37.62 328 ALA A CA 1
ATOM 2580 C C . ALA A 1 328 ? -13.880 -23.864 -9.324 1.00 37.62 328 ALA A C 1
ATOM 2582 O O . ALA A 1 328 ? -13.969 -25.063 -9.587 1.00 37.62 328 ALA A O 1
ATOM 2583 N N . PHE A 1 329 ? -13.496 -22.972 -10.249 1.00 37.28 329 PHE A N 1
ATOM 2584 C CA . PHE A 1 329 ? -13.299 -23.289 -11.677 1.00 37.28 329 PHE A CA 1
ATOM 2585 C C . PHE A 1 329 ? -11.841 -23.370 -12.158 1.00 37.28 329 PHE A C 1
ATOM 2587 O O . PHE A 1 329 ? -11.603 -23.517 -13.356 1.00 37.28 329 PHE A O 1
ATOM 2594 N N . GLY A 1 330 ? -10.858 -23.442 -11.255 1.00 36.97 330 GLY A N 1
ATOM 2595 C CA . GLY A 1 330 ? -9.465 -23.793 -11.594 1.00 36.97 330 GLY A CA 1
ATOM 2596 C C . GLY A 1 330 ? -9.261 -25.213 -12.168 1.00 36.97 330 GLY A C 1
ATOM 2597 O O . GLY A 1 330 ? -8.128 -25.651 -12.351 1.00 36.97 330 GLY A O 1
ATOM 2598 N N . ALA A 1 331 ? -10.339 -25.948 -12.459 1.00 36.81 331 ALA A N 1
ATOM 2599 C CA . ALA A 1 331 ? -10.333 -27.267 -13.074 1.00 36.81 331 ALA A CA 1
ATOM 2600 C C . ALA A 1 331 ? -10.829 -27.204 -14.531 1.00 36.81 331 ALA A C 1
ATOM 2602 O O . ALA A 1 331 ? -11.960 -27.579 -14.834 1.00 36.81 331 ALA A O 1
ATOM 2603 N N . ASN A 1 332 ? -9.962 -26.793 -15.460 1.00 30.56 332 ASN A N 1
ATOM 2604 C CA . ASN A 1 332 ? -10.069 -27.247 -16.849 1.00 30.56 332 ASN A CA 1
ATOM 2605 C C . ASN A 1 332 ? -8.681 -27.669 -17.387 1.00 30.56 332 ASN A C 1
ATOM 2607 O O . ASN A 1 332 ? -7.836 -26.806 -17.619 1.00 30.56 332 ASN A O 1
ATOM 2611 N N . PRO A 1 333 ? -8.404 -28.977 -17.582 1.00 31.20 333 PRO A N 1
ATOM 2612 C CA . PRO A 1 333 ? -7.067 -29.480 -17.933 1.00 31.20 333 PRO A CA 1
ATOM 2613 C C . PRO A 1 333 ? -6.608 -29.256 -19.387 1.00 31.20 333 PRO A C 1
ATOM 2615 O O . PRO A 1 333 ? -5.570 -29.800 -19.772 1.00 31.20 333 PRO A O 1
ATOM 2618 N N . SER A 1 334 ? -7.358 -28.538 -20.231 1.00 27.73 334 SER A N 1
ATOM 2619 C CA . SER A 1 334 ? -7.123 -28.538 -21.687 1.00 27.73 334 SER A CA 1
ATOM 2620 C C . SER A 1 334 ? -6.359 -27.342 -22.265 1.00 27.73 334 SER A C 1
ATOM 2622 O O . SER A 1 334 ? -6.039 -27.368 -23.449 1.00 27.73 334 SER A O 1
ATOM 2624 N N . SER A 1 335 ? -5.996 -26.332 -21.477 1.00 30.08 335 SER A N 1
ATOM 2625 C CA . SER A 1 335 ? -5.155 -25.206 -21.927 1.00 30.08 335 SER A CA 1
ATOM 2626 C C . SER A 1 335 ? -3.748 -25.329 -21.338 1.00 30.08 335 SER A C 1
ATOM 2628 O O . SER A 1 335 ? -3.294 -24.532 -20.525 1.00 30.08 335 SER A O 1
ATOM 2630 N N . LYS A 1 336 ? -3.048 -26.395 -21.737 1.00 36.81 336 LYS A N 1
ATOM 2631 C CA . LYS A 1 336 ? -1.611 -26.554 -21.500 1.00 36.81 336 LYS A CA 1
ATOM 2632 C C . LYS A 1 336 ? -0.849 -25.678 -22.488 1.00 36.81 336 LYS A C 1
ATOM 2634 O O . LYS A 1 336 ? -0.708 -26.084 -23.636 1.00 36.81 336 LYS A O 1
ATOM 2639 N N . ALA A 1 337 ? -0.357 -24.530 -22.035 1.00 29.30 337 ALA A N 1
ATOM 2640 C CA . ALA A 1 337 ? 0.962 -23.992 -22.371 1.00 29.30 337 ALA A CA 1
ATOM 2641 C C . ALA A 1 337 ? 1.118 -22.595 -21.749 1.00 29.30 337 ALA A C 1
ATOM 2643 O O . ALA A 1 337 ? 0.278 -21.734 -21.981 1.00 29.30 337 ALA A O 1
ATOM 2644 N N . VAL A 1 338 ? 2.259 -22.397 -21.075 1.00 30.14 338 VAL A N 1
ATOM 2645 C CA . VAL A 1 338 ? 2.890 -21.112 -20.720 1.00 30.14 338 VAL A CA 1
ATOM 2646 C C . VAL A 1 338 ? 2.165 -20.264 -19.642 1.00 30.14 338 VAL A C 1
ATOM 2648 O O . VAL A 1 338 ? 0.977 -20.026 -19.747 1.00 30.14 338 VAL A O 1
ATOM 2651 N N . TRP A 1 339 ? 2.748 -19.785 -18.536 1.00 28.50 339 TRP A N 1
ATOM 2652 C CA . TRP A 1 339 ? 4.120 -19.421 -18.173 1.00 28.50 339 TRP A CA 1
ATOM 2653 C C . TRP A 1 339 ? 4.322 -19.547 -16.650 1.00 28.50 339 TRP A C 1
ATOM 2655 O O . TRP A 1 339 ? 3.433 -19.228 -15.871 1.00 28.50 339 TRP A O 1
ATOM 2665 N N . LEU A 1 340 ? 5.525 -19.942 -16.237 1.00 26.64 340 LEU A N 1
ATOM 2666 C CA . LEU A 1 340 ? 6.070 -19.750 -14.891 1.00 26.64 340 LEU A CA 1
ATOM 2667 C C . LEU A 1 340 ? 7.528 -19.343 -15.111 1.00 26.64 340 LEU A C 1
ATOM 2669 O O . LEU A 1 340 ? 8.358 -20.198 -15.413 1.00 26.64 340 LEU A O 1
ATOM 2673 N N . ILE A 1 341 ? 7.837 -18.045 -15.062 1.00 31.44 341 ILE A N 1
ATOM 2674 C CA . ILE A 1 341 ? 9.229 -17.569 -15.044 1.00 31.44 341 ILE A CA 1
ATOM 2675 C C . ILE A 1 341 ? 9.342 -16.389 -14.073 1.00 31.44 341 ILE A C 1
ATOM 2677 O O . ILE A 1 341 ? 8.932 -15.272 -14.384 1.00 31.44 341 ILE A O 1
ATOM 2681 N N . SER A 1 342 ? 9.946 -16.685 -12.922 1.00 35.69 342 SER A N 1
ATOM 2682 C CA . SER A 1 342 ? 10.450 -15.764 -11.897 1.00 35.69 342 SER A CA 1
ATOM 2683 C C . SER A 1 342 ? 11.428 -14.725 -12.456 1.00 35.69 342 SER A C 1
ATOM 2685 O O . SER A 1 342 ? 12.268 -15.102 -13.274 1.00 35.69 342 SER A O 1
ATOM 2687 N N . ASP A 1 343 ? 11.344 -13.485 -11.954 1.00 33.59 343 ASP A N 1
ATOM 2688 C CA . ASP A 1 343 ? 12.313 -12.363 -11.822 1.00 33.59 343 ASP A CA 1
ATOM 2689 C C . ASP A 1 343 ? 13.337 -12.017 -12.920 1.00 33.59 343 ASP A C 1
ATOM 2691 O O . ASP A 1 343 ? 13.962 -10.963 -12.880 1.00 33.59 343 ASP A O 1
ATOM 2695 N N . SER A 1 344 ? 13.518 -12.831 -13.951 1.00 39.44 344 SER A N 1
ATOM 2696 C CA . SER A 1 344 ? 14.384 -12.545 -15.100 1.00 39.44 344 SER A CA 1
ATOM 2697 C C . SER A 1 344 ? 13.582 -12.351 -16.388 1.00 39.44 344 SER A C 1
ATOM 2699 O O . SER A 1 344 ? 14.146 -11.974 -17.407 1.00 39.44 344 SER A O 1
ATOM 2701 N N . SER A 1 345 ? 12.270 -12.604 -16.380 1.00 42.75 345 SER A N 1
ATOM 2702 C CA . SER A 1 345 ? 11.430 -12.642 -17.584 1.00 42.75 345 SER A CA 1
ATOM 2703 C C . SER A 1 345 ? 11.059 -11.267 -18.139 1.00 42.75 345 SER A C 1
ATOM 2705 O O . SER A 1 345 ? 10.849 -11.158 -19.341 1.00 42.75 345 SER A O 1
ATOM 2707 N N . ALA A 1 346 ? 11.027 -10.208 -17.327 1.00 40.56 346 ALA A N 1
ATOM 2708 C CA . ALA A 1 346 ? 10.644 -8.874 -17.799 1.00 40.56 346 ALA A CA 1
ATOM 2709 C C . ALA A 1 346 ? 11.738 -8.207 -18.658 1.00 40.56 346 ALA A C 1
ATOM 2711 O O . ALA A 1 346 ? 11.434 -7.655 -19.717 1.00 40.56 346 ALA A O 1
ATOM 2712 N N . SER A 1 347 ? 13.015 -8.318 -18.263 1.00 40.12 347 SER A N 1
ATOM 2713 C CA . SER A 1 347 ? 14.136 -7.822 -19.080 1.00 40.12 347 SER A CA 1
ATOM 2714 C C . SER A 1 347 ? 14.366 -8.709 -20.305 1.00 40.12 347 SER A C 1
ATOM 2716 O O . SER A 1 347 ? 14.505 -8.206 -21.418 1.00 40.12 347 SER A O 1
ATOM 2718 N N . ILE A 1 348 ? 14.275 -10.030 -20.123 1.00 42.22 348 ILE A N 1
ATOM 2719 C CA . ILE A 1 348 ? 14.405 -11.017 -21.193 1.00 42.22 348 ILE A CA 1
ATOM 2720 C C . ILE A 1 348 ? 13.269 -10.870 -22.221 1.00 42.22 348 ILE A C 1
ATOM 2722 O O . ILE A 1 348 ? 13.544 -10.906 -23.408 1.00 42.22 348 ILE A O 1
ATOM 2726 N N . SER A 1 349 ? 12.020 -10.604 -21.827 1.00 47.53 349 SER A N 1
ATOM 2727 C CA . SER A 1 349 ? 10.887 -10.430 -22.759 1.00 47.53 349 SER A CA 1
ATOM 2728 C C . SER A 1 349 ? 11.029 -9.181 -23.646 1.00 47.53 349 SER A C 1
ATOM 2730 O O . SER A 1 349 ? 10.806 -9.243 -24.857 1.00 47.53 349 SER A O 1
ATOM 2732 N N . ALA A 1 350 ? 11.501 -8.058 -23.090 1.00 49.19 350 ALA A N 1
ATOM 2733 C CA . ALA A 1 350 ? 11.751 -6.830 -23.854 1.00 49.19 350 ALA A CA 1
ATOM 2734 C C . ALA A 1 350 ? 12.984 -6.928 -24.781 1.00 49.19 350 ALA A C 1
ATOM 2736 O O . ALA A 1 350 ? 13.047 -6.291 -25.838 1.00 49.19 350 ALA A O 1
ATOM 2737 N N . GLU A 1 351 ? 13.992 -7.712 -24.401 1.00 52.94 351 GLU A N 1
ATOM 2738 C CA . GLU A 1 351 ? 15.196 -7.974 -25.201 1.00 52.94 351 GLU A CA 1
ATOM 2739 C C . GLU A 1 351 ? 14.945 -9.040 -26.283 1.00 52.94 351 GLU A C 1
ATOM 2741 O O . GLU A 1 351 ? 15.329 -8.872 -27.444 1.00 52.94 351 GLU A O 1
ATOM 2746 N N . MET A 1 352 ? 14.150 -10.058 -25.964 1.00 54.84 352 MET A N 1
ATOM 2747 C CA . MET A 1 352 ? 13.711 -11.090 -26.900 1.00 54.84 352 MET A CA 1
ATOM 2748 C C . MET A 1 352 ? 12.712 -10.560 -27.933 1.00 54.84 352 MET A C 1
ATOM 2750 O O . MET A 1 352 ? 12.848 -10.898 -29.106 1.00 54.84 352 MET A O 1
ATOM 2754 N N . GLY A 1 353 ? 11.794 -9.657 -27.566 1.00 58.84 353 GLY A N 1
ATOM 2755 C CA . GLY A 1 353 ? 10.908 -8.986 -28.530 1.00 58.84 353 GLY A CA 1
ATOM 2756 C C . GLY A 1 353 ? 11.671 -8.133 -29.556 1.00 58.84 353 GLY A C 1
ATOM 2757 O O . GLY A 1 353 ? 11.272 -8.028 -30.719 1.00 58.84 353 GLY A O 1
ATOM 2758 N N . ARG A 1 354 ? 12.836 -7.581 -29.177 1.00 66.00 354 ARG A N 1
ATOM 2759 C CA . ARG A 1 354 ? 13.754 -6.912 -30.119 1.00 66.00 354 ARG A CA 1
ATOM 2760 C C . ARG A 1 354 ? 14.413 -7.913 -31.070 1.00 66.00 354 ARG A C 1
ATOM 2762 O O . ARG A 1 354 ? 14.533 -7.618 -32.259 1.00 66.00 354 ARG A O 1
ATOM 2769 N N . CYS A 1 355 ? 14.784 -9.099 -30.590 1.00 68.19 355 CYS A N 1
ATOM 2770 C CA . CYS A 1 355 ? 15.330 -10.162 -31.435 1.00 68.19 355 CYS A CA 1
ATOM 2771 C C . CYS A 1 355 ? 14.296 -10.711 -32.433 1.00 68.19 355 CYS A C 1
ATOM 2773 O O . CYS A 1 355 ? 14.636 -10.900 -33.605 1.00 68.19 355 CYS A O 1
ATOM 2775 N N . GLU A 1 356 ? 13.034 -10.882 -32.017 1.00 72.25 356 GLU A N 1
ATOM 2776 C CA . GLU A 1 356 ? 11.925 -11.257 -32.909 1.00 72.25 356 GLU A CA 1
ATOM 2777 C C . GLU A 1 356 ? 11.695 -10.200 -33.994 1.00 72.25 356 GLU A C 1
ATOM 2779 O O . GLU A 1 356 ? 11.565 -10.534 -35.170 1.00 72.25 356 GLU A O 1
ATOM 2784 N N . ALA A 1 357 ? 11.718 -8.914 -33.632 1.00 73.00 357 ALA A N 1
ATOM 2785 C CA . ALA A 1 357 ? 11.561 -7.823 -34.592 1.00 73.00 357 ALA A CA 1
ATOM 2786 C C . ALA A 1 357 ? 12.716 -7.749 -35.613 1.00 73.00 357 ALA A C 1
ATOM 2788 O O . ALA A 1 357 ? 12.509 -7.322 -36.752 1.00 73.00 357 ALA A O 1
ATOM 2789 N N . ILE A 1 358 ? 13.929 -8.161 -35.223 1.00 79.75 358 ILE A N 1
ATOM 2790 C CA . ILE A 1 358 ? 15.125 -8.135 -36.081 1.00 79.75 358 ILE A CA 1
ATOM 2791 C C . ILE A 1 358 ? 15.194 -9.362 -37.004 1.00 79.75 358 ILE A C 1
ATOM 2793 O O . ILE A 1 358 ? 15.498 -9.208 -38.189 1.00 79.75 358 ILE A O 1
ATOM 2797 N N . LEU A 1 359 ? 14.926 -10.568 -36.492 1.00 79.88 359 LEU A N 1
ATOM 2798 C CA . LEU A 1 359 ? 15.025 -11.817 -37.263 1.00 79.88 359 LEU A CA 1
ATOM 2799 C C . LEU A 1 359 ? 13.700 -12.263 -37.896 1.00 79.88 359 LEU A C 1
ATOM 2801 O O . LEU A 1 359 ? 13.719 -13.057 -38.836 1.00 79.88 359 LEU A O 1
ATOM 2805 N N . GLY A 1 360 ? 12.565 -11.743 -37.429 1.00 78.56 360 GLY A N 1
ATOM 2806 C CA . GLY A 1 360 ? 11.229 -12.086 -37.919 1.00 78.56 360 GLY A CA 1
ATOM 2807 C C . GLY A 1 360 ? 10.776 -13.502 -37.558 1.00 78.56 360 GLY A C 1
ATOM 2808 O O . GLY A 1 360 ? 9.946 -14.065 -38.268 1.00 78.56 360 GLY A O 1
ATOM 2809 N N . VAL A 1 361 ? 11.346 -14.094 -36.506 1.00 81.25 361 VAL A N 1
ATOM 2810 C CA . VAL A 1 361 ? 11.012 -15.438 -36.007 1.00 81.25 361 VAL A CA 1
ATOM 2811 C C . VAL A 1 361 ? 10.618 -15.362 -34.543 1.00 81.25 361 VAL A C 1
ATOM 2813 O O . VAL A 1 361 ? 11.191 -14.567 -33.805 1.00 81.25 361 VAL A O 1
ATOM 2816 N N . SER A 1 362 ? 9.646 -16.183 -34.143 1.00 71.12 362 SER A N 1
ATOM 2817 C CA . SER A 1 362 ? 9.136 -16.204 -32.772 1.00 71.12 362 SER A CA 1
ATOM 2818 C C . SER A 1 362 ? 10.137 -16.805 -31.783 1.00 71.12 362 SER A C 1
ATOM 2820 O O . SER A 1 362 ? 10.913 -17.687 -32.147 1.00 71.12 362 SER A O 1
ATOM 2822 N N . ILE A 1 363 ? 10.017 -16.448 -30.510 1.00 63.06 363 ILE A N 1
ATOM 2823 C CA . ILE A 1 363 ? 10.799 -16.951 -29.371 1.00 63.06 363 ILE A CA 1
ATOM 2824 C C . ILE A 1 363 ? 10.716 -18.480 -29.201 1.00 63.06 363 ILE A C 1
ATOM 2826 O O . ILE A 1 363 ? 11.637 -19.089 -28.665 1.00 63.06 363 ILE A O 1
ATOM 2830 N N . GLY A 1 364 ? 9.653 -19.121 -29.697 1.00 62.94 364 GLY A N 1
ATOM 2831 C CA . GLY A 1 364 ? 9.501 -20.583 -29.712 1.00 62.94 364 GLY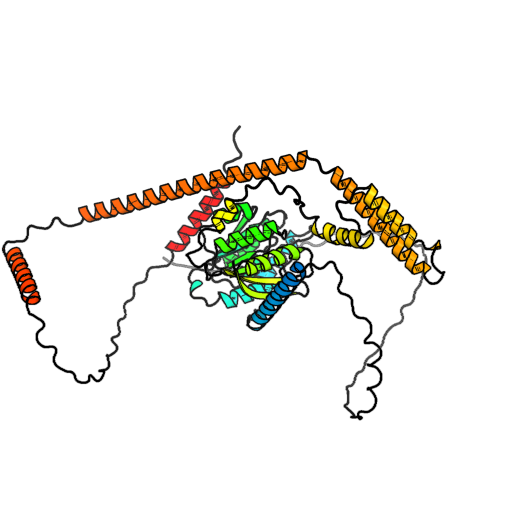 A CA 1
ATOM 2832 C C . GLY A 1 364 ? 10.014 -21.281 -30.979 1.00 62.94 364 GLY A C 1
ATOM 2833 O O . GLY A 1 364 ? 9.783 -22.480 -31.137 1.00 62.94 364 GLY A O 1
ATOM 2834 N N . ALA A 1 365 ? 10.649 -20.555 -31.905 1.00 75.75 365 ALA A N 1
ATOM 2835 C CA . ALA A 1 365 ? 11.111 -21.113 -33.173 1.00 75.75 365 ALA A CA 1
ATOM 2836 C C . ALA A 1 365 ? 12.241 -22.129 -32.955 1.00 75.75 365 ALA A C 1
ATOM 2838 O O . ALA A 1 365 ? 13.139 -21.940 -32.133 1.00 75.75 365 ALA A O 1
ATOM 2839 N N . GLY A 1 366 ? 12.221 -23.218 -33.724 1.00 77.31 366 GLY A N 1
ATOM 2840 C CA . GLY A 1 366 ? 13.278 -24.226 -33.654 1.00 77.31 366 GLY A CA 1
ATOM 2841 C C . GLY A 1 366 ? 14.637 -23.663 -34.093 1.00 77.31 366 GLY A C 1
ATOM 2842 O O . GLY A 1 366 ? 14.711 -22.741 -34.903 1.00 77.31 366 GLY A O 1
ATOM 2843 N N . GLN A 1 367 ? 15.736 -24.268 -33.631 1.00 78.38 367 GLN A N 1
ATOM 2844 C CA . GLN A 1 367 ? 17.105 -23.864 -34.005 1.00 78.38 367 GLN A CA 1
ATOM 2845 C C . GLN A 1 367 ? 17.323 -23.752 -35.525 1.00 78.38 367 GLN A C 1
ATOM 2847 O O . GLN A 1 367 ? 17.966 -22.820 -36.006 1.00 78.38 367 GLN A O 1
ATOM 2852 N N . GLU A 1 368 ? 16.740 -24.666 -36.305 1.00 75.88 368 GLU A N 1
ATOM 2853 C CA . GLU A 1 368 ? 16.807 -24.614 -37.771 1.00 75.88 368 GLU A CA 1
ATOM 2854 C C . GLU A 1 368 ? 16.041 -23.430 -38.373 1.00 75.88 368 GLU A C 1
ATOM 2856 O O . GLU A 1 368 ? 16.450 -22.859 -39.384 1.00 75.88 368 GLU A O 1
ATOM 2861 N N . GLU A 1 369 ? 14.950 -23.010 -37.741 1.00 79.69 369 GLU A N 1
ATOM 2862 C CA . GLU A 1 369 ? 14.147 -21.874 -38.181 1.00 79.69 369 GLU A CA 1
ATOM 2863 C C . GLU A 1 369 ? 14.855 -20.545 -37.888 1.00 79.69 369 GLU A C 1
ATOM 2865 O O . GLU A 1 369 ? 14.978 -19.703 -38.783 1.00 79.69 369 GLU A O 1
ATOM 2870 N N . ILE A 1 370 ? 15.445 -20.415 -36.694 1.00 82.75 370 ILE A N 1
ATOM 2871 C CA . ILE A 1 370 ? 16.295 -19.278 -36.302 1.00 82.75 370 ILE A CA 1
ATOM 2872 C C . ILE A 1 370 ? 17.500 -19.160 -37.249 1.00 82.75 370 ILE A C 1
ATOM 2874 O O . ILE A 1 370 ? 17.783 -18.087 -37.795 1.00 82.75 370 ILE A O 1
ATOM 2878 N N . ARG A 1 371 ? 18.176 -20.281 -37.532 1.00 83.31 371 ARG A N 1
ATOM 2879 C CA . ARG A 1 371 ? 19.305 -20.341 -38.473 1.00 83.31 371 ARG A CA 1
ATOM 2880 C C . ARG A 1 371 ? 18.897 -19.953 -39.890 1.00 83.31 371 ARG A C 1
ATOM 2882 O O . ARG A 1 371 ? 19.612 -19.201 -40.560 1.00 83.31 371 ARG A O 1
ATOM 2889 N N . LYS A 1 372 ? 17.750 -20.437 -40.366 1.00 86.38 372 LYS A N 1
ATOM 2890 C CA . LYS A 1 372 ? 17.232 -20.122 -41.702 1.00 86.38 372 LYS A CA 1
ATOM 2891 C C . LYS A 1 372 ? 16.882 -18.639 -41.836 1.00 86.38 372 LYS A C 1
ATOM 2893 O O . LYS A 1 372 ? 17.217 -18.044 -42.863 1.00 86.38 372 LYS A O 1
ATOM 2898 N N . ALA A 1 373 ? 16.274 -18.037 -40.816 1.00 84.56 373 ALA A N 1
ATOM 2899 C CA . ALA A 1 373 ? 15.952 -16.612 -40.791 1.00 84.56 373 ALA A CA 1
ATOM 2900 C C . ALA A 1 373 ? 17.209 -15.733 -40.790 1.00 84.56 373 ALA A C 1
ATOM 2902 O O . ALA A 1 373 ? 17.319 -14.817 -41.610 1.00 84.56 373 ALA A O 1
ATOM 2903 N N . PHE A 1 374 ? 18.211 -16.081 -39.977 1.00 89.94 374 PHE A N 1
ATOM 2904 C CA . PHE A 1 374 ? 19.507 -15.403 -39.985 1.00 89.94 374 PHE A CA 1
ATOM 2905 C C . PHE A 1 374 ? 20.182 -15.472 -41.362 1.00 89.94 374 PHE A C 1
ATOM 2907 O O . PHE A 1 374 ? 20.578 -14.445 -41.907 1.00 89.94 374 PHE A O 1
ATOM 2914 N N . LEU A 1 375 ? 20.247 -16.653 -41.991 1.00 85.94 375 LEU A N 1
ATOM 2915 C CA . LEU A 1 375 ? 20.848 -16.810 -43.323 1.00 85.94 375 LEU A CA 1
ATOM 2916 C C . LEU A 1 375 ? 20.110 -16.007 -44.407 1.00 85.94 375 LEU A C 1
ATOM 2918 O O . LEU A 1 375 ? 20.739 -15.500 -45.340 1.00 85.94 375 LEU A O 1
ATOM 2922 N N . GLN A 1 376 ? 18.786 -15.880 -44.306 1.00 83.50 376 GLN A N 1
ATOM 2923 C CA . GLN A 1 376 ? 17.997 -15.057 -45.223 1.00 83.50 376 GLN A CA 1
ATOM 2924 C C . GLN A 1 376 ? 18.227 -13.560 -45.001 1.00 83.50 376 GLN A C 1
ATOM 2926 O O . GLN A 1 376 ? 18.398 -12.834 -45.983 1.00 83.50 376 GLN A O 1
ATOM 2931 N N . GLY A 1 377 ? 18.281 -13.104 -43.748 1.00 79.25 377 GLY A N 1
ATOM 2932 C CA . GLY A 1 377 ? 18.611 -11.720 -43.407 1.00 79.25 377 GLY A CA 1
ATOM 2933 C C . GLY A 1 377 ? 20.027 -11.353 -43.851 1.00 79.25 377 GLY A C 1
ATOM 2934 O O . GLY A 1 377 ? 20.208 -10.387 -44.588 1.00 79.25 377 GLY A O 1
ATOM 2935 N N . ALA A 1 378 ? 21.009 -12.197 -43.529 1.00 84.94 378 ALA A N 1
ATOM 2936 C CA . ALA A 1 378 ? 22.422 -12.015 -43.848 1.00 84.94 378 ALA A CA 1
ATOM 2937 C C . ALA A 1 378 ? 22.660 -11.871 -45.356 1.00 84.94 378 ALA A C 1
ATOM 2939 O O . ALA A 1 378 ? 23.476 -11.066 -45.791 1.00 84.94 378 ALA A O 1
ATOM 2940 N N . ARG A 1 379 ? 21.903 -12.606 -46.183 1.00 84.38 379 ARG A N 1
ATOM 2941 C CA . ARG A 1 379 ? 21.965 -12.492 -47.650 1.00 84.38 379 ARG A CA 1
ATOM 2942 C C . ARG A 1 379 ? 21.431 -11.166 -48.188 1.00 84.38 379 ARG A C 1
ATOM 2944 O O . ARG A 1 379 ? 21.835 -10.802 -49.294 1.00 84.38 379 ARG A O 1
ATOM 2951 N N . ARG A 1 380 ? 20.520 -10.506 -47.463 1.00 77.50 380 ARG A N 1
ATOM 2952 C CA . ARG A 1 380 ? 19.879 -9.234 -47.842 1.00 77.50 380 ARG A CA 1
ATOM 2953 C C . ARG A 1 380 ? 20.681 -8.017 -47.388 1.00 77.50 380 ARG A C 1
ATOM 2955 O O . ARG A 1 380 ? 20.684 -7.025 -48.100 1.00 77.50 380 ARG A O 1
ATOM 2962 N N . CYS A 1 381 ? 21.350 -8.090 -46.237 1.00 74.19 381 CYS A N 1
ATOM 2963 C CA . CYS A 1 381 ? 22.127 -6.982 -45.669 1.00 74.19 381 CYS A CA 1
ATOM 2964 C C . CYS A 1 381 ? 23.650 -7.160 -45.778 1.00 74.19 381 CYS A C 1
ATOM 2966 O O . CYS A 1 381 ? 24.389 -6.459 -45.094 1.00 74.19 381 CYS A O 1
ATOM 2968 N N . HIS A 1 382 ? 24.139 -8.084 -46.613 1.00 80.25 382 HIS A N 1
ATOM 2969 C CA . HIS A 1 382 ? 25.579 -8.298 -46.755 1.00 80.25 382 HIS A CA 1
ATOM 2970 C C . HIS A 1 382 ? 26.265 -7.054 -47.357 1.00 80.25 382 HIS A C 1
ATOM 2972 O O . HIS A 1 382 ? 25.854 -6.627 -48.441 1.00 80.25 382 HIS A O 1
ATOM 2978 N N . PRO A 1 383 ? 27.321 -6.508 -46.726 1.00 75.62 383 PRO A N 1
ATOM 2979 C CA . PRO A 1 383 ? 27.977 -5.277 -47.178 1.00 75.62 383 PRO A CA 1
ATOM 2980 C C . PRO A 1 383 ? 28.571 -5.385 -48.594 1.00 75.62 383 PRO A C 1
ATOM 2982 O O . PRO A 1 383 ? 28.561 -4.409 -49.330 1.00 75.62 383 PRO A O 1
ATOM 2985 N N . ASP A 1 384 ? 28.983 -6.582 -49.023 1.00 79.44 384 ASP A N 1
ATOM 2986 C CA . ASP A 1 384 ? 29.524 -6.821 -50.378 1.00 79.44 384 ASP A CA 1
ATOM 2987 C C . ASP A 1 384 ? 28.475 -6.796 -51.509 1.00 79.44 384 ASP A C 1
ATOM 2989 O O . ASP A 1 384 ? 28.815 -6.984 -52.676 1.00 79.44 384 ASP A O 1
ATOM 2993 N N . LYS A 1 385 ? 27.185 -6.644 -51.184 1.00 78.06 385 LYS A N 1
ATOM 2994 C CA . LYS A 1 385 ? 26.086 -6.644 -52.167 1.00 78.06 385 LYS A CA 1
ATOM 2995 C C . LYS A 1 385 ? 25.418 -5.285 -52.351 1.00 78.06 385 LYS A C 1
ATOM 2997 O O . LYS A 1 385 ? 24.503 -5.182 -53.166 1.00 78.06 385 LYS A O 1
ATOM 3002 N N . VAL A 1 386 ? 25.838 -4.282 -51.588 1.00 78.94 386 VAL A N 1
ATOM 3003 C CA . VAL A 1 386 ? 25.293 -2.921 -51.638 1.00 78.94 386 VAL A CA 1
ATOM 3004 C C . VAL A 1 386 ? 26.333 -1.957 -52.198 1.00 78.94 386 VAL A C 1
ATOM 3006 O O . VAL A 1 386 ? 27.511 -2.302 -52.304 1.00 78.94 386 VAL A O 1
ATOM 3009 N N . SER A 1 387 ? 25.901 -0.763 -52.597 1.00 83.00 387 SER A N 1
ATOM 3010 C CA . SER A 1 387 ? 26.822 0.262 -53.087 1.00 83.00 387 SER A CA 1
ATOM 3011 C C . SER A 1 387 ? 27.772 0.732 -51.979 1.00 83.00 387 SER A C 1
ATOM 3013 O O . SER A 1 387 ? 27.496 0.599 -50.784 1.00 83.00 387 SER A O 1
ATOM 3015 N N . ASP A 1 388 ? 28.890 1.335 -52.380 1.00 75.94 388 ASP A N 1
ATOM 3016 C CA . ASP A 1 388 ? 29.904 1.859 -51.461 1.00 75.94 388 ASP A CA 1
ATOM 3017 C C . ASP A 1 388 ? 29.355 2.892 -50.458 1.00 75.94 388 ASP A C 1
ATOM 3019 O O . ASP A 1 388 ? 29.907 3.022 -49.365 1.00 75.94 388 ASP A O 1
ATOM 3023 N N . GLU A 1 389 ? 28.270 3.579 -50.823 1.00 74.69 389 GLU A N 1
ATOM 3024 C CA . GLU A 1 389 ? 27.565 4.604 -50.041 1.00 74.69 389 GLU A CA 1
ATOM 3025 C C . GLU A 1 389 ? 26.612 3.998 -48.991 1.00 74.69 389 GLU A C 1
ATOM 3027 O O . GLU A 1 389 ? 26.363 4.602 -47.950 1.00 74.69 389 GLU A O 1
ATOM 3032 N N . GLU A 1 390 ? 26.103 2.784 -49.229 1.00 73.31 390 GLU A N 1
ATOM 3033 C CA . GLU A 1 390 ? 25.163 2.073 -48.345 1.00 73.31 390 GLU A CA 1
ATOM 3034 C C . GLU A 1 390 ? 25.851 1.022 -47.460 1.00 73.31 390 GLU A C 1
ATOM 3036 O O . GLU A 1 390 ? 25.245 0.453 -46.546 1.00 73.31 390 GLU A O 1
ATOM 3041 N N . ARG A 1 391 ? 27.133 0.766 -47.720 1.00 74.69 391 ARG A N 1
ATOM 3042 C CA . ARG A 1 391 ? 27.940 -0.274 -47.080 1.00 74.69 391 ARG A CA 1
ATOM 3043 C C . ARG A 1 391 ? 28.008 -0.144 -45.561 1.00 74.69 391 ARG A C 1
ATOM 3045 O O . ARG A 1 391 ? 27.876 -1.154 -44.873 1.00 74.69 391 ARG A O 1
ATOM 3052 N N . ASP A 1 392 ? 28.138 1.069 -45.029 1.00 69.00 392 ASP A N 1
ATOM 3053 C CA . ASP A 1 392 ? 28.195 1.297 -43.578 1.00 69.00 392 ASP A CA 1
ATOM 3054 C C . ASP A 1 392 ? 26.855 0.982 -42.898 1.00 69.00 392 ASP A C 1
ATOM 3056 O O . ASP A 1 392 ? 26.813 0.369 -41.828 1.00 69.00 392 ASP A O 1
ATOM 3060 N N . PHE A 1 393 ? 25.743 1.321 -43.555 1.00 67.56 393 PHE A N 1
ATOM 3061 C CA . PHE A 1 393 ? 24.399 1.009 -43.073 1.00 67.56 393 PHE A CA 1
ATOM 3062 C C . PHE A 1 393 ? 24.097 -0.495 -43.159 1.00 67.56 393 PHE A C 1
ATOM 3064 O O . PHE A 1 393 ? 23.552 -1.077 -42.217 1.00 67.56 393 PHE A O 1
ATOM 3071 N N . ALA A 1 394 ? 24.495 -1.147 -44.254 1.00 68.94 394 ALA A N 1
ATOM 3072 C CA . ALA A 1 394 ? 24.378 -2.594 -44.413 1.00 68.94 394 ALA A CA 1
ATOM 3073 C C . ALA A 1 394 ? 25.203 -3.344 -43.359 1.00 68.94 394 ALA A C 1
ATOM 3075 O O . ALA A 1 394 ? 24.693 -4.273 -42.731 1.00 68.94 394 ALA A O 1
ATOM 3076 N N . ASN A 1 395 ? 26.425 -2.882 -43.081 1.00 73.62 395 ASN A N 1
ATOM 3077 C CA . ASN A 1 395 ? 27.288 -3.448 -42.049 1.00 73.62 395 ASN A CA 1
ATOM 3078 C C . ASN A 1 395 ? 26.676 -3.297 -40.642 1.00 73.62 395 ASN A C 1
ATOM 3080 O O . ASN A 1 395 ? 26.606 -4.267 -39.887 1.00 73.62 395 ASN A O 1
ATOM 3084 N N . ALA A 1 396 ? 26.133 -2.119 -40.313 1.00 68.25 396 ALA A N 1
ATOM 3085 C CA . ALA A 1 396 ? 25.437 -1.895 -39.044 1.00 68.25 396 ALA A CA 1
ATOM 3086 C C . ALA A 1 396 ? 24.219 -2.824 -38.871 1.00 68.25 396 ALA A C 1
ATOM 3088 O O . ALA A 1 396 ? 24.039 -3.417 -37.804 1.00 68.25 396 ALA A O 1
ATOM 3089 N N . ARG A 1 397 ? 23.411 -3.022 -39.924 1.00 73.06 397 ARG A N 1
ATOM 3090 C CA . ARG A 1 397 ? 22.279 -3.967 -39.875 1.00 73.06 397 ARG A CA 1
ATOM 3091 C C . ARG A 1 397 ? 22.723 -5.425 -39.806 1.00 73.06 397 ARG A C 1
ATOM 3093 O O . ARG A 1 397 ? 22.062 -6.223 -39.149 1.00 73.06 397 ARG A O 1
ATOM 3100 N N . PHE A 1 398 ? 23.822 -5.785 -40.461 1.00 75.19 398 PHE A N 1
ATOM 3101 C CA . PHE A 1 398 ? 24.372 -7.138 -40.411 1.00 75.19 398 PHE A CA 1
ATOM 3102 C C . PHE A 1 398 ? 24.857 -7.503 -39.000 1.00 75.19 398 PHE A C 1
ATOM 3104 O O . PHE A 1 398 ? 24.589 -8.604 -38.519 1.00 75.19 398 PHE A O 1
ATOM 3111 N N . LEU A 1 399 ? 25.494 -6.559 -38.299 1.00 77.19 399 LEU A N 1
ATOM 3112 C CA . LEU A 1 399 ? 25.905 -6.728 -36.901 1.00 77.19 399 LEU A CA 1
ATOM 3113 C C . LEU A 1 399 ? 24.704 -6.893 -35.959 1.00 77.19 399 LEU A C 1
ATOM 3115 O O . LEU A 1 399 ? 24.722 -7.780 -35.109 1.00 77.19 399 LEU A O 1
ATOM 3119 N N . GLN A 1 400 ? 23.638 -6.108 -36.150 1.00 75.69 400 GLN A N 1
ATOM 3120 C CA . GLN A 1 400 ? 22.392 -6.255 -35.384 1.00 75.69 400 GLN A CA 1
ATOM 3121 C C . GLN A 1 400 ? 21.734 -7.623 -35.605 1.00 75.69 400 GLN A C 1
ATOM 3123 O O . GLN A 1 400 ? 21.302 -8.269 -34.654 1.00 75.69 400 GLN A O 1
ATOM 3128 N N . LEU A 1 401 ? 21.699 -8.090 -36.856 1.00 78.69 401 LEU A N 1
ATOM 3129 C CA . LEU A 1 401 ? 21.145 -9.396 -37.212 1.00 78.69 401 LEU A CA 1
ATOM 3130 C C . LEU A 1 401 ? 21.933 -10.548 -36.569 1.00 78.69 401 LEU A C 1
ATOM 3132 O O . LEU A 1 401 ? 21.351 -11.533 -36.119 1.00 78.69 401 LEU A O 1
ATOM 3136 N N . ARG A 1 402 ? 23.263 -10.423 -36.524 1.00 83.44 402 ARG A N 1
ATOM 3137 C CA . ARG A 1 402 ? 24.146 -11.408 -35.897 1.00 83.44 402 ARG A CA 1
ATOM 3138 C C . ARG A 1 402 ? 23.977 -11.450 -34.379 1.00 83.44 402 ARG A C 1
ATOM 3140 O O . ARG A 1 402 ? 23.889 -12.546 -33.835 1.00 83.44 402 ARG A O 1
ATOM 3147 N N . ALA A 1 403 ? 23.888 -10.292 -33.726 1.00 77.06 403 ALA A N 1
ATOM 3148 C CA . ALA A 1 403 ? 23.658 -10.210 -32.285 1.00 77.06 403 ALA A CA 1
ATOM 3149 C C . ALA A 1 403 ? 22.341 -10.901 -31.885 1.00 77.06 403 ALA A C 1
ATOM 3151 O O . ALA A 1 403 ? 22.347 -11.775 -31.022 1.00 77.06 403 ALA A O 1
ATOM 3152 N N . ALA A 1 404 ? 21.249 -10.615 -32.605 1.00 77.88 404 ALA A N 1
ATOM 3153 C CA . ALA A 1 404 ? 19.953 -11.257 -32.371 1.00 77.88 404 ALA A CA 1
ATOM 3154 C C . ALA A 1 404 ? 19.993 -12.789 -32.569 1.00 77.88 404 ALA A C 1
ATOM 3156 O O . ALA A 1 404 ? 19.317 -13.534 -31.861 1.00 77.88 404 ALA A O 1
ATOM 3157 N N . TYR A 1 405 ? 20.796 -13.279 -33.522 1.00 85.25 405 TYR A N 1
ATOM 3158 C CA . TYR A 1 405 ? 20.956 -14.716 -33.768 1.00 85.25 405 TYR A CA 1
ATOM 3159 C C . TYR A 1 405 ? 21.707 -15.417 -32.632 1.00 85.25 405 TYR A C 1
ATOM 3161 O O . TYR A 1 405 ? 21.271 -16.475 -32.175 1.00 85.25 405 TYR A O 1
ATOM 3169 N N . GLU A 1 406 ? 22.819 -14.842 -32.168 1.00 84.94 406 GLU A N 1
ATOM 3170 C CA . GLU A 1 406 ? 23.612 -15.398 -31.065 1.00 84.94 406 GLU A CA 1
ATOM 3171 C C . GLU A 1 406 ? 22.777 -15.471 -29.772 1.00 84.94 406 GLU A C 1
ATOM 3173 O O . GLU A 1 406 ? 22.809 -16.481 -29.064 1.00 84.94 406 GLU A O 1
ATOM 3178 N N . GLU A 1 407 ? 21.949 -14.457 -29.528 1.00 79.62 407 GLU A N 1
ATOM 3179 C CA . GLU A 1 407 ? 21.088 -14.353 -28.352 1.00 79.62 407 GLU A CA 1
ATOM 3180 C C . GLU A 1 407 ? 19.920 -15.355 -28.356 1.00 79.62 407 GLU A C 1
ATOM 3182 O O . GLU A 1 407 ? 19.764 -16.118 -27.397 1.00 79.62 407 GLU A O 1
ATOM 3187 N N . LEU A 1 408 ? 19.157 -15.455 -29.454 1.00 79.25 408 LEU A N 1
ATOM 3188 C CA . LEU A 1 408 ? 18.077 -16.450 -29.573 1.00 79.25 408 LEU A CA 1
ATOM 3189 C C . LEU A 1 408 ? 18.611 -17.886 -29.549 1.00 79.25 408 LEU A C 1
ATOM 3191 O O . LEU A 1 408 ? 17.994 -18.777 -28.959 1.00 79.25 408 LEU A O 1
ATOM 3195 N N . THR A 1 409 ? 19.785 -18.118 -30.140 1.00 80.69 409 THR A N 1
ATOM 3196 C CA . THR A 1 409 ? 20.435 -19.433 -30.118 1.00 80.69 409 THR A CA 1
ATOM 3197 C C . THR A 1 409 ? 20.805 -19.834 -28.687 1.00 80.69 409 THR A C 1
ATOM 3199 O O . THR A 1 409 ? 20.550 -20.973 -28.284 1.00 80.69 409 THR A O 1
ATOM 3202 N N . ALA A 1 410 ? 21.355 -18.906 -27.896 1.00 77.06 410 ALA A N 1
ATOM 3203 C CA . ALA A 1 410 ? 21.713 -19.141 -26.498 1.00 77.06 410 ALA A CA 1
ATOM 3204 C C . ALA A 1 410 ? 20.483 -19.323 -25.590 1.00 77.06 410 ALA A C 1
ATOM 3206 O O . ALA A 1 410 ? 20.497 -20.184 -24.706 1.00 77.06 410 ALA A O 1
ATOM 3207 N N . ALA A 1 411 ? 19.410 -18.560 -25.817 1.00 68.88 411 ALA A N 1
ATOM 3208 C CA . ALA A 1 411 ? 18.152 -18.693 -25.081 1.00 68.88 411 ALA A CA 1
ATOM 3209 C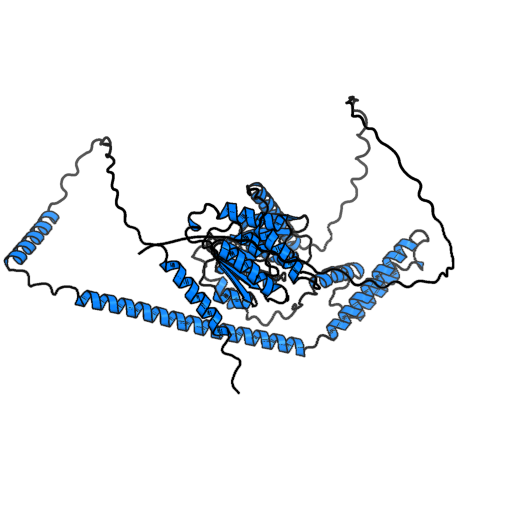 C . ALA A 1 411 ? 17.480 -20.052 -25.337 1.00 68.88 411 ALA A C 1
ATOM 3211 O O . ALA A 1 411 ? 17.082 -20.738 -24.394 1.00 68.88 411 ALA A O 1
ATOM 3212 N N . THR A 1 412 ? 17.450 -20.489 -26.598 1.00 69.62 412 THR A N 1
ATOM 3213 C CA . THR A 1 412 ? 16.890 -21.792 -26.986 1.00 69.62 412 THR A CA 1
ATOM 3214 C C . THR A 1 412 ? 17.700 -22.945 -26.387 1.00 69.62 412 THR A C 1
ATOM 3216 O O . THR A 1 412 ? 17.124 -23.905 -25.885 1.00 69.62 412 THR A O 1
ATOM 3219 N N . ALA A 1 413 ? 19.034 -22.831 -26.361 1.00 65.44 413 ALA A N 1
ATOM 3220 C CA . ALA A 1 413 ? 19.904 -23.823 -25.727 1.00 65.44 413 ALA A CA 1
ATOM 3221 C C . ALA A 1 413 ? 19.687 -23.914 -24.203 1.00 65.44 413 ALA A C 1
ATOM 3223 O O . ALA A 1 413 ? 19.678 -25.017 -23.653 1.00 65.44 413 ALA A O 1
ATOM 3224 N N . LYS A 1 414 ? 19.456 -22.776 -23.526 1.00 59.75 414 LYS A N 1
ATOM 3225 C CA . LYS A 1 414 ? 19.115 -22.733 -22.094 1.00 59.75 414 LYS A CA 1
ATOM 3226 C C . LYS A 1 414 ? 17.746 -23.358 -21.810 1.00 59.75 414 LYS A C 1
ATOM 3228 O O . LYS A 1 414 ? 17.637 -24.121 -20.852 1.00 59.75 414 LYS A O 1
ATOM 3233 N N . ALA A 1 415 ? 16.733 -23.097 -22.637 1.00 55.41 415 ALA A N 1
ATOM 3234 C CA . ALA A 1 415 ? 15.385 -23.650 -22.471 1.00 55.41 415 ALA A CA 1
ATOM 3235 C C . ALA A 1 415 ? 15.362 -25.190 -22.524 1.00 55.41 415 ALA A C 1
ATOM 3237 O O . ALA A 1 415 ? 14.680 -25.819 -21.723 1.00 55.41 415 ALA A O 1
ATOM 3238 N N . THR A 1 416 ? 16.186 -25.811 -23.375 1.00 51.53 416 THR A N 1
ATOM 3239 C CA . THR A 1 416 ? 16.345 -27.279 -23.435 1.00 51.53 416 THR A CA 1
ATOM 3240 C C . THR A 1 416 ? 17.035 -27.907 -22.217 1.00 51.53 416 THR A C 1
ATOM 3242 O O . THR A 1 416 ? 17.016 -29.125 -22.077 1.00 51.53 416 THR A O 1
ATOM 3245 N N . THR A 1 417 ? 17.643 -27.106 -21.336 1.00 42.38 417 THR A N 1
ATOM 3246 C CA . THR A 1 417 ? 18.346 -27.581 -20.127 1.00 42.38 417 THR A CA 1
ATOM 3247 C C . THR A 1 417 ? 17.600 -27.316 -18.812 1.00 42.38 417 THR A C 1
ATOM 3249 O O . THR A 1 417 ? 18.062 -27.761 -17.762 1.00 42.38 417 THR A O 1
ATOM 3252 N N . TRP A 1 418 ? 16.453 -26.621 -18.833 1.00 31.78 418 TRP A N 1
ATOM 3253 C CA . TRP A 1 418 ? 15.609 -26.434 -17.645 1.00 31.78 418 TRP A CA 1
ATOM 3254 C C . TRP A 1 418 ? 14.707 -27.661 -17.437 1.00 31.78 418 TRP A C 1
ATOM 3256 O O . TRP A 1 418 ? 13.700 -27.857 -18.104 1.00 31.78 418 TRP A O 1
ATOM 3266 N N . ASP A 1 419 ? 15.168 -28.500 -16.518 1.00 46.88 419 ASP A N 1
ATOM 3267 C CA . ASP A 1 419 ? 14.776 -29.879 -16.228 1.00 46.88 419 ASP A CA 1
ATOM 3268 C C . ASP A 1 419 ? 13.310 -30.071 -15.755 1.00 46.88 419 ASP A C 1
ATOM 3270 O O . ASP A 1 419 ? 12.842 -29.404 -14.824 1.00 46.88 419 ASP A O 1
ATOM 3274 N N . GLU A 1 420 ? 12.617 -31.055 -16.346 1.00 43.41 420 GLU A N 1
ATOM 3275 C CA . GLU A 1 420 ? 11.289 -31.577 -15.962 1.00 43.41 420 GLU A CA 1
ATOM 3276 C C . GLU A 1 420 ? 11.190 -31.939 -14.466 1.00 43.41 420 GLU A C 1
ATOM 3278 O O . GLU A 1 420 ? 10.107 -31.880 -13.869 1.00 43.41 420 GLU A O 1
ATOM 3283 N N . THR A 1 421 ? 12.310 -32.265 -13.813 1.00 47.34 421 THR A N 1
ATOM 3284 C CA . THR A 1 421 ? 12.338 -32.546 -12.368 1.00 47.34 421 THR A CA 1
ATOM 3285 C C . THR A 1 421 ? 12.082 -31.307 -11.506 1.00 47.34 421 THR A C 1
ATOM 3287 O O . THR A 1 421 ? 11.508 -31.423 -10.419 1.00 47.34 421 THR A O 1
ATOM 3290 N N . LYS A 1 422 ? 12.454 -30.107 -11.973 1.00 46.66 422 LYS A N 1
ATOM 3291 C CA . LYS A 1 422 ? 12.247 -28.850 -11.235 1.00 46.66 422 LYS A CA 1
ATOM 3292 C C . LYS A 1 422 ? 10.796 -28.374 -11.350 1.00 46.66 422 LYS A C 1
ATOM 3294 O O . LYS A 1 422 ? 10.229 -27.930 -10.356 1.00 46.66 422 LYS A O 1
ATOM 3299 N N . TRP A 1 423 ? 10.181 -28.568 -12.520 1.00 43.00 423 TRP A N 1
ATOM 3300 C CA . TRP A 1 423 ? 8.741 -28.379 -12.731 1.00 43.00 423 TRP A CA 1
ATOM 3301 C C . TRP A 1 423 ? 7.910 -29.319 -11.850 1.00 43.00 423 TRP A C 1
ATOM 3303 O O . TRP A 1 423 ? 6.994 -28.876 -11.162 1.00 43.00 423 TRP A O 1
ATOM 3313 N N . SER A 1 424 ? 8.284 -30.599 -11.794 1.00 50.66 424 SER A N 1
ATOM 3314 C CA . SER A 1 424 ? 7.576 -31.600 -10.985 1.00 50.66 424 SER A CA 1
ATOM 3315 C C . SER A 1 424 ? 7.600 -31.264 -9.489 1.00 50.66 424 SER A C 1
ATOM 3317 O O . SER A 1 424 ? 6.569 -31.340 -8.828 1.00 50.66 424 SER A O 1
ATOM 3319 N N . ARG A 1 425 ? 8.741 -30.793 -8.962 1.00 52.41 425 ARG A N 1
ATOM 3320 C CA . ARG A 1 425 ? 8.836 -30.336 -7.563 1.00 52.41 425 ARG A CA 1
ATOM 3321 C C . ARG A 1 425 ? 7.960 -29.121 -7.272 1.00 52.41 425 ARG A C 1
ATOM 3323 O O . ARG A 1 425 ? 7.338 -29.079 -6.220 1.00 52.41 425 ARG A O 1
ATOM 3330 N N . HIS A 1 426 ? 7.894 -28.164 -8.194 1.00 44.81 426 HIS A N 1
ATOM 3331 C CA . HIS A 1 426 ? 7.074 -26.967 -8.018 1.00 44.81 426 HIS A CA 1
ATOM 3332 C C . HIS A 1 426 ? 5.571 -27.287 -8.061 1.00 44.81 426 HIS A C 1
ATOM 3334 O O . HIS A 1 426 ? 4.811 -26.783 -7.241 1.00 44.81 426 HIS A O 1
ATOM 3340 N N . VAL A 1 427 ? 5.142 -28.187 -8.953 1.00 52.56 427 VAL A N 1
ATOM 3341 C CA . VAL A 1 427 ? 3.751 -28.672 -8.995 1.00 52.56 427 VAL A CA 1
ATOM 3342 C C . VAL A 1 427 ? 3.392 -29.426 -7.711 1.00 52.56 427 VAL A C 1
ATOM 3344 O O . VAL A 1 427 ? 2.341 -29.168 -7.130 1.00 52.56 427 VAL A O 1
ATOM 3347 N N . GLU A 1 428 ? 4.277 -30.295 -7.211 1.00 60.41 428 GLU A N 1
ATOM 3348 C CA . GLU A 1 428 ? 4.076 -30.971 -5.922 1.00 60.41 428 GLU A CA 1
ATOM 3349 C C . GLU A 1 428 ? 3.987 -29.991 -4.743 1.00 60.41 428 GLU A C 1
ATOM 3351 O O . GLU A 1 428 ? 3.259 -30.239 -3.783 1.00 60.41 428 GLU A O 1
ATOM 3356 N N . GLU A 1 429 ? 4.736 -28.892 -4.784 1.00 53.91 429 GLU A N 1
ATOM 3357 C CA . GLU A 1 429 ? 4.726 -27.850 -3.756 1.00 53.91 429 GLU A CA 1
ATOM 3358 C C . GLU A 1 429 ? 3.439 -27.012 -3.816 1.00 53.91 429 GLU A C 1
ATOM 3360 O O . GLU A 1 429 ? 2.813 -26.772 -2.783 1.00 53.91 429 GLU A O 1
ATOM 3365 N N . MET A 1 430 ? 2.963 -26.681 -5.021 1.00 41.88 430 MET A N 1
ATOM 3366 C CA . MET A 1 430 ? 1.649 -26.067 -5.235 1.00 41.88 430 MET A CA 1
ATOM 3367 C C . MET A 1 430 ? 0.502 -26.963 -4.766 1.00 41.88 430 MET A C 1
ATOM 3369 O O . MET A 1 430 ? -0.436 -26.479 -4.134 1.00 41.88 430 MET A O 1
ATOM 3373 N N . ASP A 1 431 ? 0.561 -28.266 -5.034 1.00 58.66 431 ASP A N 1
ATOM 3374 C CA . ASP A 1 431 ? -0.473 -29.197 -4.582 1.00 58.66 431 ASP A CA 1
ATOM 3375 C C . ASP A 1 431 ? -0.435 -29.396 -3.058 1.00 58.66 431 ASP A C 1
ATOM 3377 O O . ASP A 1 431 ? -1.492 -29.485 -2.425 1.00 58.66 431 ASP A O 1
ATOM 3381 N N . ARG A 1 432 ? 0.750 -29.353 -2.430 1.00 57.69 432 ARG A N 1
ATOM 3382 C CA . ARG A 1 432 ? 0.876 -29.291 -0.961 1.00 57.69 432 ARG A CA 1
ATOM 3383 C C . ARG A 1 432 ? 0.284 -28.007 -0.384 1.00 57.69 432 ARG A C 1
ATOM 3385 O O . ARG A 1 432 ? -0.420 -28.080 0.622 1.00 57.69 432 ARG A O 1
ATOM 3392 N N . MET A 1 433 ? 0.519 -26.855 -1.014 1.00 47.47 433 MET A N 1
ATOM 3393 C CA . MET A 1 433 ? -0.081 -25.582 -0.599 1.00 47.47 433 MET A CA 1
ATOM 3394 C C . MET A 1 433 ? -1.606 -25.609 -0.717 1.00 47.47 433 MET A C 1
ATOM 3396 O O . MET A 1 433 ? -2.294 -25.240 0.233 1.00 47.47 433 MET A O 1
ATOM 3400 N N . LYS A 1 434 ? -2.151 -26.130 -1.823 1.00 55.31 434 LYS A N 1
ATOM 3401 C CA . LYS A 1 434 ? -3.603 -26.317 -1.986 1.00 55.31 434 LYS A CA 1
ATOM 3402 C C . LYS A 1 434 ? -4.189 -27.211 -0.894 1.00 55.31 434 LYS A C 1
ATOM 3404 O O . LYS A 1 434 ? -5.228 -26.875 -0.333 1.00 55.31 434 LYS A O 1
ATOM 3409 N N . ALA A 1 435 ? -3.527 -28.322 -0.570 1.00 62.56 435 ALA A N 1
ATOM 3410 C CA . ALA A 1 435 ? -3.974 -29.222 0.492 1.00 62.56 435 ALA A CA 1
ATOM 3411 C C . ALA A 1 435 ? -3.927 -28.552 1.878 1.00 62.56 435 ALA A C 1
ATOM 3413 O O . ALA A 1 435 ? -4.863 -28.694 2.663 1.00 62.56 435 ALA A O 1
ATOM 3414 N N . SER A 1 436 ? -2.872 -27.781 2.161 1.00 55.03 436 SER A N 1
ATOM 3415 C CA . SER A 1 436 ? -2.749 -26.987 3.392 1.00 55.03 436 SER A CA 1
ATOM 3416 C C . SER A 1 436 ? -3.869 -25.947 3.507 1.00 55.03 436 SER A C 1
ATOM 3418 O O . SER A 1 436 ? -4.491 -25.808 4.559 1.00 55.03 436 SER A O 1
ATOM 3420 N N . PHE A 1 437 ? -4.192 -25.272 2.401 1.00 45.38 437 PHE A N 1
ATOM 3421 C CA . PHE A 1 437 ? -5.271 -24.289 2.343 1.00 45.38 437 PHE A CA 1
ATOM 3422 C C . PHE A 1 437 ? -6.652 -24.920 2.572 1.00 45.38 437 PHE A C 1
ATOM 3424 O O . PHE A 1 437 ? -7.438 -24.410 3.367 1.00 45.38 437 PHE A O 1
ATOM 3431 N N . GLN A 1 438 ? -6.931 -26.071 1.953 1.00 60.97 438 GLN A N 1
ATOM 3432 C CA . GLN A 1 438 ? -8.175 -26.816 2.186 1.00 60.97 438 GLN A CA 1
ATOM 3433 C C . GLN A 1 438 ? -8.316 -27.270 3.647 1.00 60.97 438 GLN A C 1
ATOM 3435 O O . GLN A 1 438 ? -9.404 -27.199 4.222 1.00 60.97 438 GLN A O 1
ATOM 3440 N N . GLU A 1 439 ? -7.225 -27.712 4.276 1.00 68.50 439 GLU A N 1
ATOM 3441 C CA . GLU A 1 439 ? -7.237 -28.066 5.699 1.00 68.50 439 GLU A CA 1
ATOM 3442 C C . GLU A 1 439 ? -7.457 -26.834 6.589 1.00 68.50 439 GLU A C 1
ATOM 3444 O O . GLU A 1 439 ? -8.208 -26.906 7.563 1.00 68.50 439 GLU A O 1
ATOM 3449 N N . PHE A 1 440 ? -6.876 -25.686 6.234 1.00 55.84 440 PHE A N 1
ATOM 3450 C CA . PHE A 1 440 ? -7.128 -24.420 6.919 1.00 55.84 440 PHE A CA 1
ATOM 3451 C C . PHE A 1 440 ? -8.602 -23.993 6.824 1.00 55.84 440 PHE A C 1
ATOM 3453 O O . PHE A 1 440 ? -9.195 -23.621 7.838 1.00 55.84 440 PHE A O 1
ATOM 3460 N N . GLU A 1 441 ? -9.240 -24.104 5.654 1.00 53.72 441 GLU A N 1
ATOM 3461 C CA . GLU A 1 441 ? -10.678 -23.826 5.512 1.00 53.72 441 GLU A CA 1
ATOM 3462 C C . GLU A 1 441 ? -11.528 -24.753 6.385 1.00 53.72 441 GLU A C 1
ATOM 3464 O O . GLU A 1 441 ? -12.433 -24.293 7.086 1.00 53.72 441 GLU A O 1
ATOM 3469 N N . ARG A 1 442 ? -11.183 -26.045 6.432 1.00 74.62 442 ARG A N 1
ATOM 3470 C CA . ARG A 1 442 ? -11.848 -27.019 7.306 1.00 74.62 442 ARG A CA 1
ATOM 3471 C C . ARG A 1 442 ? -11.727 -26.630 8.782 1.00 74.62 442 ARG A C 1
ATOM 3473 O O . ARG A 1 442 ? -12.686 -26.778 9.544 1.00 74.62 442 ARG A O 1
ATOM 3480 N N . GLN A 1 443 ? -10.567 -26.122 9.197 1.00 66.50 443 GLN A N 1
ATOM 3481 C CA . GLN A 1 443 ? -10.352 -25.613 10.555 1.00 66.50 443 GLN A CA 1
ATOM 3482 C C . GLN A 1 443 ? -11.154 -24.331 10.818 1.00 66.50 443 GLN A C 1
ATOM 3484 O O . GLN A 1 443 ? -11.761 -24.209 11.885 1.00 66.50 443 GLN A O 1
ATOM 3489 N N . ARG A 1 444 ? -11.236 -23.413 9.845 1.00 71.12 444 ARG A N 1
ATOM 3490 C CA . ARG A 1 444 ? -12.062 -22.197 9.937 1.00 71.12 444 ARG A CA 1
ATOM 3491 C C . ARG A 1 444 ? -13.533 -22.541 10.159 1.00 71.12 444 ARG A C 1
ATOM 3493 O O . ARG A 1 444 ? -14.131 -22.054 11.117 1.00 71.12 444 ARG A O 1
ATOM 3500 N N . GLU A 1 445 ? -14.095 -23.428 9.341 1.00 76.56 445 GLU A N 1
ATOM 3501 C CA . GLU A 1 445 ? -15.489 -23.873 9.473 1.00 76.56 445 GLU A CA 1
ATOM 3502 C C . GLU A 1 445 ? -15.758 -24.545 10.829 1.00 76.56 445 GLU A C 1
ATOM 3504 O O . GLU A 1 445 ? -16.807 -24.337 11.450 1.00 76.56 445 GLU A O 1
ATOM 3509 N N . GLN A 1 446 ? -14.796 -25.323 11.339 1.00 82.88 446 GLN A N 1
ATOM 3510 C CA . GLN A 1 446 ? -14.892 -25.915 12.675 1.00 82.88 446 GLN A CA 1
ATOM 3511 C C . GLN A 1 446 ? -14.916 -24.852 13.776 1.00 82.88 446 GLN A C 1
ATOM 3513 O O . GLN A 1 446 ? -15.764 -24.934 14.671 1.00 82.88 446 GLN A O 1
ATOM 3518 N N . CYS A 1 447 ? -14.035 -23.854 13.709 1.00 66.38 447 CYS A N 1
ATOM 3519 C CA . CYS A 1 447 ? -13.996 -22.743 14.660 1.00 66.38 447 CYS A CA 1
ATOM 3520 C C . CYS A 1 447 ? -15.287 -21.913 14.624 1.00 66.38 447 CYS A C 1
ATOM 3522 O O . CYS A 1 447 ? -15.869 -21.640 15.677 1.00 66.38 447 CYS A O 1
ATOM 3524 N N . GLU A 1 448 ? -15.799 -21.580 13.439 1.00 70.06 448 GLU A N 1
ATOM 3525 C CA . GLU A 1 448 ? -17.073 -20.867 13.287 1.00 70.06 448 GLU A CA 1
ATOM 3526 C C . GLU A 1 448 ? -18.246 -21.667 13.869 1.00 70.06 448 GLU A C 1
ATOM 3528 O O . GLU A 1 448 ? -19.073 -21.126 14.612 1.00 70.06 448 GLU A O 1
ATOM 3533 N N . SER A 1 449 ? -18.287 -22.980 13.622 1.00 85.81 449 SER A N 1
ATOM 3534 C CA . SER A 1 449 ? -19.294 -23.866 14.213 1.00 85.81 449 SER A CA 1
ATOM 3535 C C . SER A 1 449 ? -19.214 -23.888 15.745 1.00 85.81 449 SER A C 1
ATOM 3537 O O . SER A 1 449 ? -20.243 -23.853 16.431 1.00 85.81 449 SER A O 1
ATOM 3539 N N . GLN A 1 450 ? -18.003 -23.911 16.311 1.00 84.25 450 GLN A N 1
ATOM 3540 C CA . GLN A 1 450 ? -17.799 -23.843 17.761 1.00 84.25 450 GLN A CA 1
ATOM 3541 C C . GLN A 1 450 ? -18.254 -22.499 18.341 1.00 84.25 450 GLN A C 1
ATOM 3543 O O . GLN A 1 450 ? -18.959 -22.481 19.356 1.00 84.25 450 GLN A O 1
ATOM 3548 N N . LEU A 1 451 ? -17.928 -21.388 17.678 1.00 75.00 451 LEU A N 1
ATOM 3549 C CA . LEU A 1 451 ? -18.334 -20.050 18.101 1.00 75.00 451 LEU A CA 1
ATOM 3550 C C . LEU A 1 451 ? -19.862 -19.908 18.113 1.00 75.00 451 LEU A C 1
ATOM 3552 O O . LEU A 1 451 ? -20.434 -19.451 19.104 1.00 75.00 451 LEU A O 1
ATOM 3556 N N . GLN A 1 452 ? -20.543 -20.388 17.070 1.00 85.00 452 GLN A N 1
ATOM 3557 C CA . GLN A 1 452 ? -22.007 -20.393 17.015 1.00 85.00 452 GLN A CA 1
ATOM 3558 C C . GLN A 1 452 ? -22.623 -21.219 18.153 1.00 85.00 452 GLN A C 1
ATOM 3560 O O . GLN A 1 452 ? -23.601 -20.794 18.778 1.00 85.00 452 GLN A O 1
ATOM 3565 N N . ARG A 1 453 ? -22.044 -22.383 18.482 1.00 89.69 453 ARG A N 1
ATOM 3566 C CA . ARG A 1 453 ? -22.496 -23.204 19.621 1.00 89.69 453 ARG A CA 1
ATOM 3567 C C . ARG A 1 453 ? -22.335 -22.468 20.949 1.00 89.69 453 ARG A C 1
ATOM 3569 O O . ARG A 1 453 ? -23.252 -22.509 21.773 1.00 89.69 453 ARG A O 1
ATOM 3576 N N . LEU A 1 454 ? -21.214 -21.776 21.151 1.00 84.25 454 LEU A N 1
ATOM 3577 C CA . LEU A 1 454 ? -20.968 -20.973 22.351 1.00 84.25 454 LEU A CA 1
ATOM 3578 C C . LEU A 1 454 ? -21.959 -19.812 22.465 1.00 84.25 454 LEU A C 1
ATOM 3580 O O . LEU A 1 454 ? -22.585 -19.648 23.512 1.00 84.25 454 LEU A O 1
ATOM 3584 N N . GLN A 1 455 ? -22.190 -19.067 21.384 1.00 83.75 455 GLN A N 1
ATOM 3585 C CA . GLN A 1 455 ? -23.176 -17.983 21.354 1.00 83.75 455 GLN A CA 1
ATOM 3586 C C . GLN A 1 455 ? -24.589 -18.486 21.688 1.00 83.75 455 GLN A C 1
ATOM 3588 O O . GLN A 1 455 ? -25.301 -17.887 22.501 1.00 83.75 455 GLN A O 1
ATOM 3593 N N . GLN A 1 456 ? -24.994 -19.632 21.132 1.00 90.81 456 GLN A N 1
ATOM 3594 C CA . GLN A 1 456 ? -26.275 -20.259 21.465 1.00 90.81 456 GLN A CA 1
ATOM 3595 C C . GLN A 1 456 ? -26.343 -20.705 22.933 1.00 90.81 456 GLN A C 1
ATOM 3597 O O . GLN A 1 456 ? -27.391 -20.558 23.571 1.00 90.81 456 GLN A O 1
ATOM 3602 N N . ALA A 1 457 ? -25.250 -21.235 23.488 1.00 88.56 457 ALA A N 1
ATOM 3603 C CA . ALA A 1 457 ? -25.175 -21.635 24.891 1.00 88.56 457 ALA A CA 1
ATOM 3604 C C . ALA A 1 457 ? -25.289 -20.427 25.835 1.00 88.56 457 ALA A C 1
ATOM 3606 O O . ALA A 1 457 ? -26.071 -20.474 26.790 1.00 88.56 457 ALA A O 1
ATOM 3607 N N . ILE A 1 458 ? -24.592 -19.327 25.531 1.00 87.69 458 ILE A N 1
ATOM 3608 C CA . ILE A 1 458 ? -24.686 -18.058 26.266 1.00 87.69 458 ILE A CA 1
ATOM 3609 C C . ILE A 1 458 ? -26.129 -17.545 26.238 1.00 87.69 458 ILE A C 1
ATOM 3611 O O . ILE A 1 458 ? -26.714 -17.292 27.292 1.00 87.69 458 ILE A O 1
ATOM 3615 N N . LYS A 1 459 ? -26.761 -17.499 25.058 1.00 90.19 459 LYS A N 1
ATOM 3616 C CA . LYS A 1 459 ? -28.159 -17.066 24.910 1.00 90.19 459 LYS A CA 1
ATOM 3617 C C . LYS A 1 459 ? -29.122 -17.920 25.742 1.00 90.19 459 LYS A C 1
ATOM 3619 O O . LYS A 1 459 ? -29.983 -17.381 26.438 1.00 90.19 459 LYS A O 1
ATOM 3624 N N . LYS A 1 460 ? -28.964 -19.249 25.730 1.00 94.00 460 LYS A N 1
ATOM 3625 C CA . LYS A 1 460 ? -29.768 -20.168 26.561 1.00 94.00 460 LYS A CA 1
ATOM 3626 C C . LYS A 1 460 ? -29.560 -19.920 28.057 1.00 94.00 460 LYS A C 1
ATOM 3628 O O . LYS A 1 460 ? -30.532 -19.933 28.814 1.00 94.00 460 LYS A O 1
ATOM 3633 N N . ARG A 1 461 ? -28.319 -19.668 28.485 1.00 93.69 461 ARG A N 1
ATOM 3634 C CA . ARG A 1 461 ? -27.996 -19.349 29.881 1.00 93.69 461 ARG A CA 1
ATOM 3635 C C . ARG A 1 461 ? -28.650 -18.041 30.323 1.00 93.69 461 ARG A C 1
ATOM 3637 O O . ARG A 1 461 ? -29.297 -18.034 31.366 1.00 93.69 461 ARG A O 1
ATOM 3644 N N . MET A 1 462 ? -28.581 -16.991 29.504 1.00 90.50 462 MET A N 1
ATOM 3645 C CA . MET A 1 462 ? -29.234 -15.707 29.790 1.00 90.50 462 MET A CA 1
ATOM 3646 C C . MET A 1 462 ? -30.754 -15.849 29.947 1.00 90.50 462 MET A C 1
ATOM 3648 O O . MET A 1 462 ? -31.330 -15.293 30.880 1.00 90.50 462 MET A O 1
ATOM 3652 N N . VAL A 1 463 ? -31.412 -16.634 29.084 1.00 92.19 463 VAL A N 1
ATOM 3653 C CA . VAL A 1 463 ? -32.859 -16.902 29.194 1.00 92.19 463 VAL A CA 1
ATOM 3654 C C . VAL A 1 463 ? -33.190 -17.652 30.488 1.00 92.19 463 VAL A C 1
ATOM 3656 O O . VAL A 1 463 ? -34.140 -17.287 31.180 1.00 92.19 463 VAL A O 1
ATOM 3659 N N . LYS A 1 464 ? -32.395 -18.664 30.857 1.00 92.69 464 LYS A N 1
ATOM 3660 C CA . LYS A 1 464 ? -32.591 -19.431 32.098 1.00 92.69 464 LYS A CA 1
ATOM 3661 C C . LYS A 1 464 ? -32.386 -18.569 33.347 1.00 92.69 464 LYS A C 1
ATOM 3663 O O . LYS A 1 464 ? -33.184 -18.649 34.278 1.00 92.69 464 LYS A O 1
ATOM 3668 N N . GLU A 1 465 ? -31.349 -17.733 33.361 1.00 91.50 465 GLU A N 1
ATOM 3669 C CA . GLU A 1 465 ? -31.090 -16.803 34.464 1.00 91.50 465 GLU A CA 1
ATOM 3670 C C . GLU A 1 465 ? -32.217 -15.773 34.594 1.00 91.50 465 GLU A C 1
ATOM 3672 O O . GLU A 1 465 ? -32.701 -15.546 35.705 1.00 91.50 465 GLU A O 1
ATOM 3677 N N . ARG A 1 466 ? -32.714 -15.228 33.475 1.00 90.25 466 ARG A N 1
ATOM 3678 C CA . ARG A 1 466 ? -33.872 -14.323 33.467 1.00 90.25 466 ARG A CA 1
ATOM 3679 C C . ARG A 1 466 ? -35.131 -14.999 34.013 1.00 90.25 466 ARG A C 1
ATOM 3681 O O . ARG A 1 466 ? -35.767 -14.439 34.897 1.00 90.25 466 ARG A O 1
ATOM 3688 N N . ALA A 1 467 ? -35.426 -16.227 33.586 1.00 87.69 467 ALA A N 1
ATOM 3689 C CA . ALA A 1 467 ? -36.562 -16.999 34.095 1.00 87.69 467 ALA A CA 1
ATOM 3690 C C . ALA A 1 467 ? -36.445 -17.332 35.596 1.00 87.69 467 ALA A C 1
ATOM 3692 O O . ALA A 1 467 ? -37.456 -17.439 36.283 1.00 87.69 467 ALA A O 1
ATOM 3693 N N . SER A 1 468 ? -35.223 -17.491 36.121 1.00 85.38 468 SER A N 1
ATOM 3694 C CA . SER A 1 468 ? -34.993 -17.737 37.554 1.00 85.38 468 SER A CA 1
ATOM 3695 C C . SER A 1 468 ? -35.075 -16.477 38.421 1.00 85.38 468 SER A C 1
ATOM 3697 O O . SER A 1 468 ? -35.408 -16.574 39.601 1.00 85.38 468 SER A O 1
ATOM 3699 N N . LYS A 1 469 ? -34.767 -15.306 37.843 1.00 87.69 469 LYS A N 1
ATOM 3700 C CA . LYS A 1 469 ? -34.811 -13.999 38.517 1.00 87.69 469 LYS A CA 1
ATOM 3701 C C . LYS A 1 469 ? -36.176 -13.326 38.415 1.00 87.69 469 LYS A C 1
ATOM 3703 O O . LYS A 1 469 ? -36.467 -12.458 39.233 1.00 87.69 469 LYS A O 1
ATOM 3708 N N . GLU A 1 470 ? -37.004 -13.701 37.439 1.00 81.88 470 GLU A N 1
ATOM 3709 C CA . GLU A 1 470 ? -38.379 -13.219 37.374 1.00 81.88 470 GLU A CA 1
ATOM 3710 C C . GLU A 1 470 ? -39.138 -13.698 38.622 1.00 81.88 470 GLU A C 1
ATOM 3712 O O . GLU A 1 470 ? -39.256 -14.906 38.858 1.00 81.88 470 GLU A O 1
ATOM 3717 N N . PRO A 1 471 ? -39.621 -12.772 39.471 1.00 77.62 471 PRO A N 1
ATOM 3718 C CA . PRO A 1 471 ? -40.358 -13.149 40.661 1.00 77.62 471 PRO A CA 1
ATOM 3719 C C . PRO A 1 471 ? -41.584 -13.941 40.219 1.00 77.62 471 PRO A C 1
ATOM 3721 O O . PRO A 1 471 ? -42.364 -13.466 39.390 1.00 77.62 471 PRO A O 1
ATOM 3724 N N . LYS A 1 472 ? -41.756 -15.152 40.774 1.00 77.44 472 LYS A N 1
ATOM 3725 C CA . LYS A 1 472 ? -42.976 -15.940 40.561 1.00 77.44 472 LYS A CA 1
ATOM 3726 C C . LYS A 1 472 ? -44.161 -15.000 40.780 1.00 77.44 472 LYS A C 1
ATOM 3728 O O . LYS A 1 472 ? -44.211 -14.390 41.854 1.00 77.44 472 LYS A O 1
ATOM 3733 N N . PRO A 1 473 ? -45.063 -14.839 39.795 1.00 70.75 473 PRO A N 1
ATOM 3734 C CA . PRO A 1 473 ? -46.143 -13.876 39.900 1.00 70.75 473 PRO A CA 1
ATOM 3735 C C . PRO A 1 473 ? -46.899 -14.169 41.189 1.00 70.75 473 PRO A C 1
ATOM 3737 O O . PRO A 1 473 ? -47.470 -15.250 41.351 1.00 70.75 473 PRO A O 1
ATOM 3740 N N . GLN A 1 474 ? -46.833 -13.234 42.140 1.00 78.56 474 GLN A N 1
ATOM 3741 C CA . GLN A 1 474 ? -47.615 -13.358 43.358 1.00 78.56 474 GLN A CA 1
ATOM 3742 C C . GLN A 1 474 ? -49.079 -13.469 42.926 1.00 78.56 474 GLN A C 1
ATOM 3744 O O . GLN A 1 474 ? -49.513 -12.679 42.078 1.00 78.56 474 GLN A O 1
ATOM 3749 N N . PRO A 1 475 ? -49.837 -14.449 43.448 1.00 81.69 475 PRO A N 1
ATOM 3750 C CA . PRO A 1 475 ? -51.234 -14.595 43.089 1.00 81.69 475 PRO A CA 1
ATOM 3751 C C . PRO A 1 475 ? -51.936 -13.265 43.355 1.00 81.69 475 PRO A C 1
ATOM 3753 O O . PRO A 1 475 ? -51.972 -12.784 44.489 1.00 81.69 475 PRO A O 1
ATOM 3756 N N . LEU A 1 476 ? -52.438 -12.646 42.280 1.00 79.81 476 LEU A N 1
ATOM 3757 C CA . LEU A 1 476 ? -53.126 -11.362 42.349 1.00 79.81 476 LEU A CA 1
ATOM 3758 C C . LEU A 1 476 ? -54.208 -11.458 43.417 1.00 79.81 476 LEU A C 1
ATOM 3760 O O . LEU A 1 476 ? -55.050 -12.359 43.389 1.00 79.81 476 LEU A O 1
ATOM 3764 N N . THR A 1 477 ? -54.212 -10.510 44.348 1.00 88.69 477 THR A N 1
ATOM 3765 C CA . THR A 1 477 ? -55.273 -10.451 45.351 1.00 88.69 477 THR A CA 1
ATOM 3766 C C . THR A 1 477 ? -56.627 -10.328 44.650 1.00 88.69 477 THR A C 1
ATOM 3768 O O . THR A 1 477 ? -56.745 -9.721 43.581 1.00 88.69 477 THR A O 1
ATOM 3771 N N . ARG A 1 478 ? -57.695 -10.843 45.269 1.00 86.38 478 ARG A N 1
ATOM 3772 C CA . ARG A 1 478 ? -59.071 -10.760 44.735 1.00 86.38 478 ARG A CA 1
ATOM 3773 C C . ARG A 1 478 ? -59.466 -9.332 44.313 1.00 86.38 478 ARG A C 1
ATOM 3775 O O . ARG A 1 478 ? -60.238 -9.153 43.375 1.00 86.38 478 ARG A O 1
ATOM 3782 N N . LYS A 1 479 ? -58.922 -8.305 44.985 1.00 88.25 479 LYS A N 1
ATOM 3783 C CA . LYS A 1 479 ? -59.096 -6.885 44.626 1.00 88.25 479 LYS A CA 1
ATOM 3784 C C . LYS A 1 479 ? -58.358 -6.508 43.338 1.00 88.25 479 LYS A C 1
ATOM 3786 O O . LYS A 1 479 ? -58.944 -5.846 42.484 1.00 88.25 479 LYS A O 1
ATOM 3791 N N . GLN A 1 480 ? -57.107 -6.932 43.179 1.00 89.62 480 GLN A N 1
ATOM 3792 C CA . GLN A 1 480 ? -56.328 -6.684 41.963 1.00 89.62 480 GLN A CA 1
ATOM 3793 C C . GLN A 1 480 ? -56.917 -7.423 40.754 1.00 89.62 480 GLN A C 1
ATOM 3795 O O . GLN A 1 480 ? -57.034 -6.819 39.693 1.00 89.62 480 GLN A O 1
ATOM 3800 N N . GLN A 1 481 ? -57.391 -8.663 40.927 1.00 90.00 481 GLN A N 1
ATOM 3801 C CA . GLN A 1 481 ? -58.082 -9.412 39.866 1.00 90.00 481 GLN A CA 1
ATOM 3802 C C . GLN A 1 481 ? -59.342 -8.685 39.378 1.00 90.00 481 GLN A C 1
ATOM 3804 O O . GLN A 1 481 ? -59.523 -8.498 38.177 1.00 90.00 481 GLN A O 1
ATOM 3809 N N . LYS A 1 482 ? -60.176 -8.186 40.301 1.00 91.56 482 LYS A N 1
ATOM 3810 C CA . LYS A 1 482 ? -61.360 -7.383 39.951 1.00 91.56 482 LYS A CA 1
ATOM 3811 C C . LYS A 1 482 ? -60.995 -6.075 39.244 1.00 91.56 482 LYS A C 1
ATOM 3813 O O . LYS A 1 482 ? -61.697 -5.664 38.324 1.00 91.56 482 LYS A O 1
ATOM 3818 N N . LYS A 1 483 ? -59.903 -5.418 39.650 1.00 92.88 483 LYS A N 1
ATOM 3819 C CA . LYS A 1 483 ? -59.418 -4.190 39.000 1.00 92.88 483 LYS A CA 1
ATOM 3820 C C . LYS A 1 483 ? -58.935 -4.467 37.572 1.00 92.88 483 LYS A C 1
ATOM 3822 O O . LYS A 1 483 ? -59.266 -3.695 36.678 1.00 92.88 483 LYS A O 1
ATOM 3827 N N . LEU A 1 484 ? -58.225 -5.578 37.360 1.00 89.94 484 LEU A N 1
ATOM 3828 C CA . LEU A 1 484 ? -57.754 -5.994 36.038 1.00 89.94 484 LEU A CA 1
ATOM 3829 C C . LEU A 1 484 ? -58.925 -6.340 35.108 1.00 89.94 484 LEU A C 1
ATOM 3831 O O . LEU A 1 484 ? -58.999 -5.821 33.999 1.00 89.94 484 LEU A O 1
ATOM 3835 N N . GLN A 1 485 ? -59.896 -7.117 35.599 1.00 92.25 485 GLN A N 1
ATOM 3836 C CA . GLN A 1 485 ? -61.119 -7.433 34.852 1.00 92.25 485 GLN A CA 1
ATOM 3837 C C . GLN A 1 485 ? -61.905 -6.170 34.482 1.00 92.25 485 GLN A C 1
ATOM 3839 O O . GLN A 1 485 ? -62.396 -6.053 33.362 1.00 92.25 485 GLN A O 1
ATOM 3844 N N . LYS A 1 486 ? -61.981 -5.188 35.391 1.00 92.94 486 LYS A N 1
ATOM 3845 C CA . LYS A 1 486 ? -62.633 -3.902 35.116 1.00 92.94 486 LYS A CA 1
ATOM 3846 C C . LYS A 1 486 ? -61.882 -3.096 34.050 1.00 92.94 486 LYS A C 1
ATOM 3848 O O . LYS A 1 486 ? -62.524 -2.521 33.178 1.00 92.94 486 LYS A O 1
ATOM 3853 N N . GLN A 1 487 ? -60.548 -3.086 34.076 1.00 91.25 487 GLN A N 1
ATOM 3854 C CA . GLN A 1 487 ? -59.734 -2.427 33.045 1.00 91.25 487 GLN A CA 1
ATOM 3855 C C . GLN A 1 487 ? -59.861 -3.107 31.676 1.00 91.25 487 GLN A C 1
ATOM 3857 O O . GLN A 1 487 ? -59.973 -2.417 30.665 1.00 91.25 487 GLN A O 1
ATOM 3862 N N . GLU A 1 488 ? -59.895 -4.439 31.617 1.00 91.31 488 GLU A N 1
ATOM 3863 C CA . GLU A 1 488 ? -60.135 -5.159 30.361 1.00 91.31 488 GLU A CA 1
ATOM 3864 C C . GLU A 1 488 ? -61.545 -4.919 29.817 1.00 91.31 488 GLU A C 1
ATOM 3866 O O . GLU A 1 488 ? -61.708 -4.706 28.615 1.00 91.31 488 GLU A O 1
ATOM 3871 N N . GLN A 1 489 ? -62.562 -4.892 30.683 1.00 90.06 489 GLN A N 1
ATOM 3872 C CA . GLN A 1 489 ? -63.926 -4.534 30.290 1.00 90.06 489 GLN A CA 1
ATOM 3873 C C . GLN A 1 489 ? -64.002 -3.099 29.758 1.00 90.06 489 GLN A C 1
ATOM 3875 O O . GLN A 1 489 ? -64.635 -2.874 28.730 1.00 90.06 489 GLN A O 1
ATOM 3880 N N . GLN A 1 490 ? -63.306 -2.148 30.387 1.00 86.94 490 GLN A N 1
ATOM 3881 C CA . GLN A 1 490 ? -63.221 -0.763 29.911 1.00 86.94 490 GLN A CA 1
ATOM 3882 C C . GLN A 1 490 ? -62.498 -0.654 28.563 1.00 86.94 490 GLN A C 1
ATOM 3884 O O . GLN A 1 490 ? -62.995 0.028 27.673 1.00 86.94 490 GLN A O 1
ATOM 3889 N N . LYS A 1 491 ? -61.386 -1.374 28.357 1.00 87.00 491 LYS A N 1
ATOM 3890 C CA . LYS A 1 491 ? -60.696 -1.421 27.053 1.00 87.00 491 LYS A CA 1
ATOM 3891 C C . LYS A 1 491 ? -61.573 -2.034 25.958 1.00 87.00 491 LYS A C 1
ATOM 3893 O O . LYS A 1 491 ? -61.581 -1.544 24.833 1.00 87.00 491 LYS A O 1
ATOM 3898 N N . ARG A 1 492 ? -62.336 -3.084 26.278 1.00 85.38 492 ARG A N 1
ATOM 3899 C CA . ARG A 1 492 ? -63.294 -3.697 25.341 1.00 85.38 492 ARG A CA 1
ATOM 3900 C C . ARG A 1 492 ? -64.484 -2.785 25.040 1.00 85.38 492 ARG A C 1
ATOM 3902 O O . ARG A 1 492 ? -64.984 -2.830 23.922 1.00 85.38 492 ARG A O 1
ATOM 3909 N N . ALA A 1 493 ? -64.922 -1.976 26.004 1.00 80.19 493 ALA A N 1
ATOM 3910 C CA . ALA A 1 493 ? -65.973 -0.981 25.808 1.00 80.19 493 ALA A CA 1
ATOM 3911 C C . ALA A 1 493 ? -65.486 0.202 24.954 1.00 80.19 493 ALA A C 1
ATOM 3913 O O . ALA A 1 493 ? -66.168 0.577 24.008 1.00 80.19 493 ALA A O 1
ATOM 3914 N N . ALA A 1 494 ? -64.278 0.713 25.212 1.00 78.81 494 ALA A N 1
ATOM 3915 C CA . ALA A 1 494 ? -63.662 1.780 24.418 1.00 78.81 494 ALA A CA 1
ATOM 3916 C C . ALA A 1 494 ? -63.423 1.357 22.959 1.00 78.81 494 ALA A C 1
ATOM 3918 O O . ALA A 1 494 ? -63.637 2.136 22.042 1.00 78.81 494 ALA A O 1
ATOM 3919 N N . LYS A 1 495 ? -63.068 0.087 22.723 1.00 79.44 495 LYS A N 1
ATOM 3920 C CA . LYS A 1 495 ? -62.898 -0.463 21.368 1.00 79.44 495 LYS A CA 1
ATOM 3921 C C . LYS A 1 495 ? -64.225 -0.710 20.622 1.00 79.44 495 LYS A C 1
ATOM 3923 O O . LYS A 1 495 ? -64.198 -1.116 19.467 1.00 79.44 495 LYS A O 1
ATOM 3928 N N . LYS A 1 496 ? -65.380 -0.527 21.276 1.00 74.62 496 LYS A N 1
ATOM 3929 C CA . LYS A 1 496 ? -66.717 -0.721 20.689 1.00 74.62 496 LYS A CA 1
ATOM 3930 C C . LYS A 1 496 ? -67.451 0.583 20.363 1.00 74.62 496 LYS A C 1
ATOM 3932 O O . LYS A 1 496 ? -68.581 0.496 19.893 1.00 74.62 496 LYS A O 1
ATOM 3937 N N . GLN A 1 497 ? -66.857 1.758 20.587 1.00 58.44 497 GLN A N 1
ATOM 3938 C CA . GLN A 1 497 ? -67.421 2.993 20.039 1.00 58.44 497 GLN A CA 1
ATOM 3939 C C . GLN A 1 497 ? -67.152 3.037 18.526 1.00 58.44 497 GLN A C 1
ATOM 3941 O O . GLN A 1 497 ? -65.992 2.941 18.132 1.00 58.44 497 GLN A O 1
ATOM 3946 N N . PRO A 1 498 ? -68.194 3.101 17.680 1.00 59.00 498 PRO A N 1
ATOM 3947 C CA . PRO A 1 498 ? -68.020 3.229 16.242 1.00 59.00 498 PRO A CA 1
ATOM 3948 C C . PRO A 1 498 ? -67.575 4.654 15.892 1.00 59.00 498 PRO A C 1
ATOM 3950 O O . PR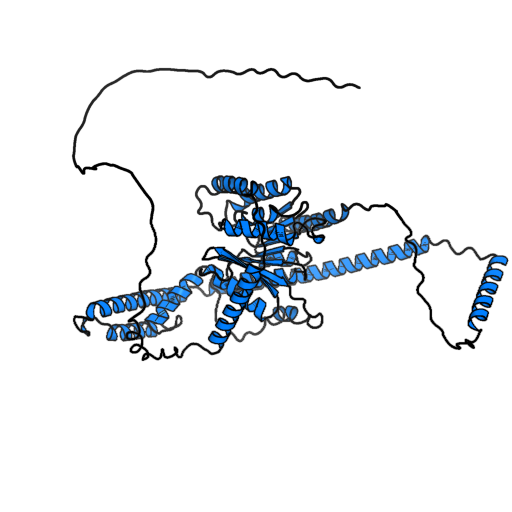O A 1 498 ? -68.124 5.617 16.426 1.00 59.00 498 PRO A O 1
ATOM 3953 N N . ASP A 1 499 ? -66.608 4.760 14.979 1.00 59.62 499 ASP A N 1
ATOM 3954 C CA . ASP A 1 499 ? -66.135 5.999 14.349 1.00 59.62 499 ASP A CA 1
ATOM 3955 C C . ASP A 1 499 ? -67.244 6.631 13.486 1.00 59.62 499 ASP A C 1
ATOM 3957 O O . ASP A 1 499 ? -67.221 6.581 12.256 1.00 59.62 499 ASP A O 1
ATOM 3961 N N . ALA A 1 500 ? -68.258 7.198 14.131 1.00 57.44 500 ALA A N 1
ATOM 3962 C CA . ALA A 1 500 ? -69.308 7.975 13.492 1.00 57.44 500 ALA A CA 1
ATOM 3963 C C . ALA A 1 500 ? -69.165 9.430 13.936 1.00 57.44 500 ALA A C 1
ATOM 3965 O O . ALA A 1 500 ? -69.789 9.829 14.907 1.00 57.44 500 ALA A O 1
ATOM 3966 N N . GLU A 1 501 ? -68.268 10.154 13.263 1.00 56.66 501 GLU A N 1
ATOM 3967 C CA . GLU A 1 501 ? -68.301 11.601 12.983 1.00 56.66 501 GLU A CA 1
ATOM 3968 C C . GLU A 1 501 ? -66.905 12.031 12.510 1.00 56.66 501 GLU A C 1
ATOM 3970 O O . GLU A 1 501 ? -66.065 12.518 13.261 1.00 56.66 501 GLU A O 1
ATOM 3975 N N . ARG A 1 502 ? -66.640 11.803 11.219 1.00 48.69 502 ARG A N 1
ATOM 3976 C CA . ARG A 1 502 ? -65.571 12.480 10.481 1.00 48.69 502 ARG A CA 1
ATOM 3977 C C . ARG A 1 502 ? -66.262 13.419 9.492 1.00 48.69 502 ARG A C 1
ATOM 3979 O O . ARG A 1 502 ? -66.508 13.045 8.350 1.00 48.69 502 ARG A O 1
ATOM 3986 N N . GLY A 1 503 ? -66.666 14.582 9.996 1.00 50.19 503 GLY A N 1
ATOM 3987 C CA . GLY A 1 503 ? -67.205 15.697 9.223 1.00 50.19 503 GLY A CA 1
ATOM 3988 C C . GLY A 1 503 ? -66.226 16.867 9.254 1.00 50.19 503 GLY A C 1
ATOM 3989 O O . GLY A 1 503 ? -65.807 17.264 10.334 1.00 50.19 503 GLY A O 1
ATOM 3990 N N . ASP A 1 504 ? -65.866 17.310 8.051 1.00 51.81 504 ASP A N 1
ATOM 3991 C CA . ASP A 1 504 ? -65.287 18.582 7.601 1.00 51.81 504 ASP A CA 1
ATOM 3992 C C . ASP A 1 504 ? -64.247 19.352 8.441 1.00 51.81 504 ASP A C 1
ATOM 3994 O O . ASP A 1 504 ? -64.418 19.705 9.604 1.00 51.81 504 ASP A O 1
ATOM 3998 N N . SER A 1 505 ? -63.162 19.678 7.731 1.00 45.31 505 SER A N 1
ATOM 3999 C CA . SER A 1 505 ? -62.069 20.600 8.060 1.00 45.31 505 SER A CA 1
ATOM 4000 C C . SER A 1 505 ? -62.575 22.001 8.467 1.00 45.31 505 SER A C 1
ATOM 4002 O O . SER A 1 505 ? -63.679 22.379 8.073 1.00 45.31 505 SER A O 1
ATOM 4004 N N . PRO A 1 506 ? -61.770 22.826 9.170 1.00 56.22 506 PRO A N 1
ATOM 4005 C CA . PRO A 1 506 ? -60.739 23.586 8.450 1.00 56.22 506 PRO A CA 1
ATOM 4006 C C . PRO A 1 506 ? -59.423 23.840 9.221 1.00 56.22 506 PRO A C 1
ATOM 4008 O O . PRO A 1 506 ? -59.407 24.032 10.429 1.00 56.22 506 PRO A O 1
ATOM 4011 N N . GLU A 1 507 ? -58.338 23.899 8.441 1.00 54.50 507 GLU A N 1
ATOM 4012 C CA . GLU A 1 507 ? -57.273 24.912 8.541 1.00 54.50 507 GLU A CA 1
ATOM 4013 C C . GLU A 1 507 ? -56.564 25.071 9.906 1.00 54.50 507 GLU A C 1
ATOM 4015 O O . GLU A 1 507 ? -56.891 25.940 10.710 1.00 54.50 507 GLU A O 1
ATOM 4020 N N . GLU A 1 508 ? -55.517 24.267 10.138 1.00 41.91 508 GLU A N 1
ATOM 4021 C CA . GLU A 1 508 ? -54.588 24.454 11.261 1.00 41.91 508 GLU A CA 1
ATOM 4022 C C . GLU A 1 508 ? -53.344 25.247 10.838 1.00 41.91 508 GLU A C 1
ATOM 4024 O O . GLU A 1 508 ? -52.523 24.808 10.030 1.00 41.91 508 GLU A O 1
ATOM 4029 N N . GLN A 1 509 ? -53.219 26.429 11.441 1.00 43.78 509 GLN A N 1
ATOM 4030 C CA . GLN A 1 509 ? -51.974 27.164 11.626 1.00 43.78 509 GLN A CA 1
ATOM 4031 C C . GLN A 1 509 ? -51.058 26.389 12.584 1.00 43.78 509 GLN A C 1
ATOM 4033 O O . GLN A 1 509 ? -51.490 25.968 13.656 1.00 43.78 509 GLN A O 1
ATOM 4038 N N . GLU A 1 510 ? -49.783 26.247 12.218 1.00 46.50 510 GLU A N 1
ATOM 4039 C CA . GLU A 1 510 ? -48.728 25.699 13.078 1.00 46.50 510 GLU A CA 1
ATOM 4040 C C . GLU A 1 510 ? -48.552 26.525 14.367 1.00 46.50 510 GLU A C 1
ATOM 4042 O O . GLU A 1 510 ? -48.282 27.729 14.290 1.00 46.50 510 GLU A O 1
ATOM 4047 N N . PRO A 1 511 ? -48.579 25.903 15.561 1.00 43.97 511 PRO A N 1
ATOM 4048 C CA . PRO A 1 511 ? -48.001 26.491 16.752 1.00 43.97 511 PRO A CA 1
ATOM 4049 C C . PRO A 1 511 ? -46.562 26.002 16.960 1.00 43.97 511 PRO A C 1
ATOM 4051 O O . PRO A 1 511 ? -46.250 24.812 16.926 1.00 43.97 511 PRO A O 1
ATOM 4054 N N . GLN A 1 512 ? -45.688 26.970 17.223 1.00 44.00 512 GLN A N 1
ATOM 4055 C CA . GLN A 1 512 ? -44.286 26.798 17.587 1.00 44.00 512 GLN A CA 1
ATOM 4056 C C . GLN A 1 512 ? -44.116 25.920 18.839 1.00 44.00 512 GLN A C 1
ATOM 4058 O O . GLN A 1 512 ? -44.753 26.142 19.869 1.00 44.00 512 GLN A O 1
ATOM 4063 N N . VAL A 1 513 ? -43.192 24.960 18.762 1.00 42.25 513 VAL A N 1
ATOM 4064 C CA . VAL A 1 513 ? -42.742 24.131 19.890 1.00 42.25 513 VAL A CA 1
ATOM 4065 C C . VAL A 1 513 ? -41.633 24.871 20.656 1.00 42.25 513 VAL A C 1
ATOM 4067 O O . VAL A 1 513 ? -40.673 25.315 20.022 1.00 42.25 513 VAL A O 1
ATOM 4070 N N . PRO A 1 514 ? -41.690 24.997 21.998 1.00 44.62 514 PRO A N 1
ATOM 4071 C CA . PRO A 1 514 ? -40.583 25.538 22.773 1.00 44.62 514 PRO A CA 1
ATOM 4072 C C . PRO A 1 514 ? -39.497 24.483 23.013 1.00 44.62 514 PRO A C 1
ATOM 4074 O O . PRO A 1 514 ? -39.774 23.350 23.408 1.00 44.62 514 PRO A O 1
ATOM 4077 N N . LEU A 1 515 ? -38.249 24.912 22.813 1.00 38.12 515 LEU A N 1
ATOM 4078 C CA . LEU A 1 515 ? -37.016 24.211 23.163 1.00 38.12 515 LEU A CA 1
ATOM 4079 C C . LEU A 1 515 ? -37.020 23.821 24.654 1.00 38.12 515 LEU A C 1
ATOM 4081 O O . LEU A 1 515 ? -36.995 24.693 25.524 1.00 38.12 515 LEU A O 1
ATOM 4085 N N . LEU A 1 516 ? -36.992 22.521 24.944 1.00 34.84 516 LEU A N 1
ATOM 4086 C CA . LEU A 1 516 ? -36.623 21.989 26.254 1.00 34.84 516 LEU A CA 1
ATOM 4087 C C . LEU A 1 516 ? -35.170 21.515 26.204 1.00 34.84 516 LEU A C 1
ATOM 4089 O O . LEU A 1 516 ? -34.793 20.688 25.378 1.00 34.84 516 LEU A O 1
ATOM 4093 N N . GLN A 1 517 ? -34.365 22.090 27.095 1.00 45.59 517 GLN A N 1
ATOM 4094 C CA . GLN A 1 517 ? -33.031 21.622 27.442 1.00 45.59 517 GLN A CA 1
ATOM 4095 C C . GLN A 1 517 ? -33.147 20.311 28.224 1.00 45.59 517 GLN A C 1
ATOM 4097 O O . GLN A 1 517 ? -33.767 20.289 29.285 1.00 45.59 517 GLN A O 1
ATOM 4102 N N . GLU A 1 518 ? -32.478 19.259 27.761 1.00 37.81 518 GLU A N 1
ATOM 4103 C CA . GLU A 1 518 ? -32.103 18.128 28.608 1.00 37.81 518 GLU A CA 1
ATOM 4104 C C . GLU A 1 518 ? -30.594 17.919 28.505 1.00 37.81 518 GLU A C 1
ATOM 4106 O O . GLU A 1 518 ? -30.051 17.590 27.452 1.00 37.81 518 GLU A O 1
ATOM 4111 N N . GLY A 1 519 ? -29.914 18.158 29.625 1.00 43.41 519 GLY A N 1
ATOM 4112 C CA . GLY A 1 519 ? -28.605 17.589 29.889 1.00 43.41 519 GLY A CA 1
ATOM 4113 C C . GLY A 1 519 ? -28.777 16.251 30.600 1.00 43.41 519 GLY A C 1
ATOM 4114 O O . GLY A 1 519 ? -29.601 16.138 31.504 1.00 43.41 519 GLY A O 1
ATOM 4115 N N . ALA A 1 520 ? -27.967 15.266 30.227 1.00 34.75 520 ALA A N 1
ATOM 4116 C CA . ALA A 1 520 ? -27.577 14.179 31.113 1.00 34.75 520 ALA A CA 1
ATOM 4117 C C . ALA A 1 520 ? -26.297 13.524 30.587 1.00 34.75 520 ALA A C 1
ATOM 4119 O O . ALA A 1 520 ? -26.275 12.870 29.548 1.00 34.75 520 ALA A O 1
ATOM 4120 N N . GLU A 1 521 ? -25.235 13.720 31.357 1.00 45.12 521 GLU A N 1
ATOM 4121 C CA . GLU A 1 521 ? -24.022 12.920 31.375 1.00 45.12 521 GLU A CA 1
ATOM 4122 C C . GLU A 1 521 ? -24.343 11.436 31.624 1.00 45.12 521 GLU A C 1
ATOM 4124 O O . GLU A 1 521 ? -25.171 11.115 32.483 1.00 45.12 521 GLU A O 1
ATOM 4129 N N . ARG A 1 522 ? -23.617 10.540 30.948 1.00 35.91 522 ARG A N 1
ATOM 4130 C CA . ARG A 1 522 ? -22.925 9.376 31.538 1.00 35.91 522 ARG A CA 1
ATOM 4131 C C . ARG A 1 522 ? -22.124 8.673 30.449 1.00 35.91 522 ARG A C 1
ATOM 4133 O O . ARG A 1 522 ? -22.678 8.259 29.437 1.00 35.91 522 ARG A O 1
ATOM 4140 N N . GLY A 1 523 ? -20.816 8.616 30.669 1.00 42.31 523 GLY A N 1
ATOM 4141 C CA . GLY A 1 523 ? -19.866 7.963 29.787 1.00 42.31 523 GLY A CA 1
ATOM 4142 C C . GLY A 1 523 ? -19.814 6.456 29.990 1.00 42.31 523 GLY A C 1
ATOM 4143 O O . GLY A 1 523 ? -20.028 5.971 31.098 1.00 42.31 523 GLY A O 1
ATOM 4144 N N . ASP A 1 524 ? -19.439 5.779 28.912 1.00 34.69 524 ASP A N 1
ATOM 4145 C CA . ASP A 1 524 ? -18.752 4.496 28.929 1.00 34.69 524 ASP A CA 1
ATOM 4146 C C . ASP A 1 524 ? -17.416 4.708 28.197 1.00 34.69 524 ASP A C 1
ATOM 4148 O O . ASP A 1 524 ? -17.357 5.378 27.161 1.00 34.69 524 ASP A O 1
ATOM 4152 N N . SER A 1 525 ? -16.323 4.245 28.803 1.00 46.28 525 SER A N 1
ATOM 4153 C CA . SER A 1 525 ? -14.951 4.443 28.328 1.00 46.28 525 SER A CA 1
ATOM 4154 C C . SER A 1 525 ? -14.613 3.529 27.132 1.00 46.28 525 SER A C 1
ATOM 4156 O O . SER A 1 525 ? -15.130 2.416 27.056 1.00 46.28 525 SER A O 1
ATOM 4158 N N . PRO A 1 526 ? -13.705 3.924 26.212 1.00 44.44 526 PRO A N 1
ATOM 4159 C CA . PRO A 1 526 ? -13.396 3.144 25.003 1.00 44.44 526 PRO A CA 1
ATOM 4160 C C . PRO A 1 526 ? -12.397 1.981 25.195 1.00 44.44 526 PRO A C 1
ATOM 4162 O O . PRO A 1 526 ? -11.964 1.383 24.212 1.00 44.44 526 PRO A O 1
ATOM 4165 N N . GLU A 1 527 ? -11.984 1.647 26.421 1.00 43.19 527 GLU A N 1
ATOM 4166 C CA . GLU A 1 527 ? -10.815 0.773 26.646 1.00 43.19 527 GLU A CA 1
ATOM 4167 C C . GLU A 1 527 ? -11.027 -0.715 26.290 1.00 43.19 527 GLU A C 1
ATOM 4169 O O . GLU A 1 527 ? -10.055 -1.430 26.043 1.00 43.19 527 GLU A O 1
ATOM 4174 N N . GLU A 1 528 ? -12.264 -1.210 26.181 1.00 41.78 528 GLU A N 1
ATOM 4175 C CA . GLU A 1 528 ? -12.508 -2.647 25.948 1.00 41.78 528 GLU A CA 1
ATOM 4176 C C . GLU A 1 528 ? -12.368 -3.091 24.476 1.00 41.78 528 GLU A C 1
ATOM 4178 O O . GLU A 1 528 ? -12.110 -4.268 24.206 1.00 41.78 528 GLU A O 1
ATOM 4183 N N . ALA A 1 529 ? -12.452 -2.171 23.507 1.00 42.69 529 ALA A N 1
ATOM 4184 C CA . ALA A 1 529 ? -12.348 -2.513 22.082 1.00 42.69 529 ALA A CA 1
ATOM 4185 C C . ALA A 1 529 ? -10.903 -2.826 21.633 1.00 42.69 529 ALA A C 1
ATOM 4187 O O . ALA A 1 529 ? -10.698 -3.667 20.758 1.00 42.69 529 ALA A O 1
ATOM 4188 N N . SER A 1 530 ? -9.896 -2.216 22.271 1.00 48.66 530 SER A N 1
ATOM 4189 C CA . SER A 1 530 ? -8.473 -2.415 21.941 1.00 48.66 530 SER A CA 1
ATOM 4190 C C . SER A 1 530 ? -7.949 -3.791 22.390 1.00 48.66 530 SER A C 1
ATOM 4192 O O . SER A 1 530 ? -7.204 -4.454 21.670 1.00 48.66 530 SER A O 1
ATOM 4194 N N . SER A 1 531 ? -8.421 -4.299 23.534 1.00 42.28 531 SER A N 1
ATOM 4195 C CA . SER A 1 531 ? -7.976 -5.580 24.115 1.00 42.28 531 SER A CA 1
ATOM 4196 C C . SER A 1 531 ? -8.261 -6.801 23.219 1.00 42.28 531 SER A C 1
ATOM 4198 O O . SER A 1 531 ? -7.459 -7.735 23.136 1.00 42.28 531 SER A O 1
ATOM 4200 N N . SER A 1 532 ? -9.374 -6.777 22.478 1.00 48.12 532 SER A N 1
ATOM 4201 C CA . SER A 1 532 ? -9.791 -7.891 21.610 1.00 48.12 532 SER A CA 1
ATOM 4202 C C . SER A 1 532 ? -8.897 -8.055 20.375 1.00 48.12 532 SER A C 1
ATOM 4204 O O . SER A 1 532 ? -8.671 -9.172 19.913 1.00 48.12 532 SER A O 1
ATOM 4206 N N . PHE A 1 533 ? -8.348 -6.951 19.863 1.00 47.97 533 PHE A N 1
ATOM 4207 C CA . PHE A 1 533 ? -7.445 -6.947 18.712 1.00 47.97 533 PHE A CA 1
ATOM 4208 C C . PHE A 1 533 ? -6.087 -7.589 19.056 1.00 47.97 533 PHE A C 1
ATOM 4210 O O . PHE A 1 533 ? -5.578 -8.423 18.305 1.00 47.97 533 PHE A O 1
ATOM 4217 N N . TRP A 1 534 ? -5.553 -7.302 20.248 1.00 51.78 534 TRP A N 1
ATOM 4218 C CA . TRP A 1 534 ? -4.295 -7.876 20.739 1.00 51.78 534 TRP A CA 1
ATOM 4219 C C . TRP A 1 534 ? -4.369 -9.378 21.014 1.00 51.78 534 TRP A C 1
ATOM 4221 O O . TRP A 1 534 ? -3.415 -10.102 20.729 1.00 51.78 534 TRP A O 1
ATOM 4231 N N . ALA A 1 535 ? -5.504 -9.868 21.518 1.00 46.31 535 ALA A N 1
ATOM 4232 C CA . ALA A 1 535 ? -5.699 -11.297 21.754 1.00 46.31 535 ALA A CA 1
ATOM 4233 C C . ALA A 1 535 ? -5.659 -12.116 20.448 1.00 46.31 535 ALA A C 1
ATOM 4235 O O . ALA A 1 535 ? -5.116 -13.220 20.431 1.00 46.31 535 ALA A O 1
ATOM 4236 N N . ILE A 1 536 ? -6.183 -11.562 19.349 1.00 48.38 536 ILE A N 1
ATOM 4237 C CA . ILE A 1 536 ? -6.193 -12.209 18.028 1.00 48.38 536 ILE A CA 1
ATOM 4238 C C . ILE A 1 536 ? -4.786 -12.215 17.410 1.00 48.38 536 ILE A C 1
ATOM 4240 O O . ILE A 1 536 ? -4.333 -13.257 16.931 1.00 48.38 536 ILE A O 1
ATOM 4244 N N . LEU A 1 537 ? -4.062 -11.093 17.481 1.00 46.72 537 LEU A N 1
ATOM 4245 C CA . LEU A 1 537 ? -2.686 -10.981 16.975 1.00 46.72 537 LEU A CA 1
ATOM 4246 C C . LEU A 1 537 ? -1.710 -11.889 17.741 1.00 46.72 537 LEU A C 1
ATOM 4248 O O . LEU A 1 537 ? -0.931 -12.617 17.125 1.00 46.72 537 LEU A O 1
ATOM 4252 N N . ALA A 1 538 ? -1.802 -11.926 19.074 1.00 43.78 538 ALA A N 1
ATOM 4253 C CA . ALA A 1 538 ? -0.983 -12.813 19.900 1.00 43.78 538 ALA A CA 1
ATOM 4254 C C . ALA A 1 538 ? -1.276 -14.302 19.628 1.00 43.78 538 ALA A C 1
ATOM 4256 O O . ALA A 1 538 ? -0.345 -15.101 19.520 1.00 43.78 538 ALA A O 1
ATOM 4257 N N . ALA A 1 539 ? -2.549 -14.678 19.449 1.00 43.28 539 ALA A N 1
ATOM 4258 C CA . ALA A 1 539 ? -2.929 -16.052 19.118 1.00 43.28 539 ALA A CA 1
ATOM 4259 C C . ALA A 1 539 ? -2.401 -16.496 17.740 1.00 43.28 539 ALA A C 1
ATOM 4261 O O . ALA A 1 539 ? -1.954 -17.634 17.596 1.00 43.28 539 ALA A O 1
ATOM 4262 N N . CYS A 1 540 ? -2.386 -15.600 16.747 1.00 42.25 540 CYS A N 1
ATOM 4263 C CA . CYS A 1 540 ? -1.855 -15.901 15.414 1.00 42.25 540 CYS A CA 1
ATOM 4264 C C . CYS A 1 540 ? -0.324 -16.068 15.409 1.00 42.25 540 CYS A C 1
ATOM 4266 O O . CYS A 1 540 ? 0.187 -16.937 14.703 1.00 42.25 540 CYS A O 1
ATOM 4268 N N . CYS A 1 541 ? 0.409 -15.297 16.221 1.00 41.62 541 CYS A N 1
ATOM 4269 C CA . CYS A 1 541 ? 1.868 -15.416 16.340 1.00 41.62 541 CYS A CA 1
ATOM 4270 C C . CYS A 1 541 ? 2.314 -16.670 17.118 1.00 41.62 541 CYS A C 1
ATOM 4272 O O . CYS A 1 541 ? 3.348 -17.257 16.797 1.00 41.62 541 CYS A O 1
ATOM 4274 N N . CYS A 1 542 ? 1.547 -17.121 18.117 1.00 38.69 542 CYS A N 1
ATOM 4275 C CA . CYS A 1 542 ? 1.911 -18.290 18.929 1.00 38.69 542 CYS A CA 1
ATOM 4276 C C . CYS A 1 542 ? 1.742 -19.640 18.209 1.00 38.69 542 CYS A C 1
ATOM 4278 O O . CYS A 1 542 ? 2.419 -20.599 18.567 1.00 38.69 542 CYS A O 1
ATOM 4280 N N . LEU A 1 543 ? 0.908 -19.730 17.168 1.00 41.22 543 LEU A N 1
ATOM 4281 C CA . LEU A 1 543 ? 0.690 -20.983 16.428 1.00 41.22 543 LEU A CA 1
ATOM 4282 C C . LEU A 1 543 ? 1.816 -21.329 15.429 1.00 41.22 543 LEU A C 1
ATOM 4284 O O . LEU A 1 543 ? 1.782 -22.395 14.822 1.00 41.22 543 LEU A O 1
ATOM 4288 N N . GLY A 1 544 ? 2.825 -20.463 15.265 1.00 35.22 544 GLY A N 1
ATOM 4289 C CA . GLY A 1 544 ? 3.941 -20.664 14.329 1.00 35.22 544 GLY A CA 1
ATOM 4290 C C . GLY A 1 544 ? 5.243 -21.219 14.926 1.00 35.22 544 GLY A C 1
ATOM 4291 O O . GLY A 1 544 ? 6.159 -21.525 14.164 1.00 35.22 544 GLY A O 1
ATOM 4292 N N . SER A 1 545 ? 5.375 -21.344 16.255 1.00 36.19 545 SER A N 1
ATOM 4293 C CA . SER A 1 545 ? 6.667 -21.668 16.900 1.00 36.19 545 SER A CA 1
ATOM 4294 C C . SER A 1 545 ? 6.762 -23.053 17.558 1.00 36.19 545 SER A C 1
ATOM 4296 O O . SER A 1 545 ? 7.866 -23.494 17.885 1.00 36.19 545 SER A O 1
ATOM 4298 N N . GLU A 1 546 ? 5.669 -23.809 17.676 1.00 36.62 546 GLU A N 1
ATOM 4299 C CA . GLU A 1 546 ? 5.692 -25.174 18.228 1.00 36.62 546 GLU A CA 1
ATOM 4300 C C . GLU A 1 546 ? 5.915 -26.226 17.135 1.00 36.62 546 GLU A C 1
ATOM 4302 O O . GLU A 1 546 ? 5.039 -27.012 16.790 1.00 36.62 546 GLU A O 1
ATOM 4307 N N . GLY A 1 547 ? 7.111 -26.234 16.545 1.00 36.28 547 GLY A N 1
ATOM 4308 C CA . GLY A 1 547 ? 7.393 -27.141 15.432 1.00 36.28 547 GLY A CA 1
ATOM 4309 C C . GLY A 1 547 ? 8.855 -27.476 15.199 1.00 36.28 547 GLY A C 1
ATOM 4310 O O . GLY A 1 547 ? 9.201 -27.828 14.081 1.00 36.28 547 GLY A O 1
ATOM 4311 N N . ARG A 1 548 ? 9.740 -27.352 16.195 1.00 41.78 548 ARG A N 1
ATOM 4312 C CA . ARG A 1 548 ? 11.111 -27.889 16.117 1.00 41.78 548 ARG A CA 1
ATOM 4313 C C . ARG A 1 548 ? 11.664 -28.145 17.517 1.00 41.78 548 ARG A C 1
ATOM 4315 O O . ARG A 1 548 ? 12.242 -27.268 18.146 1.00 41.78 548 ARG A O 1
ATOM 4322 N N . GLY A 1 549 ? 11.482 -29.369 18.006 1.00 34.91 549 GLY A N 1
ATOM 4323 C CA . GLY A 1 549 ? 12.123 -29.813 19.240 1.00 34.91 549 GLY A CA 1
ATOM 4324 C C . GLY A 1 549 ? 11.461 -31.027 19.873 1.00 34.91 549 GLY A C 1
ATOM 4325 O O . GLY A 1 549 ? 10.744 -30.861 20.855 1.00 34.91 549 GLY A O 1
ATOM 4326 N N . LYS A 1 550 ? 11.719 -32.217 19.308 1.00 33.81 550 LYS A N 1
ATOM 4327 C CA . LYS A 1 550 ? 11.891 -33.527 19.980 1.00 33.81 550 LYS A CA 1
ATOM 4328 C C . LYS A 1 550 ? 11.671 -34.675 18.984 1.00 33.81 550 LYS A C 1
ATOM 4330 O O . LYS A 1 550 ? 10.551 -35.152 18.834 1.00 33.81 550 LYS A O 1
ATOM 4335 N N . GLN A 1 551 ? 12.755 -35.119 18.354 1.00 34.16 551 GLN A N 1
ATOM 4336 C CA . GLN A 1 551 ? 13.208 -36.516 18.304 1.00 34.16 551 GLN A CA 1
ATOM 4337 C C . GLN A 1 551 ? 14.631 -36.552 17.761 1.00 34.16 551 GLN A C 1
ATOM 4339 O O . GLN A 1 551 ? 14.899 -35.797 16.801 1.00 34.16 551 GLN A O 1
#

Radius of gyration: 37.89 Å; chains: 1; bounding box: 138×83×109 Å

Sequence (551 aa):
MQCYGCRHILVRPRLPKCCLFHGPVERRSPKFLRHFRAERVGAMVGIALPYGHVLRRRGARQILRQSSGTLWRRPNWASSEDESDAKHEMAVRIDALRRLQEMQLPSLPPSANLRVLGAAVSKHSRGQEMEGHCAPEQLEFLRSFVAQHFGSSPQAVGGLKICQIGFNAGHSAVALLDQAPEGSVLLSLDLCQHEYTQPLERVVAALAEERGQTHVLLQGDSAEMLPRFQHIEFDLMFIDGNHAYEAVKLDMLLCLQMATPESVVLLNHVFTDMTEGVGPTKVWLETLREGEAEQLGWHSCCSRHGIAIASRKKRDERLKTEAALWFAFGANPSSKAVWLISDSSASISAEMGRCEAILGVSIGAGQEEIRKAFLQGARRCHPDKVSDEERDFANARFLQLRAAYEELTAATAKATTWDETKWSRHVEEMDRMKASFQEFERQREQCESQLQRLQQAIKKRMVKERASKEPKPQPLTRKQQKKLQKQEQQKRAAKKQPDAERGDSPEEQEPQVPLLQEGAERGDSPEEASSSFWAILAACCCLGSEGRGKQ

Secondary structure (DSSP, 8-state):
------------------------------------------------------------SSSSSS------PPPTT--HHHHHHHHHHHHHHHHHHHHHHH--PPPPPPPHHHHHHHHHHHHH-TTSPPP----HHHHHHHHHHHHHHHTT-GGGTT--EEEEE--TTSHHHHHHHHTSPTT-EEEEEE---STTHHHHHHHHHHHHHTTT-EEEEEES-HHHHGGGGTT---SEEEE-S--SHHHHHHHHHHHHHH--TT-EEEESSTT-SSGGGHHHHHHHHHHHHTTSEEEEEEEEEETTEEEEEEEE----GGGTTHHHHHHH----TT--------SSHHHHHHHHHHHHHHH---TT--HHHHHHHHHHHHHHS-GGGS-TTTHHHHHHHHHHHHHHHHHHHHHHHHHTTS-HHHHHHHHHHHHHHHHHHHHHHHHHHHHHHHHHHHHHHHHHHHHHHHHHHSPP-PPPPHHHHHHHHHHHHHHHHHTTS-----------PPPPPPPPP--------THHHHHHHHHHHHHHHHTTSSSS---

Organism: NCBI:txid2562239

InterPro domains:
  IPR001623 DnaJ domain [PF00226] (358-414)
  IPR001623 DnaJ domain [PS50076] (354-422)
  IPR001623 DnaJ domain [SM00271] (353-413)
  IPR001623 DnaJ domain [cd06257] (357-408)
  IPR029063 S-adenosyl-L-methionine-dependent methyltransferase superfamily [G3DSA:3.40.50.150] (108-292)
  IPR029063 S-adenosyl-L-methionine-dependent methyltransferase superfamily [SSF53335] (142-273)
  IPR036869 Chaperone J-domain superfamily [G3DSA:1.10.287.110] (355-501)
  IPR036869 Chaperone J-domain superfamily [SSF46565] (357-410)
  IPR050817 DjlA DnaK co-chaperone [PTHR24074] (356-507)